Protein AF-A0A7Y0DH42-F1 (afdb_monomer_lite)

Sequence (487 aa):
MRGTKDTPPAGFVDFVVSRGPALHRTAVLLTGQERAAEDLVQIALAKAWPSWTRIDANPEAYVRRIMINEFASDSPRRQRAAVVLRFFHNYSEAATAEAMGTRVSTVKSQTFDAPANLPDTLREEADAAAHPDVDALMAGARRHLASTRRRRRSALGVTTVAVLLVGGLIATTSSVRQPTRPPSTQPVSPRLGSPQLPDPGPFTVNAGGGGFPEYSQGMKRVTVLDSPMLERATGSIIIPTTPGRHLAVRMSCTPTGNVENTLEWENRMLARFTGPDGTSQATCSGTAGGNDQIGIAVAAKTTVLANVFVSHEPSPNLPSLFKNAQIHVAIYESVPWEDYPVPPRPADLDTNPEYAWWSGPGEVQVQGPKTPQEANKPLTFTQPFARELVLNLQVRGPGRLRVLINGKDIGRQLDDWMLTEGTFISFWDYRSTGFTHPLDPAFTVDPAGATDVTTPPGSPVTVTIIPRDFQGPDWQITVGPDPGNVG

Foldseek 3Di:
DPPDQLDFDPCLLVCCVVCVLVQLLLLCLLPVDNVRSLLLLLLLSLVCRVVVVVPPDCVPLSSLLSSLQVQPPDDVSLLSQLCCCCPVVVDDLVRSCVSNVHDSVSSCVSCVCPVPPPDPVSVVSSVPHDRDDSVSSSVSSSVSNVVVVVVVVVVVVPPDDDDDDDDDDDDDDDDDDDDDDDDDDDDDDDDDDDDDQDDFWQWDKAQPPDQADCDDLQWGWFTKIKHWDDQKIKGKDKTFADAFWWKWKEKAKDAPDDPVPVVVQQVFKWKWKAWDPGIDIYTHDHSPDDTHTRGGDHDRITMMIIMIHGHPPDPPDDDDDGDGMMMMMTMIIGDALVGAPFDDDDPVCVVCVPPLDDDDPFKDFPDFDPKQVCNQPKDKDKDWDDFQKKKKKKFFGWKKKWKAKVNHTCLVVDDPSQDDPDSIRTDRHRDIDIDIGHNQNPWDQDPVRDTDRDDDTRDMIMMMMGMGDGRIRGMTIIMGGHPVPPD

Secondary structure (DSSP, 8-state):
---SSSSPPTTHHHHHHHHHHHHHHHHHHHHSSHHHHHHHHHHHHHHHGGGGGG--S-HHHHHHHHHHHHH-SSHHHHHHHHHIIIIIS---HHHHHHHHTS-HHHHHHHHTTGGGTSHHHHHHHHHHSPPP-HHHHHHHHHHHHHHHHHHHHHHHGGG---S------------------------------S-------S-EEESS-TTS-SEETTEEEEEEEEEPS-SEEEEEEEEE--TT-EEEEEEEEE-SS-GGGHHHHHHHEEEEEEETTEEEEEEB--TT--PEEEEE--SSEEEEEEEEEE-----TT------S-EEEEEEEEE--GGGS-PPPPPTHHHH-SGGG----TT-EE----SSTTTTTS-EEEEEE--TTEEEEEEE-SSEEEEEEETTEE-GGGS-GGGEETTTEEEE-SSS-EEEEEE--TT--B-TT--B---SPTT-EEEEEEEEES-SSS-EEEEEEE-TT---

Structure (mmCIF, N/CA/C/O backbone):
data_AF-A0A7Y0DH42-F1
#
_entry.id   AF-A0A7Y0DH42-F1
#
loop_
_atom_site.group_PDB
_atom_site.id
_atom_site.type_symbol
_atom_site.label_atom_id
_atom_site.label_alt_id
_atom_site.label_comp_id
_atom_site.label_asym_id
_atom_site.label_entity_id
_atom_site.label_seq_id
_atom_site.pdbx_PDB_ins_code
_atom_site.Cartn_x
_atom_site.Cartn_y
_atom_site.Cartn_z
_atom_site.occupancy
_atom_site.B_iso_or_equiv
_atom_site.auth_seq_id
_atom_site.auth_comp_id
_atom_site.auth_asym_id
_atom_site.auth_atom_id
_atom_site.pdbx_PDB_model_num
ATOM 1 N N . MET A 1 1 ? -27.578 5.227 48.177 1.00 33.91 1 MET A N 1
ATOM 2 C CA . MET A 1 1 ? -27.869 4.678 46.832 1.00 33.91 1 MET A CA 1
ATOM 3 C C . MET A 1 1 ? -27.572 5.731 45.766 1.00 33.91 1 MET A C 1
ATOM 5 O O . MET A 1 1 ? -28.394 6.601 45.513 1.00 33.91 1 MET A O 1
ATOM 9 N N . ARG A 1 2 ? -26.362 5.736 45.201 1.00 39.44 2 ARG A N 1
ATOM 10 C CA . ARG A 1 2 ? -25.915 6.733 44.211 1.00 39.44 2 ARG A CA 1
ATOM 11 C C . ARG A 1 2 ? -24.960 6.022 43.240 1.00 39.44 2 ARG A C 1
ATOM 13 O O . ARG A 1 2 ? -23.760 6.201 43.352 1.00 39.44 2 ARG A O 1
ATOM 20 N N . GLY A 1 3 ? -25.482 5.123 42.396 1.00 36.44 3 GLY A N 1
ATOM 21 C CA . GLY A 1 3 ? -24.630 4.205 41.616 1.00 36.44 3 GLY A CA 1
ATOM 22 C C . GLY A 1 3 ? -25.115 3.770 40.228 1.00 36.44 3 GLY A C 1
ATOM 23 O O . GLY A 1 3 ? -24.383 3.061 39.561 1.00 36.44 3 GLY A O 1
ATOM 24 N N . THR A 1 4 ? -26.295 4.179 39.749 1.00 46.16 4 THR A N 1
ATOM 25 C CA . THR A 1 4 ? -26.868 3.631 38.493 1.00 46.16 4 THR A CA 1
ATOM 26 C C . THR A 1 4 ? -27.058 4.643 37.355 1.00 46.16 4 THR A C 1
ATOM 28 O O . THR A 1 4 ? -27.664 4.307 36.346 1.00 46.16 4 THR A O 1
ATOM 31 N N . LYS A 1 5 ? -26.574 5.892 37.473 1.00 54.78 5 LYS A N 1
ATOM 32 C CA . LYS A 1 5 ? -26.885 6.978 36.505 1.00 54.78 5 LYS A CA 1
ATOM 33 C C . LYS A 1 5 ? -25.798 7.304 35.470 1.00 54.78 5 LYS A C 1
ATOM 35 O O . LYS A 1 5 ? -26.031 8.199 34.651 1.00 54.78 5 LYS A O 1
ATOM 40 N N . ASP A 1 6 ? -24.662 6.609 35.515 1.00 57.94 6 ASP A N 1
ATOM 41 C CA . ASP A 1 6 ? -23.544 6.780 34.567 1.00 57.94 6 ASP A CA 1
ATOM 42 C C . ASP A 1 6 ? -23.315 5.531 33.692 1.00 57.94 6 ASP A C 1
ATOM 44 O O . ASP A 1 6 ? -22.554 5.568 32.724 1.00 57.94 6 ASP A O 1
ATOM 48 N N . THR A 1 7 ? -24.034 4.444 33.981 1.00 69.81 7 THR A N 1
ATOM 49 C CA . THR A 1 7 ? -24.095 3.258 33.128 1.00 69.81 7 THR A CA 1
ATOM 50 C C . THR A 1 7 ? -25.040 3.528 31.950 1.00 69.81 7 THR A C 1
ATOM 52 O O . THR A 1 7 ? -26.116 4.102 32.162 1.00 69.81 7 THR A O 1
ATOM 55 N N . PRO A 1 8 ? -24.665 3.162 30.711 1.00 74.94 8 PRO A N 1
ATOM 56 C CA . PRO A 1 8 ? -25.557 3.270 29.563 1.00 74.94 8 PRO A CA 1
ATOM 57 C C . PRO A 1 8 ? -26.849 2.473 29.794 1.00 74.94 8 PRO A C 1
ATOM 59 O O . PRO A 1 8 ? -26.782 1.364 30.331 1.00 74.94 8 PRO A O 1
ATOM 62 N N . PRO A 1 9 ? -28.018 3.001 29.400 1.00 82.19 9 PRO A N 1
ATOM 63 C CA . PRO A 1 9 ? -29.252 2.228 29.357 1.00 82.19 9 PRO A CA 1
ATOM 64 C C . PRO A 1 9 ? -29.096 0.981 28.473 1.00 82.19 9 PRO A C 1
ATOM 66 O O . PRO A 1 9 ? -28.292 0.974 27.539 1.00 82.19 9 PRO A O 1
ATOM 69 N N . ALA A 1 10 ? -29.884 -0.063 28.737 1.00 82.31 10 ALA A N 1
ATOM 70 C CA . ALA A 1 10 ? -29.872 -1.278 27.921 1.00 82.31 10 ALA A CA 1
ATOM 71 C C . ALA A 1 10 ? -30.108 -0.955 26.430 1.00 82.31 10 ALA A C 1
ATOM 73 O O . ALA A 1 10 ? -30.934 -0.102 26.095 1.00 82.31 10 ALA A O 1
ATOM 74 N N . GLY A 1 11 ? -29.338 -1.596 25.545 1.00 82.44 11 GLY A N 1
ATOM 75 C CA . GLY A 1 11 ? -29.384 -1.382 24.093 1.00 82.44 11 GLY A CA 1
ATOM 76 C C . GLY A 1 11 ? -28.813 -0.044 23.597 1.00 82.44 11 GLY A C 1
ATOM 77 O O . GLY A 1 11 ? -28.707 0.150 22.390 1.00 82.44 11 GLY A O 1
ATOM 78 N N . PHE A 1 12 ? -28.418 0.882 24.485 1.00 84.19 12 PHE A N 1
ATOM 79 C CA . PHE A 1 12 ? -27.818 2.161 24.077 1.00 84.19 12 PHE A CA 1
ATOM 80 C C . PHE A 1 12 ? -26.454 1.948 23.418 1.00 84.19 12 PHE A C 1
ATOM 82 O O . PHE A 1 12 ? -26.188 2.504 22.361 1.00 84.19 12 PHE A O 1
ATOM 89 N N . VAL A 1 13 ? -25.593 1.125 24.026 1.00 82.12 13 VAL A N 1
ATOM 90 C CA . VAL A 1 13 ? -24.244 0.852 23.497 1.00 82.12 13 VAL A CA 1
ATOM 91 C C . VAL A 1 13 ? -24.332 0.145 22.150 1.00 82.12 13 VAL A C 1
ATOM 93 O O . VAL A 1 13 ? -23.720 0.610 21.197 1.00 82.12 13 VAL A O 1
ATOM 96 N N . ASP A 1 14 ? -25.161 -0.893 22.038 1.00 83.00 14 ASP A N 1
ATOM 97 C CA . ASP A 1 14 ? -25.361 -1.631 20.784 1.00 83.00 14 ASP A CA 1
ATOM 98 C C . ASP A 1 14 ? -25.888 -0.723 19.665 1.00 83.00 14 ASP A C 1
ATOM 100 O O . ASP A 1 14 ? -25.484 -0.840 18.505 1.00 83.00 14 ASP A O 1
ATOM 104 N N . PHE A 1 15 ? -26.752 0.241 20.003 1.00 87.81 15 PHE A N 1
ATOM 105 C CA . PHE A 1 15 ? -27.183 1.268 19.062 1.00 87.81 15 PHE A CA 1
ATOM 106 C C . PHE A 1 15 ? -26.025 2.169 18.617 1.00 87.81 15 PHE A C 1
ATOM 108 O O . PHE A 1 15 ? -25.885 2.416 17.423 1.00 87.81 15 PHE A O 1
ATOM 115 N N . VAL A 1 16 ? -25.183 2.656 19.533 1.00 85.44 16 VAL A N 1
ATOM 116 C CA . VAL A 1 16 ? -24.052 3.526 19.164 1.00 85.44 16 VAL A CA 1
ATOM 117 C C . VAL A 1 16 ? -23.006 2.756 18.355 1.00 85.44 16 VAL A C 1
ATOM 119 O O . VAL A 1 16 ? -22.513 3.288 17.367 1.00 85.44 16 VAL A O 1
ATOM 122 N N . VAL A 1 17 ? -22.733 1.495 18.692 1.00 77.19 17 VAL A N 1
ATOM 123 C CA . VAL A 1 17 ? -21.848 0.613 17.914 1.00 77.19 17 VAL A CA 1
ATOM 124 C C . VAL A 1 17 ? -22.395 0.407 16.500 1.00 77.19 17 VAL A C 1
ATOM 126 O O . VAL A 1 17 ? -21.675 0.580 15.521 1.00 77.19 17 VAL A O 1
ATOM 129 N N . SER A 1 18 ? -23.683 0.079 16.369 1.00 82.44 18 SER A N 1
ATOM 130 C CA . SER A 1 18 ? -24.282 -0.242 15.065 1.00 82.44 18 SER A CA 1
ATOM 131 C C . SER A 1 18 ? -24.601 0.982 14.200 1.00 82.44 18 SER A C 1
ATOM 133 O O . SER A 1 18 ? -24.547 0.893 12.973 1.00 82.44 18 SER A O 1
ATOM 135 N N . ARG A 1 19 ? -24.960 2.124 14.802 1.00 87.75 19 ARG A N 1
ATOM 136 C CA . ARG A 1 19 ? -25.442 3.327 14.092 1.00 87.75 19 ARG A CA 1
ATOM 137 C C . ARG A 1 19 ? -24.516 4.534 14.194 1.00 87.75 19 ARG A C 1
ATOM 139 O O . ARG A 1 19 ? -24.699 5.475 13.426 1.00 87.75 19 ARG A O 1
ATOM 146 N N . GLY A 1 20 ? -23.502 4.509 15.057 1.00 80.12 20 GLY A N 1
ATOM 147 C CA . GLY A 1 20 ? -22.503 5.572 15.215 1.00 80.12 20 GLY A CA 1
ATOM 148 C C . GLY A 1 20 ? -21.879 6.029 13.892 1.00 80.12 20 GLY A C 1
ATOM 149 O O . GLY A 1 20 ? -21.930 7.226 13.611 1.00 80.12 20 GLY A O 1
ATOM 150 N N . PRO A 1 21 ? -21.407 5.119 13.017 1.00 80.81 21 PRO A N 1
ATOM 151 C CA . PRO A 1 21 ? -20.862 5.500 11.711 1.00 80.81 21 PRO A CA 1
ATOM 152 C C . PRO A 1 21 ? -21.872 6.178 10.777 1.00 80.81 21 PRO A C 1
ATOM 154 O O . PRO A 1 21 ? -21.543 7.127 10.069 1.00 80.81 21 PRO A O 1
ATOM 157 N N . ALA A 1 22 ? -23.131 5.729 10.771 1.00 83.75 22 ALA A N 1
ATOM 158 C CA . ALA A 1 22 ? -24.181 6.355 9.965 1.00 83.75 22 ALA A CA 1
ATOM 159 C C . ALA A 1 22 ? -24.555 7.753 10.491 1.00 83.75 22 ALA A C 1
ATOM 161 O O . ALA A 1 22 ? -24.746 8.686 9.707 1.00 83.75 22 ALA A O 1
ATOM 162 N N . LEU A 1 23 ? -24.618 7.915 11.816 1.00 88.31 23 LEU A N 1
ATOM 163 C CA . LEU A 1 23 ? -24.844 9.206 12.465 1.00 88.31 23 LEU A CA 1
ATOM 164 C C . LEU A 1 23 ? -23.674 10.165 12.220 1.00 88.31 23 LEU A C 1
ATOM 166 O O . LEU A 1 23 ? -23.901 11.327 11.915 1.00 88.31 23 LEU A O 1
ATOM 170 N N . HIS A 1 24 ? -22.435 9.687 12.273 1.00 85.25 24 HIS A N 1
ATOM 171 C CA . HIS A 1 24 ? -21.258 10.516 12.036 1.00 85.25 24 HIS A CA 1
ATOM 172 C C . HIS A 1 24 ? -21.136 10.987 10.592 1.00 85.25 24 HIS A C 1
ATOM 174 O O . HIS A 1 24 ? -20.968 12.179 10.376 1.00 85.25 24 HIS A O 1
ATOM 180 N N . ARG A 1 25 ? -21.376 10.118 9.601 1.00 81.56 25 ARG A N 1
ATOM 181 C CA . ARG A 1 25 ? -21.477 10.550 8.194 1.00 81.56 25 ARG A CA 1
ATOM 182 C C . ARG A 1 25 ? -22.546 11.620 7.992 1.00 81.56 25 ARG A C 1
ATOM 184 O O . ARG A 1 25 ? -22.312 12.618 7.322 1.00 81.56 25 ARG A O 1
ATOM 191 N N . THR A 1 26 ? -23.701 11.455 8.640 1.00 84.31 26 THR A N 1
ATOM 192 C CA . THR A 1 26 ? -24.754 12.483 8.641 1.00 84.31 26 THR A CA 1
ATOM 193 C C . THR A 1 26 ? -24.255 13.789 9.269 1.00 84.31 26 THR A C 1
ATOM 195 O O . THR A 1 26 ? -24.566 14.870 8.781 1.00 84.31 26 THR A O 1
ATOM 198 N N . ALA A 1 27 ? -23.470 13.714 10.343 1.00 86.06 27 ALA A N 1
ATOM 199 C CA . ALA A 1 27 ? -22.899 14.879 11.003 1.00 86.06 27 ALA A CA 1
ATOM 200 C C . ALA A 1 27 ? -21.829 15.574 10.148 1.00 86.06 27 ALA A C 1
ATOM 202 O O . ALA A 1 27 ? -21.859 16.796 10.081 1.00 86.06 27 ALA A O 1
ATOM 203 N N . VAL A 1 28 ? -20.961 14.836 9.447 1.00 82.25 28 VAL A N 1
ATOM 204 C CA . VAL A 1 28 ? -19.965 15.397 8.513 1.00 82.25 28 VAL A CA 1
ATOM 205 C C . VAL A 1 28 ? -20.657 16.099 7.355 1.00 82.25 28 VAL A C 1
ATOM 207 O O . VAL A 1 28 ? -20.349 17.251 7.059 1.00 82.25 28 VAL A O 1
ATOM 210 N N . LEU A 1 29 ? -21.690 15.475 6.786 1.00 83.44 29 LEU A N 1
ATOM 211 C CA . LEU A 1 29 ? -22.539 16.104 5.778 1.00 83.44 29 LEU A CA 1
ATOM 212 C C . LEU A 1 29 ? -23.148 17.420 6.271 1.00 83.44 29 LEU A C 1
ATOM 214 O O . LEU A 1 29 ? -23.235 18.385 5.514 1.00 83.44 29 LEU A O 1
ATOM 218 N N . LEU A 1 30 ? -23.543 17.499 7.543 1.00 81.50 30 LEU A N 1
ATOM 219 C CA . LEU A 1 30 ? -24.062 18.730 8.132 1.00 81.50 30 LEU A CA 1
ATOM 220 C C . LEU A 1 30 ? -22.949 19.761 8.378 1.00 81.50 30 LEU A C 1
ATOM 222 O O . LEU A 1 30 ? -23.108 20.909 7.979 1.00 81.50 30 LEU A O 1
ATOM 226 N N . THR A 1 31 ? -21.827 19.387 8.994 1.00 82.81 31 THR A N 1
ATOM 227 C CA . THR A 1 31 ? -20.822 20.335 9.507 1.00 82.81 31 THR A CA 1
ATOM 228 C C . THR A 1 31 ? -19.719 20.703 8.516 1.00 82.81 31 THR A C 1
ATOM 230 O O . THR A 1 31 ? -19.109 21.760 8.686 1.00 82.81 31 THR A O 1
ATOM 233 N N . GLY A 1 32 ? -19.436 19.854 7.525 1.00 74.88 32 GLY A N 1
ATOM 234 C CA . GLY A 1 32 ? -18.294 19.976 6.610 1.00 74.88 32 GLY A CA 1
ATOM 235 C C . GLY A 1 32 ? -16.927 19.840 7.295 1.00 74.88 32 GLY A C 1
ATOM 236 O O . GLY A 1 32 ? -15.910 20.205 6.716 1.00 74.88 32 GLY A O 1
ATOM 237 N N . GLN A 1 33 ? -16.888 19.399 8.560 1.00 71.31 33 GLN A N 1
ATOM 238 C CA . GLN A 1 33 ? -15.665 19.262 9.358 1.00 71.31 33 GLN A CA 1
ATOM 239 C C . GLN A 1 33 ? -15.769 18.071 10.314 1.00 71.31 33 GLN A C 1
ATOM 241 O O . GLN A 1 33 ? -16.689 18.017 11.135 1.00 71.31 33 GLN A O 1
ATOM 246 N N . GLU A 1 34 ? -14.765 17.194 10.285 1.00 70.75 34 GLU A N 1
ATOM 247 C CA . GLU A 1 34 ? -14.716 15.945 11.062 1.00 70.75 34 GLU A CA 1
ATOM 248 C C . GLU A 1 34 ? -14.852 16.173 12.576 1.00 70.75 34 GLU A C 1
ATOM 250 O O . GLU A 1 34 ? -15.723 15.617 13.238 1.00 70.75 34 GLU A O 1
ATOM 255 N N . ARG A 1 35 ? -14.059 17.093 13.141 1.00 71.56 35 ARG A N 1
ATOM 256 C CA . ARG A 1 35 ? -14.092 17.382 14.589 1.00 71.56 35 ARG A CA 1
ATOM 257 C C . ARG A 1 35 ? -15.429 17.965 15.050 1.00 71.56 35 ARG A C 1
ATOM 259 O O . ARG A 1 35 ? -15.872 17.694 16.162 1.00 71.56 35 ARG A O 1
ATOM 266 N N . ALA A 1 36 ? -16.067 18.779 14.209 1.00 75.69 36 ALA A N 1
ATOM 267 C CA . ALA A 1 36 ? -17.377 19.347 14.514 1.00 75.69 36 ALA A CA 1
ATOM 268 C C . ALA A 1 36 ? -18.494 18.301 14.370 1.00 75.69 36 ALA A C 1
ATOM 270 O O . ALA A 1 36 ? -19.492 18.367 15.087 1.00 75.69 36 ALA A O 1
ATOM 271 N N . ALA A 1 37 ? -18.326 17.337 13.459 1.00 82.38 37 ALA A N 1
ATOM 272 C CA . ALA A 1 37 ? -19.242 16.220 13.277 1.00 82.38 37 ALA A CA 1
ATOM 273 C C . ALA A 1 37 ? -19.229 15.282 14.490 1.00 82.38 37 ALA A C 1
ATOM 275 O O . ALA A 1 37 ? -20.290 14.946 15.021 1.00 82.38 37 ALA A O 1
ATOM 276 N N . GLU A 1 38 ? -18.038 14.928 14.975 1.00 81.88 38 GLU A N 1
ATOM 277 C CA . GLU A 1 38 ? -17.867 14.101 16.168 1.00 81.88 38 GLU A CA 1
ATOM 278 C C . GLU A 1 38 ? -18.530 14.749 17.395 1.00 81.88 38 GLU A C 1
ATOM 280 O O . GLU A 1 38 ? -19.333 14.108 18.079 1.00 81.88 38 GLU A O 1
ATOM 285 N N . ASP A 1 39 ? -18.283 16.043 17.631 1.00 81.88 39 ASP A N 1
ATOM 286 C CA . ASP A 1 39 ? -18.897 16.783 18.741 1.00 81.88 39 ASP A CA 1
ATOM 287 C C . ASP A 1 39 ? -20.431 16.846 18.612 1.00 81.88 39 ASP A C 1
ATOM 289 O O . ASP A 1 39 ? -21.153 16.623 19.587 1.00 81.88 39 ASP A O 1
ATOM 293 N N . LEU A 1 40 ? -20.957 17.050 17.398 1.00 87.94 40 LEU A N 1
ATOM 294 C CA . LEU A 1 40 ? -22.399 17.063 17.138 1.00 87.94 40 LEU A CA 1
ATOM 295 C C . LEU A 1 40 ? -23.064 15.718 17.479 1.00 87.94 40 LEU A C 1
ATOM 297 O O . LEU A 1 40 ? -24.123 15.694 18.118 1.00 87.94 40 LEU A O 1
ATOM 301 N N . VAL A 1 41 ? -22.443 14.594 17.100 1.00 88.88 41 VAL A N 1
ATOM 302 C CA . VAL A 1 41 ? -22.932 13.251 17.456 1.00 88.88 41 VAL A CA 1
ATOM 303 C C . VAL A 1 41 ? -22.847 13.032 18.966 1.00 88.88 41 VAL A C 1
ATOM 305 O O . VAL A 1 41 ? -23.813 12.563 19.573 1.00 88.88 41 VAL A O 1
ATOM 308 N N . GLN A 1 42 ? -21.740 13.421 19.602 1.00 86.06 42 GLN A N 1
ATOM 309 C CA . GLN A 1 42 ? -21.557 13.292 21.050 1.00 86.06 42 GLN A CA 1
ATOM 310 C C . GLN A 1 42 ? -22.610 14.084 21.840 1.00 86.06 42 GLN A C 1
ATOM 312 O O . GLN A 1 42 ? -23.168 13.568 22.814 1.00 86.06 42 GLN A O 1
ATOM 317 N N . ILE A 1 43 ? -22.943 15.302 21.405 1.00 85.62 43 ILE A N 1
ATOM 318 C CA . ILE A 1 43 ? -24.008 16.123 21.997 1.00 85.62 43 ILE A CA 1
ATOM 319 C C . ILE A 1 43 ? -25.372 15.445 21.827 1.00 85.62 43 ILE A C 1
ATOM 321 O O . ILE A 1 43 ? -26.148 15.365 22.787 1.00 85.62 43 ILE A O 1
ATOM 325 N N . ALA A 1 44 ? -25.677 14.935 20.632 1.00 91.31 44 ALA A N 1
ATOM 326 C CA . ALA A 1 44 ? -26.960 14.297 20.360 1.00 91.31 44 ALA A CA 1
ATOM 327 C C . ALA A 1 44 ? -27.161 13.016 21.183 1.00 91.31 44 ALA A C 1
ATOM 329 O O . ALA A 1 44 ? -28.207 12.841 21.817 1.00 91.31 44 ALA A O 1
ATOM 330 N N . LEU A 1 45 ? -26.132 12.168 21.263 1.00 91.38 45 LEU A N 1
ATOM 331 C CA . LEU A 1 45 ? -26.123 10.969 22.101 1.00 91.38 45 LEU A CA 1
ATOM 332 C C . LEU A 1 45 ? -26.255 11.321 23.590 1.00 91.38 45 LEU A C 1
ATOM 334 O O . LEU A 1 45 ? -27.046 10.697 24.300 1.00 91.38 45 LEU A O 1
ATOM 338 N N . ALA A 1 46 ? -25.567 12.366 24.063 1.00 86.38 46 ALA A N 1
ATOM 339 C CA . ALA A 1 46 ? -25.687 12.841 25.443 1.00 86.38 46 ALA A CA 1
ATOM 340 C C . ALA A 1 46 ? -27.106 13.326 25.788 1.00 86.38 46 ALA A C 1
ATOM 342 O O . ALA A 1 46 ? -27.565 13.131 26.916 1.00 86.38 46 ALA A O 1
ATOM 343 N N . LYS A 1 47 ? -27.817 13.945 24.835 1.00 85.75 47 LYS A N 1
ATOM 344 C CA . LYS A 1 47 ? -29.211 14.395 25.010 1.00 85.75 47 LYS A CA 1
ATOM 345 C C . LYS A 1 47 ? -30.227 13.256 24.903 1.00 85.75 47 LYS A C 1
ATOM 347 O O . LYS A 1 47 ? -31.258 13.315 25.574 1.00 85.75 47 LYS A O 1
ATOM 352 N N . ALA A 1 48 ? -29.943 12.219 24.116 1.00 88.88 48 ALA A N 1
ATOM 353 C CA . ALA A 1 48 ? -30.779 11.023 24.026 1.00 88.88 48 ALA A CA 1
ATOM 354 C C . ALA A 1 48 ? -30.660 10.132 25.277 1.00 88.88 48 ALA A C 1
ATOM 356 O O . ALA A 1 48 ? -31.664 9.586 25.738 1.00 88.88 48 ALA A O 1
ATOM 357 N N . TRP A 1 49 ? -29.463 10.050 25.873 1.00 86.50 49 TRP A N 1
ATOM 358 C CA . TRP A 1 49 ? -29.136 9.182 27.015 1.00 86.50 49 TRP A CA 1
ATOM 359 C C . TRP A 1 49 ? -30.168 9.195 28.161 1.00 86.50 49 TRP A C 1
ATOM 361 O O . TRP A 1 49 ? -30.572 8.120 28.603 1.00 86.50 49 TRP A O 1
ATOM 371 N N . PRO A 1 50 ? -30.661 10.348 28.665 1.00 83.44 50 PRO A N 1
ATOM 372 C CA . PRO A 1 50 ? -31.583 10.374 29.803 1.00 83.44 50 PRO A CA 1
ATOM 373 C C . PRO A 1 50 ? -33.008 9.923 29.462 1.00 83.44 50 PRO A C 1
ATOM 375 O O . PRO A 1 50 ? -33.768 9.610 30.375 1.00 83.44 50 PRO A O 1
ATOM 378 N N . SER A 1 51 ? -33.376 9.929 28.178 1.00 83.75 51 SER A N 1
ATOM 379 C CA . SER A 1 51 ? -34.721 9.580 27.700 1.00 83.75 51 SER A CA 1
ATOM 380 C C . SER A 1 51 ? -34.756 8.231 26.987 1.00 83.75 51 SER A C 1
ATOM 382 O O . SER A 1 51 ? -35.825 7.817 26.556 1.00 83.75 51 SER A O 1
ATOM 384 N N . TRP A 1 52 ? -33.614 7.542 26.885 1.00 87.69 52 TRP A N 1
ATOM 385 C CA . TRP A 1 52 ? -33.438 6.352 26.053 1.00 87.69 52 TRP A CA 1
ATOM 386 C C . TRP A 1 52 ? -34.476 5.257 26.289 1.00 87.69 52 TRP A C 1
ATOM 388 O O . TRP A 1 52 ? -35.000 4.688 25.344 1.00 87.69 52 TRP A O 1
ATOM 398 N N . THR A 1 53 ? -34.840 5.007 27.547 1.00 81.25 53 THR A N 1
ATOM 399 C CA . THR A 1 53 ? -35.802 3.958 27.921 1.00 81.25 53 THR A CA 1
ATOM 400 C C . THR A 1 53 ? -37.255 4.276 27.545 1.00 81.25 53 THR A C 1
ATOM 402 O O . THR A 1 53 ? -38.140 3.525 27.927 1.00 81.25 53 THR A O 1
ATOM 405 N N . ARG A 1 54 ? -37.519 5.429 26.920 1.00 78.88 54 ARG A N 1
ATOM 406 C CA . ARG A 1 54 ? -38.842 5.855 26.429 1.00 78.88 54 ARG A CA 1
ATOM 407 C C . ARG A 1 54 ? -38.868 5.990 24.899 1.00 78.88 54 ARG A C 1
ATOM 409 O O . ARG A 1 54 ? -39.796 6.581 24.353 1.00 78.88 54 ARG A O 1
ATOM 416 N N . ILE A 1 55 ? -37.793 5.576 24.223 1.00 82.62 55 ILE A N 1
ATOM 417 C CA . ILE A 1 55 ? -37.645 5.663 22.770 1.00 82.62 55 ILE A CA 1
ATOM 418 C C . ILE A 1 55 ? -37.917 4.270 22.203 1.00 82.62 55 ILE A C 1
ATOM 420 O O . ILE A 1 55 ? -37.008 3.459 22.065 1.00 82.62 55 ILE A O 1
ATOM 424 N N . ASP A 1 56 ? -39.182 3.993 21.900 1.00 62.69 56 ASP A N 1
ATOM 425 C CA . ASP A 1 56 ? -39.637 2.604 21.770 1.00 62.69 56 ASP A CA 1
ATOM 426 C C . ASP A 1 56 ? -39.510 2.027 20.342 1.00 62.69 56 ASP A C 1
ATOM 428 O O . ASP A 1 56 ? -39.386 0.814 20.197 1.00 62.69 56 ASP A O 1
ATOM 432 N N . ALA A 1 57 ? -39.509 2.857 19.281 1.00 64.00 57 ALA A N 1
ATOM 433 C CA . ALA A 1 57 ? -39.646 2.364 17.894 1.00 64.00 57 ALA A CA 1
ATOM 434 C C . ALA A 1 57 ? -38.575 2.820 16.879 1.00 64.00 57 ALA A C 1
ATOM 436 O O . ALA A 1 57 ? -38.251 2.064 15.966 1.00 64.00 57 ALA A O 1
ATOM 437 N N . ASN A 1 58 ? -38.019 4.035 16.986 1.00 79.50 58 ASN A N 1
ATOM 438 C CA . ASN A 1 58 ? -37.011 4.515 16.024 1.00 79.50 58 ASN A CA 1
ATOM 439 C C . ASN A 1 58 ? -35.955 5.434 16.674 1.00 79.50 58 ASN A C 1
ATOM 441 O O . ASN A 1 58 ? -36.028 6.664 16.552 1.00 79.50 58 ASN A O 1
ATOM 445 N N . PRO A 1 59 ? -34.964 4.853 17.377 1.00 85.06 59 PRO A N 1
ATOM 446 C CA . PRO A 1 59 ? -33.932 5.626 18.063 1.00 85.06 59 PRO A CA 1
ATOM 447 C C . PRO A 1 59 ? -33.020 6.408 17.118 1.00 85.06 59 PRO A C 1
ATOM 449 O O . PRO A 1 59 ? -32.583 7.507 17.453 1.00 85.06 59 PRO A O 1
ATOM 452 N N . GLU A 1 60 ? -32.784 5.894 15.909 1.00 86.12 60 GLU A N 1
ATOM 453 C CA . GLU A 1 60 ? -31.968 6.573 14.902 1.00 86.12 60 GLU A CA 1
ATOM 454 C C . GLU A 1 60 ? -32.617 7.878 14.433 1.00 86.12 60 GLU A C 1
ATOM 456 O O . GLU A 1 60 ? -31.967 8.924 14.444 1.00 86.12 60 GLU A O 1
ATOM 461 N N . ALA A 1 61 ? -33.911 7.852 14.096 1.00 81.12 61 ALA A N 1
ATOM 462 C CA . ALA A 1 61 ? -34.641 9.059 13.711 1.00 81.12 61 ALA A CA 1
ATOM 463 C C . ALA A 1 61 ? -34.673 10.095 14.844 1.00 81.12 61 ALA A C 1
ATOM 465 O O . ALA A 1 61 ? -34.518 11.292 14.595 1.00 81.12 61 ALA A O 1
ATOM 466 N N . TYR A 1 62 ? -34.822 9.641 16.091 1.00 85.56 62 TYR A N 1
ATOM 467 C CA . TYR A 1 62 ? -34.809 10.518 17.258 1.00 85.56 62 TYR A CA 1
ATOM 468 C C . TYR A 1 62 ? -33.448 11.206 17.454 1.00 85.56 62 TYR A C 1
ATOM 470 O O . TYR A 1 62 ? -33.389 12.422 17.637 1.00 85.56 62 TYR A O 1
ATOM 478 N N . VAL A 1 63 ? -32.344 10.457 17.362 1.00 88.88 63 VAL A N 1
ATOM 479 C CA . VAL A 1 63 ? -30.986 11.009 17.504 1.00 88.88 63 VAL A CA 1
ATOM 480 C C . VAL A 1 63 ? -30.645 11.950 16.347 1.00 88.88 63 VAL A C 1
ATOM 482 O O . VAL A 1 63 ? -30.150 13.050 16.594 1.00 88.88 63 VAL A O 1
ATOM 485 N N . ARG A 1 64 ? -30.991 11.593 15.102 1.00 87.88 64 ARG A N 1
ATOM 486 C CA . ARG A 1 64 ? -30.824 12.485 13.940 1.00 87.88 64 ARG A CA 1
ATOM 487 C C . ARG A 1 64 ? -31.595 13.790 14.114 1.00 87.88 64 ARG A C 1
ATOM 489 O O . ARG A 1 64 ? -31.050 14.854 13.841 1.00 87.88 64 ARG A O 1
ATOM 496 N N . ARG A 1 65 ? -32.828 13.737 14.632 1.00 83.88 65 ARG A N 1
ATOM 497 C CA . ARG A 1 65 ? -33.621 14.940 14.933 1.00 83.88 65 ARG A CA 1
ATOM 498 C C . ARG A 1 65 ? -32.912 15.859 15.925 1.00 83.88 65 ARG A C 1
ATOM 500 O O . ARG A 1 65 ? -32.908 17.071 15.731 1.00 83.88 65 ARG A O 1
ATOM 507 N N . ILE A 1 66 ? -32.286 15.300 16.963 1.00 86.62 66 ILE A N 1
ATOM 508 C CA . ILE A 1 66 ? -31.480 16.093 17.898 1.00 86.62 66 ILE A CA 1
ATOM 509 C C . ILE A 1 66 ? -30.306 16.745 17.161 1.00 86.62 66 ILE A C 1
ATOM 511 O O . ILE A 1 66 ? -30.146 17.954 17.273 1.00 86.62 66 ILE A O 1
ATOM 515 N N . MET A 1 67 ? -29.536 15.991 16.368 1.00 89.81 67 MET A N 1
ATOM 516 C CA . MET A 1 67 ? -28.403 16.539 15.606 1.00 89.81 67 MET A CA 1
ATOM 517 C C . MET A 1 67 ? -28.818 17.705 14.700 1.00 89.81 67 MET A C 1
ATOM 519 O O . MET A 1 67 ? -28.166 18.745 14.688 1.00 89.81 67 MET A O 1
ATOM 523 N N . ILE A 1 68 ? -29.928 17.554 13.975 1.00 82.50 68 ILE A N 1
ATOM 524 C CA . ILE A 1 68 ? -30.454 18.589 13.078 1.00 82.50 68 ILE A CA 1
ATOM 525 C C . ILE A 1 68 ? -30.842 19.833 13.875 1.00 82.50 68 ILE A C 1
ATOM 527 O O . ILE A 1 68 ? -30.473 20.935 13.486 1.00 82.50 68 ILE A O 1
ATOM 531 N N . ASN A 1 69 ? -31.530 19.672 15.007 1.00 81.81 69 ASN A N 1
ATOM 532 C CA . ASN A 1 69 ? -31.926 20.797 15.853 1.00 81.81 69 ASN A CA 1
ATOM 533 C C . ASN A 1 69 ? -30.723 21.529 16.468 1.00 81.81 69 ASN A C 1
ATOM 535 O O . ASN A 1 69 ? -30.747 22.755 16.555 1.00 81.81 69 ASN A O 1
ATOM 539 N N . GLU A 1 70 ? -29.674 20.805 16.872 1.00 83.69 70 GLU A N 1
ATOM 540 C CA . GLU A 1 70 ? -28.440 21.418 17.383 1.00 83.69 70 GLU A CA 1
ATOM 541 C C . GLU A 1 70 ? -27.668 22.160 16.288 1.00 83.69 70 GLU A C 1
ATOM 543 O O . GLU A 1 70 ? -27.111 23.230 16.533 1.00 83.69 70 GLU A O 1
ATOM 548 N N . PHE A 1 71 ? -27.644 21.608 15.074 1.00 81.19 71 PHE A N 1
ATOM 549 C CA . PHE A 1 71 ? -26.918 22.190 13.953 1.00 81.19 71 PHE A CA 1
ATOM 550 C C . PHE A 1 71 ? -27.653 23.386 13.320 1.00 81.19 71 PHE A C 1
ATOM 552 O O . PHE A 1 71 ? -27.034 24.397 12.984 1.00 81.19 71 PHE A O 1
ATOM 559 N N . ALA A 1 72 ? -28.978 23.309 13.173 1.00 75.00 72 ALA A N 1
ATOM 560 C CA . ALA A 1 72 ? -29.809 24.230 12.391 1.00 75.00 72 ALA A CA 1
ATOM 561 C C . ALA A 1 72 ? -30.181 25.543 13.121 1.00 75.00 72 ALA A C 1
ATOM 563 O O . ALA A 1 72 ? -31.302 26.058 12.990 1.00 75.00 72 ALA A O 1
ATOM 564 N N . SER A 1 73 ? -29.238 26.107 13.879 1.00 71.19 73 SER A N 1
ATOM 565 C CA . SER A 1 73 ? -29.440 27.322 14.676 1.00 71.19 73 SER A CA 1
ATOM 566 C C . SER A 1 73 ? -29.504 28.622 13.857 1.00 71.19 73 SER A C 1
ATOM 568 O O . SER A 1 73 ? -30.070 29.595 14.347 1.00 71.19 73 SER A O 1
ATOM 570 N N . ASP A 1 74 ? -28.996 28.636 12.616 1.00 62.59 74 ASP A N 1
ATOM 571 C CA . ASP A 1 74 ? -28.968 29.810 11.723 1.00 62.59 74 ASP A CA 1
ATOM 572 C C . ASP A 1 74 ? -29.277 29.442 10.248 1.00 62.59 74 ASP A C 1
ATOM 574 O O . ASP A 1 74 ? -29.220 28.271 9.859 1.00 62.59 74 ASP A O 1
ATOM 578 N N . SER A 1 75 ? -29.643 30.430 9.422 1.00 53.34 75 SER A N 1
ATOM 579 C CA . SER A 1 75 ? -30.205 30.276 8.069 1.00 53.34 75 SER A CA 1
ATOM 580 C C . SER A 1 75 ? -29.334 29.455 7.096 1.00 53.34 75 SER A C 1
ATOM 582 O O . SER A 1 75 ? -29.871 28.517 6.496 1.00 53.34 75 SER A O 1
ATOM 584 N N . PRO A 1 76 ? -28.004 29.670 6.983 1.00 63.59 76 PRO A N 1
ATOM 585 C CA . PRO A 1 76 ? -27.161 28.867 6.084 1.00 63.59 76 PRO A CA 1
ATOM 586 C C . PRO A 1 76 ? -27.086 27.388 6.498 1.00 63.59 76 PRO A C 1
ATOM 588 O O . PRO A 1 76 ? -27.066 26.483 5.663 1.00 63.59 76 PRO A O 1
ATOM 591 N N . ARG A 1 77 ? -27.118 27.116 7.808 1.00 74.44 77 ARG A N 1
ATOM 592 C CA . ARG A 1 77 ? -27.106 25.749 8.354 1.00 74.44 77 ARG A CA 1
ATOM 593 C C . ARG A 1 77 ? -28.437 25.037 8.143 1.00 74.44 77 ARG A C 1
ATOM 595 O O . ARG A 1 77 ? -28.458 23.834 7.895 1.00 74.44 77 ARG A O 1
ATOM 602 N N . ARG A 1 78 ? -29.551 25.775 8.175 1.00 73.44 78 ARG A N 1
ATOM 603 C CA . ARG A 1 78 ? -30.877 25.243 7.821 1.00 73.44 78 ARG A CA 1
ATOM 604 C C . ARG A 1 78 ? -30.938 24.815 6.361 1.00 73.44 78 ARG A C 1
ATOM 606 O O . ARG A 1 78 ? -31.464 23.745 6.081 1.00 73.44 78 ARG A O 1
ATOM 613 N N . GLN A 1 79 ? -30.347 25.600 5.461 1.00 73.50 79 GLN A N 1
ATOM 614 C CA . GLN A 1 79 ? -30.251 25.237 4.050 1.00 73.50 79 GLN A CA 1
ATOM 615 C C . GLN A 1 79 ? -29.506 23.907 3.870 1.00 73.50 79 GLN A C 1
ATOM 617 O O . GLN A 1 79 ? -30.055 22.968 3.297 1.00 73.50 79 GLN A O 1
ATOM 622 N N . ARG A 1 80 ? -28.311 23.775 4.463 1.00 77.06 80 ARG A N 1
ATOM 623 C CA . ARG A 1 80 ? -27.516 22.535 4.411 1.00 77.06 80 ARG A CA 1
ATOM 624 C C . ARG A 1 80 ? -28.256 21.341 5.030 1.00 77.06 80 ARG A C 1
ATOM 626 O O . ARG A 1 80 ? -28.281 20.268 4.437 1.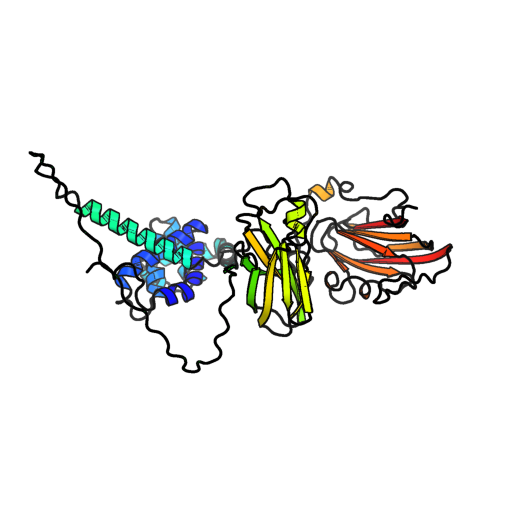00 77.06 80 ARG A O 1
ATOM 633 N N . ALA A 1 81 ? -28.950 21.530 6.154 1.00 79.38 81 ALA A N 1
ATOM 634 C CA . ALA A 1 81 ? -29.766 20.479 6.767 1.00 79.38 81 ALA A CA 1
ATOM 635 C C . ALA A 1 81 ? -30.924 20.008 5.868 1.00 79.38 81 ALA A C 1
ATOM 637 O O . ALA A 1 81 ? -31.159 18.804 5.755 1.00 79.38 81 ALA A O 1
ATOM 638 N N . ALA A 1 82 ? -31.621 20.929 5.194 1.00 80.62 82 ALA A N 1
ATOM 639 C CA . ALA A 1 82 ? -32.698 20.582 4.268 1.00 80.62 82 ALA A CA 1
ATOM 640 C C . ALA A 1 82 ? -32.183 19.747 3.084 1.00 80.62 82 ALA A C 1
ATOM 642 O O . ALA A 1 82 ? -32.821 18.764 2.706 1.00 80.62 82 ALA A O 1
ATOM 643 N N . VAL A 1 83 ? -31.006 20.093 2.548 1.00 78.81 83 VAL A N 1
ATOM 644 C CA . VAL A 1 83 ? -30.346 19.369 1.448 1.00 78.81 83 VAL A CA 1
ATOM 645 C C . VAL A 1 83 ? -29.944 17.958 1.867 1.00 78.81 83 VAL A C 1
ATOM 647 O O . VAL A 1 83 ? -30.311 16.991 1.200 1.00 78.81 83 VAL A O 1
ATOM 650 N N . VAL A 1 84 ? -29.263 17.817 3.006 1.00 79.88 84 VAL A N 1
ATOM 651 C CA . VAL A 1 84 ? -28.833 16.510 3.528 1.00 79.88 84 VAL A CA 1
ATOM 652 C C . VAL A 1 84 ? -30.037 15.586 3.745 1.00 79.88 84 VAL A C 1
ATOM 654 O O . VAL A 1 84 ? -30.033 14.431 3.322 1.00 79.88 84 VAL A O 1
ATOM 657 N N . LEU A 1 85 ? -31.129 16.093 4.316 1.00 81.06 85 LEU A N 1
ATOM 658 C CA . LEU A 1 85 ? -32.328 15.282 4.536 1.00 81.06 85 LEU A CA 1
ATOM 659 C C . LEU A 1 85 ? -33.035 14.899 3.232 1.00 81.06 85 LEU A C 1
ATOM 661 O O . LEU A 1 85 ? -33.424 13.741 3.069 1.00 81.06 85 LEU A O 1
ATOM 665 N N . ARG A 1 86 ? -33.211 15.851 2.308 1.00 81.19 86 ARG A N 1
ATOM 666 C CA . ARG A 1 86 ? -33.950 15.625 1.057 1.00 81.19 86 ARG A CA 1
ATOM 667 C C . ARG A 1 86 ? -33.207 14.713 0.089 1.00 81.19 86 ARG A C 1
ATOM 669 O O . ARG A 1 86 ? -33.856 13.865 -0.516 1.00 81.19 86 ARG A O 1
ATOM 676 N N . PHE A 1 87 ? -31.893 14.887 -0.047 1.00 76.19 87 PHE A N 1
ATOM 677 C CA . PHE A 1 87 ? -31.115 14.271 -1.125 1.00 76.19 87 PHE A CA 1
ATOM 678 C C . PHE A 1 87 ? -30.204 13.129 -0.661 1.00 76.19 87 PHE A C 1
ATOM 680 O O . PHE A 1 87 ? -30.045 12.166 -1.400 1.00 76.19 87 PHE A O 1
ATOM 687 N N . PHE A 1 88 ? -29.663 13.171 0.563 1.00 71.69 88 PHE A N 1
ATOM 688 C CA . PHE A 1 88 ? -28.796 12.093 1.075 1.00 71.69 88 PHE A CA 1
ATOM 689 C C . PHE A 1 88 ? -29.563 11.046 1.884 1.00 71.69 88 PHE A C 1
ATOM 691 O O . PHE A 1 88 ? -29.179 9.878 1.927 1.00 71.69 88 PHE A O 1
ATOM 698 N N . HIS A 1 89 ? -30.672 11.438 2.513 1.00 73.31 89 HIS A N 1
ATOM 699 C CA . HIS A 1 89 ? -31.526 10.519 3.271 1.00 73.31 89 HIS A CA 1
ATOM 700 C C . HIS A 1 89 ? -32.873 10.221 2.606 1.00 73.31 89 HIS A C 1
ATOM 702 O O . HIS A 1 89 ? -33.643 9.437 3.156 1.00 73.31 89 HIS A O 1
ATOM 708 N N . ASN A 1 90 ? -33.153 10.804 1.434 1.00 76.69 90 ASN A N 1
ATOM 709 C CA . ASN A 1 90 ? -34.393 10.612 0.673 1.00 76.69 90 ASN A CA 1
ATOM 710 C C . ASN A 1 90 ? -35.681 10.936 1.459 1.00 76.69 90 ASN A C 1
ATOM 712 O O . ASN A 1 90 ? -36.730 10.334 1.225 1.00 76.69 90 ASN A O 1
ATOM 716 N N . TYR A 1 91 ? -35.638 11.882 2.405 1.00 81.62 91 TYR A N 1
ATOM 717 C CA . TYR A 1 91 ? -36.840 12.294 3.140 1.00 81.62 91 TYR A CA 1
ATOM 718 C C . TYR A 1 91 ? -37.778 13.067 2.212 1.00 81.62 91 TYR A C 1
ATOM 720 O O . TYR A 1 91 ? -37.315 13.831 1.369 1.00 81.62 91 TYR A O 1
ATOM 728 N N . SER A 1 92 ? -39.097 12.920 2.373 1.00 82.88 92 SER A N 1
ATOM 729 C CA . SER A 1 92 ? -40.073 13.783 1.689 1.00 82.88 92 SER A CA 1
ATOM 730 C C . SER A 1 92 ? -40.020 15.214 2.240 1.00 82.88 92 SER A C 1
ATOM 732 O O . SER A 1 92 ? -39.563 15.435 3.357 1.00 82.88 92 SER A O 1
ATOM 734 N N . GLU A 1 93 ? -40.534 16.203 1.503 1.00 80.31 93 GLU A N 1
ATOM 735 C CA . GLU A 1 93 ? -40.566 17.600 1.978 1.00 80.31 93 GLU A CA 1
ATOM 736 C C . GLU A 1 93 ? -41.305 17.758 3.317 1.00 80.31 93 GLU A C 1
ATOM 738 O O . GLU A 1 93 ? -40.899 18.555 4.163 1.00 80.31 93 GLU A O 1
ATOM 743 N N . ALA A 1 94 ? -42.362 16.967 3.525 1.00 77.38 94 ALA A N 1
ATOM 744 C CA . ALA A 1 94 ? -43.107 16.926 4.778 1.00 77.38 94 ALA A CA 1
ATOM 745 C C . ALA A 1 94 ? -42.270 16.333 5.924 1.00 77.38 94 ALA A C 1
ATOM 747 O O . ALA A 1 94 ? -42.196 16.932 6.996 1.00 77.38 94 ALA A O 1
ATOM 748 N N . ALA A 1 95 ? -41.579 15.214 5.681 1.00 74.50 95 ALA A N 1
ATOM 749 C CA . ALA A 1 95 ? -40.710 14.581 6.675 1.00 74.50 95 ALA A CA 1
ATOM 750 C C . ALA A 1 95 ? -39.487 15.452 7.019 1.00 74.50 95 ALA A C 1
ATOM 752 O O . ALA A 1 95 ? -39.071 15.527 8.175 1.00 74.50 95 ALA A O 1
ATOM 753 N N . THR A 1 96 ? -38.925 16.163 6.037 1.00 82.12 96 THR A N 1
ATOM 754 C CA . THR A 1 96 ? -37.847 17.138 6.255 1.00 82.12 96 THR A CA 1
ATOM 755 C C . THR A 1 96 ? -38.320 18.307 7.121 1.00 82.12 96 THR A C 1
ATOM 757 O O . THR A 1 96 ? -37.629 18.679 8.069 1.00 82.12 96 THR A O 1
ATOM 760 N N . ALA A 1 97 ? -39.506 18.858 6.844 1.00 79.94 97 ALA A N 1
ATOM 761 C CA . ALA A 1 97 ? -40.079 19.956 7.623 1.00 79.94 97 ALA A CA 1
ATOM 762 C C . ALA A 1 97 ? -40.319 19.552 9.087 1.00 79.94 97 ALA A C 1
ATOM 764 O O . ALA A 1 97 ? -39.973 20.298 10.004 1.00 79.94 97 ALA A O 1
ATOM 765 N N . GLU A 1 98 ? -40.838 18.343 9.315 1.00 77.94 98 GLU A N 1
ATOM 766 C CA . GLU A 1 98 ? -41.041 17.789 10.655 1.00 77.94 98 GLU A CA 1
ATOM 767 C C . GLU A 1 98 ? -39.719 17.611 11.423 1.00 77.94 98 GLU A C 1
ATOM 769 O O . GLU A 1 98 ? -39.616 17.998 12.594 1.00 77.94 98 GLU A O 1
ATOM 774 N N . ALA A 1 99 ? -38.694 17.064 10.761 1.00 78.19 99 ALA A N 1
ATOM 775 C CA . ALA A 1 99 ? -37.376 16.847 11.353 1.00 78.19 99 ALA A CA 1
ATOM 776 C C . ALA A 1 99 ? -36.678 18.164 11.727 1.00 78.19 99 ALA A C 1
ATOM 778 O O . ALA A 1 99 ? -36.047 18.237 12.779 1.00 78.19 99 ALA A O 1
ATOM 779 N N . MET A 1 100 ? -36.829 19.201 10.897 1.00 80.19 100 MET A N 1
ATOM 780 C CA . MET A 1 100 ? -36.247 20.530 11.118 1.00 80.19 100 MET A CA 1
ATOM 781 C C . MET A 1 100 ? -37.098 21.445 12.014 1.00 80.19 100 MET A C 1
ATOM 783 O O . MET A 1 100 ? -36.637 22.522 12.392 1.00 80.19 100 MET A O 1
ATOM 787 N N . GLY A 1 101 ? -38.346 21.073 12.319 1.00 79.00 101 GLY A N 1
ATOM 788 C CA . GLY A 1 101 ? -39.284 21.927 13.055 1.00 79.00 101 GLY A CA 1
ATOM 789 C C . GLY A 1 101 ? -39.725 23.177 12.277 1.00 79.00 101 GLY A C 1
ATOM 790 O O . GLY A 1 101 ? -39.914 24.236 12.875 1.00 79.00 101 GLY A O 1
ATOM 791 N N . THR A 1 102 ? -39.863 23.082 10.950 1.00 82.56 102 THR A N 1
ATOM 792 C CA . THR A 1 102 ? -40.217 24.200 10.051 1.00 82.56 102 THR A CA 1
ATOM 793 C C . THR A 1 102 ? -41.474 23.904 9.218 1.00 82.56 102 THR A C 1
ATOM 795 O O . THR A 1 102 ? -42.102 22.857 9.357 1.00 82.56 102 THR A O 1
ATOM 798 N N . ARG A 1 103 ? -41.904 24.851 8.366 1.00 83.56 103 ARG A N 1
ATOM 799 C CA . ARG A 1 103 ? -43.020 24.651 7.419 1.00 83.56 103 ARG A CA 1
ATOM 800 C C . ARG A 1 103 ? -42.510 24.026 6.117 1.00 83.56 103 ARG A C 1
ATOM 802 O O . ARG A 1 103 ? -41.415 24.351 5.668 1.00 83.56 103 ARG A O 1
ATOM 809 N N . VAL A 1 104 ? -43.344 23.234 5.438 1.00 87.31 104 VAL A N 1
ATOM 810 C CA . VAL A 1 104 ? -43.011 22.612 4.134 1.00 87.31 104 VAL A CA 1
ATOM 811 C C . VAL A 1 104 ? -42.582 23.650 3.084 1.00 87.31 104 VAL A C 1
ATOM 813 O O . VAL A 1 104 ? -41.639 23.421 2.331 1.00 87.31 104 VAL A O 1
ATOM 816 N N . SER A 1 105 ? -43.204 24.834 3.077 1.00 71.81 105 SER A N 1
ATOM 817 C CA . SER A 1 105 ? -42.822 25.943 2.188 1.00 71.81 105 SER A CA 1
ATOM 818 C C . SER A 1 105 ? -41.383 26.428 2.410 1.00 71.81 105 SER A C 1
ATOM 820 O O . SER A 1 105 ? -40.721 26.822 1.456 1.00 71.81 105 SER A O 1
ATOM 822 N N . THR A 1 106 ? -40.884 26.365 3.649 1.00 79.31 106 THR A N 1
ATOM 823 C CA . THR A 1 106 ? -39.509 26.741 4.005 1.00 79.31 106 THR A CA 1
ATOM 824 C C . THR A 1 106 ? -38.496 25.723 3.480 1.00 79.31 106 THR A C 1
ATOM 826 O O . THR A 1 106 ? -37.436 26.116 3.000 1.00 79.31 106 THR A O 1
ATOM 829 N N . VAL A 1 107 ? -38.836 24.429 3.495 1.00 83.06 107 VAL A N 1
ATOM 830 C CA . VAL A 1 107 ? -37.992 23.365 2.921 1.00 83.06 107 VAL A CA 1
ATOM 831 C C . VAL A 1 107 ? -37.839 23.551 1.412 1.00 83.06 107 VAL A C 1
ATOM 833 O O . VAL A 1 107 ? -36.723 23.486 0.900 1.00 83.06 107 VAL A O 1
ATOM 836 N N . LYS A 1 108 ? -38.934 23.866 0.707 1.00 79.00 108 LYS A N 1
ATOM 837 C CA . LYS A 1 108 ? -38.905 24.167 -0.734 1.00 79.00 108 LYS A CA 1
ATOM 838 C C . LYS A 1 108 ? -37.986 25.344 -1.053 1.00 79.00 108 LYS A C 1
ATOM 840 O O . LYS A 1 108 ? -37.099 25.212 -1.888 1.00 79.00 108 LYS A O 1
ATOM 845 N N . SER A 1 109 ? -38.134 26.463 -0.338 1.00 74.00 109 SER A N 1
ATOM 846 C CA . SER A 1 109 ? -37.271 27.636 -0.546 1.00 74.00 109 SER A CA 1
ATOM 847 C C . SER A 1 109 ? -35.797 27.365 -0.227 1.00 74.00 109 SER A C 1
ATOM 849 O O . SER A 1 109 ? -34.922 27.930 -0.865 1.00 74.00 109 SER A O 1
ATOM 851 N N . GLN A 1 110 ? -35.510 26.488 0.741 1.00 72.75 110 GLN A N 1
ATOM 852 C CA . GLN A 1 110 ? -34.142 26.148 1.151 1.00 72.75 110 GLN A CA 1
ATOM 853 C C . GLN A 1 110 ? -33.470 25.100 0.249 1.00 72.75 110 GLN A C 1
ATOM 855 O O . GLN A 1 110 ? -32.269 24.883 0.363 1.00 72.75 110 GLN A O 1
ATOM 860 N N . THR A 1 111 ? -34.209 24.444 -0.648 1.00 71.81 111 THR A N 1
ATOM 861 C CA . THR A 1 111 ? -33.670 23.390 -1.529 1.00 71.81 111 THR A CA 1
ATOM 862 C C . THR A 1 111 ? -33.691 23.757 -3.010 1.00 71.81 111 THR A C 1
ATOM 864 O O . THR A 1 111 ? -33.212 22.972 -3.822 1.00 71.81 111 THR A O 1
ATOM 867 N N . PHE A 1 112 ? -34.177 24.956 -3.349 1.00 62.44 112 PHE A N 1
ATOM 868 C CA . PHE A 1 112 ? -34.396 25.411 -4.724 1.00 62.44 112 PHE A CA 1
ATOM 869 C C . PHE A 1 112 ? -33.120 25.401 -5.594 1.00 62.44 112 PHE A C 1
ATOM 871 O O . PHE A 1 112 ? -33.168 24.872 -6.698 1.00 62.44 112 PHE A O 1
ATOM 878 N N . ASP A 1 113 ? -31.972 25.857 -5.071 1.00 55.56 113 ASP A N 1
ATOM 879 C CA . ASP A 1 113 ? -30.692 25.925 -5.817 1.00 55.56 113 ASP A CA 1
ATOM 880 C C . ASP A 1 113 ? -29.683 24.811 -5.463 1.00 55.56 113 ASP A C 1
ATOM 882 O O . ASP A 1 113 ? -28.567 24.760 -5.980 1.00 55.56 113 ASP A O 1
ATOM 886 N N . ALA A 1 114 ? -30.045 23.906 -4.552 1.00 56.78 114 ALA A N 1
ATOM 887 C CA . ALA A 1 114 ? -29.129 22.903 -4.007 1.00 56.78 114 ALA A CA 1
ATOM 888 C C . ALA A 1 114 ? -28.597 21.847 -5.003 1.00 56.78 114 ALA A C 1
ATOM 890 O O . ALA A 1 114 ? -27.431 21.466 -4.868 1.00 56.78 114 ALA A O 1
ATOM 891 N N . PRO A 1 115 ? -29.381 21.359 -5.990 1.00 53.94 115 PRO A N 1
ATOM 892 C CA . PRO A 1 115 ? -28.920 20.305 -6.896 1.00 53.94 115 PRO A CA 1
ATOM 893 C C . PRO A 1 115 ? -27.752 20.716 -7.800 1.00 53.94 115 PRO A C 1
ATOM 895 O O . PRO A 1 115 ? -27.034 19.846 -8.272 1.00 53.94 115 PRO A O 1
ATOM 898 N N . ALA A 1 116 ? -27.555 22.016 -8.047 1.00 54.19 116 ALA A N 1
ATOM 899 C CA . ALA A 1 116 ? -26.565 22.495 -9.011 1.00 54.19 116 ALA A CA 1
ATOM 900 C C . ALA A 1 116 ? -25.131 22.595 -8.452 1.00 54.19 116 ALA A C 1
ATOM 902 O O . ALA A 1 116 ? -24.197 22.633 -9.241 1.00 54.19 116 ALA A O 1
ATOM 903 N N . ASN A 1 117 ? -24.942 22.647 -7.124 1.00 52.09 117 ASN A N 1
ATOM 904 C CA . ASN A 1 117 ? -23.663 23.083 -6.530 1.00 52.09 117 ASN A CA 1
ATOM 905 C C . ASN A 1 117 ? -23.123 22.219 -5.370 1.00 52.09 117 ASN A C 1
ATOM 907 O O . ASN A 1 117 ? -22.047 22.515 -4.859 1.00 52.09 117 ASN A O 1
ATOM 911 N N . LEU A 1 118 ? -23.851 21.203 -4.895 1.00 56.44 118 LEU A N 1
ATOM 912 C CA . LEU A 1 118 ? -23.510 20.480 -3.654 1.00 56.44 118 LEU A CA 1
ATOM 913 C C . LEU A 1 118 ? -23.561 18.931 -3.654 1.00 56.44 118 LEU A C 1
ATOM 915 O O . LEU A 1 118 ? -23.027 18.375 -2.697 1.00 56.44 118 LEU A O 1
ATOM 919 N N . PRO A 1 119 ? -24.166 18.191 -4.612 1.00 58.19 119 PRO A N 1
ATOM 920 C CA . PRO A 1 119 ? -24.293 16.736 -4.462 1.00 58.19 119 PRO A CA 1
ATOM 921 C C . PRO A 1 119 ? -22.965 15.967 -4.451 1.00 58.19 119 PRO A C 1
ATOM 923 O O . PRO A 1 119 ? -22.801 15.098 -3.600 1.00 58.19 119 PRO A O 1
ATOM 926 N N . ASP A 1 120 ? -22.026 16.285 -5.346 1.00 58.31 120 ASP A N 1
ATOM 927 C CA . ASP A 1 120 ? -20.795 15.493 -5.500 1.00 58.31 120 ASP A CA 1
ATOM 928 C C . ASP A 1 120 ? -19.776 15.787 -4.395 1.00 58.31 120 ASP A C 1
ATOM 930 O O . ASP A 1 120 ? -19.266 14.863 -3.770 1.00 58.31 120 ASP A O 1
ATOM 934 N N . THR A 1 121 ? -19.579 17.061 -4.044 1.00 61.94 121 THR A N 1
ATOM 935 C CA . THR A 1 121 ? -18.650 17.477 -2.978 1.00 61.94 121 THR A CA 1
ATOM 936 C C . THR A 1 121 ? -19.076 16.978 -1.601 1.00 61.94 121 THR A C 1
ATOM 938 O O . THR A 1 121 ? -18.256 16.488 -0.834 1.00 61.94 121 THR A O 1
ATOM 941 N N . LEU A 1 122 ? -20.373 17.030 -1.284 1.00 60.62 122 LEU A N 1
ATOM 942 C CA . LEU A 1 122 ? -20.892 16.462 -0.039 1.00 60.62 122 LEU A CA 1
ATOM 943 C C . LEU A 1 122 ? -20.793 14.930 -0.021 1.00 60.62 122 LEU A C 1
ATOM 945 O O . LEU A 1 122 ? -20.635 14.345 1.049 1.00 60.62 122 LEU A O 1
ATOM 949 N N . ARG A 1 123 ? -20.893 14.267 -1.180 1.00 58.81 123 ARG A N 1
ATOM 950 C CA . ARG A 1 123 ? -20.756 12.809 -1.277 1.00 58.81 123 ARG A CA 1
ATOM 951 C C . ARG A 1 123 ? -19.306 12.378 -1.088 1.00 58.81 123 ARG A C 1
ATOM 953 O O . ARG A 1 123 ? -19.067 11.489 -0.285 1.00 58.81 123 ARG A O 1
ATOM 960 N N . GLU A 1 124 ? -18.363 13.089 -1.696 1.00 59.53 124 GLU A N 1
ATOM 961 C CA . GLU A 1 124 ? -16.927 12.952 -1.432 1.00 59.53 124 GLU A CA 1
ATOM 962 C C . GLU A 1 124 ? -16.585 13.232 0.044 1.00 59.53 124 GLU A C 1
ATOM 964 O O . GLU A 1 124 ? -15.877 12.441 0.658 1.00 59.53 124 GLU A O 1
ATOM 969 N N . GLU A 1 125 ? -17.145 14.285 0.661 1.00 62.34 125 GLU A N 1
ATOM 970 C CA . GLU A 1 125 ? -16.991 14.568 2.103 1.00 62.34 125 GLU A CA 1
ATOM 971 C C . GLU A 1 125 ? -17.555 13.435 2.984 1.00 62.34 125 GLU A C 1
ATOM 973 O O . GLU A 1 125 ? -16.972 13.101 4.015 1.00 62.34 125 GLU A O 1
ATOM 978 N N . ALA A 1 126 ? -18.684 12.829 2.600 1.00 57.12 126 ALA A N 1
ATOM 979 C CA . ALA A 1 126 ? -19.303 11.723 3.336 1.00 57.12 126 ALA A CA 1
ATOM 980 C C . ALA A 1 126 ? -18.568 10.389 3.165 1.00 57.12 126 ALA A C 1
ATOM 982 O O . ALA A 1 126 ? -18.561 9.579 4.096 1.00 57.12 126 ALA A O 1
ATOM 983 N N . ASP A 1 127 ? -17.988 10.163 1.988 1.00 55.66 127 ASP A N 1
ATOM 984 C CA . ASP A 1 127 ? -17.224 8.965 1.650 1.00 55.66 127 ASP A CA 1
ATOM 985 C C . ASP A 1 127 ? -15.793 9.039 2.225 1.00 55.66 127 ASP A C 1
ATOM 987 O O . ASP A 1 127 ? -15.238 8.011 2.611 1.00 55.66 127 ASP A O 1
ATOM 991 N N . ALA A 1 128 ? -15.234 10.248 2.373 1.00 54.75 128 ALA A N 1
ATOM 992 C CA . ALA A 1 128 ? -13.947 10.518 3.023 1.00 54.75 128 ALA A CA 1
ATOM 993 C C . ALA A 1 128 ? -14.023 10.625 4.561 1.00 54.75 128 ALA A C 1
ATOM 995 O O . ALA A 1 128 ? -12.990 10.557 5.233 1.00 54.75 128 ALA A O 1
ATOM 996 N N . ALA A 1 129 ? -15.220 10.802 5.131 1.00 51.66 129 ALA A N 1
ATOM 997 C CA . ALA A 1 129 ? -15.437 10.863 6.575 1.00 51.66 129 ALA A CA 1
ATOM 998 C C . ALA A 1 129 ? -14.992 9.560 7.255 1.00 51.66 129 ALA A C 1
ATOM 1000 O O . ALA A 1 129 ? -15.477 8.471 6.925 1.00 51.66 129 ALA A O 1
ATOM 1001 N N . ALA A 1 130 ? -14.105 9.657 8.247 1.00 51.50 130 ALA A N 1
ATOM 1002 C CA . ALA A 1 130 ? -13.632 8.489 8.967 1.00 51.50 130 ALA A CA 1
ATOM 1003 C C . ALA A 1 130 ? -14.785 7.841 9.754 1.00 51.50 130 ALA A C 1
ATOM 1005 O O . ALA A 1 130 ? -15.758 8.481 10.176 1.00 51.50 130 ALA A O 1
ATOM 1006 N N . HIS A 1 131 ? -14.681 6.527 9.969 1.00 54.06 131 HIS A N 1
ATOM 1007 C CA . HIS A 1 131 ? -15.576 5.856 10.904 1.00 54.06 131 HIS A CA 1
ATOM 1008 C C . HIS A 1 131 ? -15.231 6.363 12.309 1.00 54.06 131 HIS A C 1
ATOM 1010 O O . HIS A 1 131 ? -14.078 6.228 12.725 1.00 54.06 131 HIS A O 1
ATOM 1016 N N . PRO A 1 132 ? -16.186 6.962 13.036 1.00 57.62 132 PRO A N 1
ATOM 1017 C CA . PRO A 1 132 ? -15.904 7.527 14.343 1.00 57.62 132 PRO A CA 1
ATOM 1018 C C . PRO A 1 132 ? -15.508 6.409 15.308 1.00 57.62 132 PRO A C 1
ATOM 1020 O O . PRO A 1 132 ? -16.126 5.339 15.318 1.00 57.62 132 PRO A O 1
ATOM 1023 N N . ASP A 1 133 ? -14.520 6.678 16.157 1.00 71.00 133 ASP A N 1
ATOM 1024 C CA . ASP A 1 133 ? -14.239 5.828 17.307 1.00 71.00 133 ASP A CA 1
ATOM 1025 C C . ASP A 1 133 ? -15.479 5.820 18.222 1.00 71.00 133 ASP A C 1
ATOM 1027 O O . ASP A 1 133 ? -15.874 6.835 18.806 1.00 71.00 133 ASP A O 1
ATOM 1031 N N . VAL A 1 134 ? -16.136 4.662 18.309 1.00 70.50 134 VAL A N 1
ATOM 1032 C CA . VAL A 1 134 ? -17.346 4.463 19.112 1.00 70.50 134 VAL A CA 1
ATOM 1033 C C . VAL A 1 134 ? -17.063 4.730 20.591 1.00 70.50 134 VAL A C 1
ATOM 1035 O O . VAL A 1 134 ? -17.922 5.286 21.283 1.00 70.50 134 VAL A O 1
ATOM 1038 N N . ASP A 1 135 ? -15.859 4.422 21.073 1.00 71.69 135 ASP A N 1
ATOM 1039 C CA . ASP A 1 135 ? -15.461 4.701 22.447 1.00 71.69 135 ASP A CA 1
ATOM 1040 C C . ASP A 1 135 ? -15.220 6.193 22.664 1.00 71.69 135 ASP A C 1
ATOM 1042 O O . ASP A 1 135 ? -15.646 6.729 23.693 1.00 71.69 135 ASP A O 1
ATOM 1046 N N . ALA A 1 136 ? -14.653 6.905 21.685 1.00 72.06 136 ALA A N 1
ATOM 1047 C CA . ALA A 1 136 ? -14.577 8.365 21.709 1.00 72.06 136 ALA A CA 1
ATOM 1048 C C . ALA A 1 136 ? -15.971 9.005 21.725 1.00 72.06 136 ALA A C 1
ATOM 1050 O O . ALA A 1 136 ? -16.225 9.877 22.563 1.00 72.06 136 ALA A O 1
ATOM 1051 N N . LEU A 1 137 ? -16.909 8.528 20.894 1.00 79.56 137 LEU A N 1
ATOM 1052 C CA . LEU A 1 137 ? -18.303 8.984 20.900 1.00 79.56 137 LEU A CA 1
ATOM 1053 C C . LEU A 1 137 ? -18.972 8.745 22.258 1.00 79.56 137 LEU A C 1
ATOM 1055 O O . LEU A 1 137 ? -19.615 9.641 22.812 1.00 79.56 137 LEU A O 1
ATOM 1059 N N . MET A 1 138 ? -18.791 7.558 22.837 1.00 80.62 138 MET A N 1
ATOM 1060 C CA . MET A 1 138 ? -19.346 7.205 24.143 1.00 80.62 138 MET A CA 1
ATOM 1061 C C . MET A 1 138 ? -18.698 8.000 25.282 1.00 80.62 138 MET A C 1
ATOM 1063 O O . MET A 1 138 ? -19.392 8.471 26.190 1.00 80.62 138 MET A O 1
ATOM 1067 N N . ALA A 1 139 ? -17.381 8.199 25.244 1.00 78.62 139 ALA A N 1
ATOM 1068 C CA . ALA A 1 139 ? -16.645 8.997 26.216 1.00 78.62 139 ALA A CA 1
ATOM 1069 C C . ALA A 1 139 ? -17.029 10.479 26.123 1.00 78.62 139 ALA A C 1
ATOM 1071 O O . ALA A 1 139 ? -17.258 11.125 27.147 1.00 78.62 139 ALA A O 1
ATOM 1072 N N . GLY A 1 140 ? -17.169 11.010 24.911 1.00 77.69 140 GLY A N 1
ATOM 1073 C CA . GLY A 1 140 ? -17.628 12.367 24.643 1.00 77.69 140 GLY A CA 1
ATOM 1074 C C . GLY A 1 140 ? -19.063 12.605 25.091 1.00 77.69 140 GLY A C 1
ATOM 1075 O O . GLY A 1 140 ? -19.324 13.563 25.820 1.00 77.69 140 GLY A O 1
ATOM 1076 N N . ALA A 1 141 ? -19.978 11.682 24.786 1.00 81.19 141 ALA A N 1
ATOM 1077 C CA . ALA A 1 141 ? -21.355 11.743 25.266 1.00 81.19 141 ALA A CA 1
ATOM 1078 C C . ALA A 1 141 ? -21.424 11.733 26.806 1.00 81.19 141 ALA A C 1
ATOM 1080 O O . ALA A 1 141 ? -22.153 12.528 27.407 1.00 81.19 141 ALA A O 1
ATOM 1081 N N . ARG A 1 142 ? -20.608 10.901 27.473 1.00 80.25 142 ARG A N 1
ATOM 1082 C CA . ARG A 1 142 ? -20.473 10.899 28.943 1.00 80.25 142 ARG A CA 1
ATOM 1083 C C . ARG A 1 142 ? -19.927 12.228 29.476 1.00 80.25 142 ARG A C 1
ATOM 1085 O O . ARG A 1 142 ? -20.460 12.747 30.461 1.00 80.25 142 ARG A O 1
ATOM 1092 N N . ARG A 1 143 ? -18.907 12.810 28.829 1.00 79.94 143 ARG A N 1
ATOM 1093 C CA . ARG A 1 143 ? -18.353 14.131 29.186 1.00 79.94 143 ARG A CA 1
ATOM 1094 C C . ARG A 1 143 ? -19.407 15.236 29.055 1.00 79.94 143 ARG A C 1
ATOM 1096 O O . ARG A 1 143 ? -19.568 16.025 29.988 1.00 79.94 143 ARG A O 1
ATOM 1103 N N . HIS A 1 144 ? -20.177 15.251 27.967 1.00 78.88 144 HIS A N 1
ATOM 1104 C CA . HIS A 1 144 ? -21.272 16.205 27.736 1.00 78.88 144 HIS A CA 1
ATOM 1105 C C . HIS A 1 144 ? -22.434 16.031 28.722 1.00 78.88 144 HIS A C 1
ATOM 1107 O O . HIS A 1 144 ? -22.986 17.006 29.244 1.00 78.88 144 HIS A O 1
ATOM 1113 N N . LEU A 1 145 ? -22.775 14.793 29.076 1.00 78.62 145 LEU A N 1
ATOM 1114 C CA . LEU A 1 145 ? -23.766 14.510 30.114 1.00 78.62 145 LEU A CA 1
ATOM 1115 C C . LEU A 1 145 ? -23.294 15.001 31.497 1.00 78.62 145 LEU A C 1
ATOM 1117 O O . LEU A 1 145 ? -24.078 15.546 32.279 1.00 78.62 145 LEU A O 1
ATOM 1121 N N . ALA A 1 146 ? -22.005 14.852 31.810 1.00 74.25 146 ALA A N 1
ATOM 1122 C CA . ALA A 1 146 ? -21.420 15.352 33.052 1.00 74.25 146 ALA A CA 1
ATOM 1123 C C . ALA A 1 146 ? -21.354 16.893 33.093 1.00 74.25 146 ALA A C 1
ATOM 1125 O O . ALA A 1 146 ? -21.651 17.494 34.134 1.00 74.25 146 ALA A O 1
ATOM 1126 N N . SER A 1 147 ? -21.015 17.544 31.974 1.00 69.06 147 SER A N 1
ATOM 1127 C CA . SER A 1 147 ? -20.899 19.006 31.870 1.00 69.06 147 SER A CA 1
ATOM 1128 C C . SER A 1 147 ? -22.263 19.706 31.959 1.00 69.06 147 SER A C 1
ATOM 1130 O O . SER A 1 147 ? -22.421 20.670 32.715 1.00 69.06 147 SER A O 1
ATOM 1132 N N . THR A 1 148 ? -23.289 19.174 31.288 1.00 64.94 148 THR A N 1
ATOM 1133 C CA . THR A 1 148 ? -24.675 19.674 31.362 1.00 64.94 148 THR A CA 1
ATOM 1134 C C . THR A 1 148 ? -25.264 19.541 32.768 1.00 64.94 148 THR A C 1
ATOM 1136 O O . THR A 1 148 ? -25.937 20.457 33.251 1.00 64.94 148 THR A O 1
ATOM 1139 N N . ARG A 1 149 ? -24.958 18.449 33.485 1.00 65.75 149 ARG A N 1
ATOM 1140 C CA . ARG A 1 149 ? -25.336 18.271 34.899 1.00 65.75 149 ARG A CA 1
ATOM 1141 C C . ARG A 1 149 ? -24.644 19.280 35.816 1.00 65.75 149 ARG A C 1
ATOM 1143 O O . ARG A 1 149 ? -25.305 19.802 36.712 1.00 65.75 149 ARG A O 1
ATOM 1150 N N . ARG A 1 150 ? -23.352 19.575 35.604 1.00 59.94 150 ARG A N 1
ATOM 1151 C CA . ARG A 1 150 ? -22.646 20.630 36.357 1.00 59.94 150 ARG A CA 1
ATOM 1152 C C . ARG A 1 150 ? -23.306 21.988 36.132 1.00 59.94 150 ARG A C 1
ATOM 1154 O O . ARG A 1 150 ? -23.662 22.618 37.115 1.00 59.94 150 ARG A O 1
ATOM 1161 N N . ARG A 1 151 ? -23.597 22.375 34.883 1.00 59.50 151 ARG A N 1
ATOM 1162 C CA . ARG A 1 151 ? -24.292 23.643 34.577 1.00 59.50 151 ARG A CA 1
ATOM 1163 C C . ARG A 1 151 ? -25.685 23.736 35.210 1.00 59.50 151 ARG A C 1
ATOM 1165 O O . ARG A 1 151 ? -26.012 24.770 35.780 1.00 59.50 151 ARG A O 1
ATOM 1172 N N . ARG A 1 152 ? -26.486 22.661 35.192 1.00 58.03 152 ARG A N 1
ATOM 1173 C CA . ARG A 1 152 ? -27.795 22.636 35.881 1.00 58.03 152 ARG A CA 1
ATOM 1174 C C . ARG A 1 152 ? -27.659 22.711 37.405 1.00 58.03 152 ARG A C 1
ATOM 1176 O O . ARG A 1 152 ? -28.443 23.404 38.037 1.00 58.03 152 ARG A O 1
ATOM 1183 N N . ARG A 1 153 ? -26.659 22.050 38.002 1.00 54.25 153 ARG A N 1
ATOM 1184 C CA . ARG A 1 153 ? -26.375 22.151 39.447 1.00 54.25 153 ARG A CA 1
ATOM 1185 C C . ARG A 1 153 ? -25.873 23.536 39.847 1.00 54.25 153 ARG A C 1
ATOM 1187 O O . ARG A 1 153 ? -26.255 24.007 40.904 1.00 54.25 153 ARG A O 1
ATOM 1194 N N . SER A 1 154 ? -25.079 24.194 39.006 1.00 47.53 154 SER A N 1
ATOM 1195 C CA . SER A 1 154 ? -24.651 25.580 39.216 1.00 47.53 154 SER A CA 1
ATOM 1196 C C . SER A 1 154 ? -25.816 26.562 39.075 1.00 47.53 154 SER A C 1
ATOM 1198 O O . SER A 1 154 ? -25.910 27.485 39.868 1.00 47.53 154 SER A O 1
ATOM 1200 N N . ALA A 1 155 ? -26.749 26.329 38.145 1.00 47.00 155 ALA A N 1
ATOM 1201 C CA . ALA A 1 155 ? -27.966 27.136 38.008 1.00 47.00 155 ALA A CA 1
ATOM 1202 C C . ALA A 1 155 ? -28.954 26.948 39.180 1.00 47.00 155 ALA A C 1
ATOM 1204 O O . ALA A 1 155 ? -29.620 27.897 39.577 1.00 47.00 155 ALA A O 1
ATOM 1205 N N . LEU A 1 156 ? -29.015 25.748 39.772 1.00 44.03 156 LEU A N 1
ATOM 1206 C CA . LEU A 1 156 ? -29.763 25.470 41.011 1.00 44.03 156 LEU A CA 1
ATOM 1207 C C . LEU A 1 156 ? -29.007 25.893 42.288 1.00 44.03 156 LEU A C 1
ATOM 1209 O O . LEU A 1 156 ? -29.622 26.046 43.335 1.00 44.03 156 LEU A O 1
ATOM 1213 N N . GLY A 1 157 ? -27.687 26.090 42.216 1.00 37.69 157 GLY A N 1
ATOM 1214 C CA . GLY A 1 157 ? -26.818 26.428 43.350 1.00 37.69 157 GLY A CA 1
ATOM 1215 C C . GLY A 1 157 ? -26.719 27.921 43.678 1.00 37.69 157 GLY A C 1
ATOM 1216 O O . GLY A 1 157 ? -26.066 28.272 44.654 1.00 37.69 157 GLY A O 1
ATOM 1217 N N . VAL A 1 158 ? -27.367 28.802 42.905 1.00 37.16 158 VAL A N 1
ATOM 1218 C CA . VAL A 1 158 ? -27.385 30.258 43.163 1.00 37.16 158 VAL A CA 1
ATOM 1219 C C . VAL A 1 158 ? -28.460 30.668 44.189 1.00 37.16 158 VAL A C 1
ATOM 1221 O O . VAL A 1 158 ? -28.493 31.814 44.615 1.00 37.16 158 VAL A O 1
ATOM 1224 N N . THR A 1 159 ? -29.298 29.751 44.688 1.00 37.34 159 THR A N 1
ATOM 1225 C CA . THR A 1 159 ? -30.326 30.075 45.706 1.00 37.34 159 THR A CA 1
ATOM 1226 C C . THR A 1 159 ? -29.997 29.653 47.142 1.00 37.34 159 THR A C 1
ATOM 1228 O O . THR A 1 159 ? -30.844 29.807 48.017 1.00 37.34 159 THR A O 1
ATOM 1231 N N . THR A 1 160 ? -28.793 29.161 47.464 1.00 36.53 160 THR A N 1
ATOM 1232 C CA . THR A 1 160 ? -28.470 28.809 48.867 1.00 36.53 160 THR A CA 1
ATOM 1233 C C . THR A 1 160 ? -27.012 29.071 49.243 1.00 36.53 160 THR A C 1
ATOM 1235 O O . THR A 1 160 ? -26.279 28.168 49.628 1.00 36.53 160 THR A O 1
ATOM 1238 N N . VAL A 1 161 ? -26.587 30.333 49.170 1.00 32.81 161 VAL A N 1
ATOM 1239 C CA . VAL A 1 161 ? -25.517 30.846 50.041 1.00 32.81 161 VAL A CA 1
ATOM 1240 C C . VAL A 1 161 ? -26.034 32.121 50.693 1.00 32.81 161 VAL A C 1
ATOM 1242 O O . VAL A 1 161 ? -25.742 33.235 50.274 1.00 32.81 161 VAL A O 1
ATOM 1245 N N . ALA A 1 162 ? -26.859 31.936 51.716 1.00 32.75 162 ALA A N 1
ATOM 1246 C CA . ALA A 1 162 ? -27.094 32.941 52.732 1.00 32.75 162 ALA A CA 1
ATOM 1247 C C . ALA A 1 162 ? -26.997 32.245 54.091 1.00 32.75 162 ALA A C 1
ATOM 1249 O O . ALA A 1 162 ? -27.707 31.278 54.351 1.00 32.75 162 ALA A O 1
ATOM 1250 N N . VAL A 1 163 ? -26.135 32.814 54.934 1.00 34.69 163 VAL A N 1
ATOM 1251 C CA . VAL A 1 163 ? -25.998 32.593 56.379 1.00 34.69 163 VAL A CA 1
ATOM 1252 C C . VAL A 1 163 ? -25.279 31.301 56.801 1.00 34.69 163 VAL A C 1
ATOM 1254 O O . VAL A 1 163 ? -25.836 30.211 56.763 1.00 34.69 163 VAL A O 1
ATOM 1257 N N . LEU A 1 164 ? -24.031 31.458 57.263 1.00 32.03 164 LEU A N 1
ATOM 1258 C CA . LEU A 1 164 ? -23.553 31.110 58.618 1.00 32.03 164 LEU A CA 1
ATOM 1259 C C . LEU A 1 164 ? -22.024 30.916 58.608 1.00 32.03 164 LEU A C 1
ATOM 1261 O O . LEU A 1 164 ? -21.515 29.813 58.438 1.00 32.03 164 LEU A O 1
ATOM 1265 N N . LEU A 1 165 ? -21.288 32.006 58.839 1.00 30.08 165 LEU A N 1
ATOM 1266 C CA . LEU A 1 165 ? -19.929 31.956 59.381 1.00 30.08 165 LEU A CA 1
ATOM 1267 C C . LEU A 1 165 ? -19.949 32.622 60.756 1.00 30.08 165 LEU A C 1
ATOM 1269 O O . LEU A 1 165 ? -19.787 33.833 60.855 1.00 30.08 165 LEU A O 1
ATOM 1273 N N . VAL A 1 166 ? -20.145 31.822 61.805 1.00 31.94 166 VAL A N 1
ATOM 1274 C CA . VAL A 1 166 ? -19.681 32.134 63.162 1.00 31.94 166 VAL A CA 1
ATOM 1275 C C . VAL A 1 166 ? -19.221 30.833 63.819 1.00 31.94 166 VAL A C 1
ATOM 1277 O O . VAL A 1 166 ? -20.028 29.947 64.069 1.00 31.94 166 VAL A O 1
ATOM 1280 N N . GLY A 1 167 ? -17.925 30.783 64.138 1.00 28.59 167 GLY A N 1
ATOM 1281 C CA . GLY A 1 167 ? -17.427 30.194 65.380 1.00 28.59 167 GLY A CA 1
ATOM 1282 C C . GLY A 1 167 ? -17.033 28.716 65.389 1.00 28.59 167 GLY A C 1
ATOM 1283 O O . GLY A 1 167 ? -17.876 27.834 65.306 1.00 28.59 167 GLY A O 1
ATOM 1284 N N . GLY A 1 168 ? -15.758 28.474 65.714 1.00 29.44 168 GLY A N 1
ATOM 1285 C CA . GLY A 1 168 ? -15.452 27.552 66.813 1.00 29.44 168 GLY A CA 1
ATOM 1286 C C . GLY A 1 168 ? -14.611 26.321 66.488 1.00 29.44 168 GLY A C 1
ATOM 1287 O O . GLY A 1 168 ? -15.129 25.299 66.060 1.00 29.44 168 GLY A O 1
ATOM 1288 N N . LEU A 1 169 ? -13.318 26.426 66.807 1.00 33.22 169 LEU A N 1
ATOM 1289 C CA . LEU A 1 169 ? -12.382 25.343 67.142 1.00 33.22 169 LEU A CA 1
ATOM 1290 C C . LEU A 1 169 ? -13.019 24.213 67.981 1.00 33.22 169 LEU A C 1
ATOM 1292 O O . LEU A 1 169 ? -13.791 24.507 68.886 1.00 33.22 169 LEU A O 1
ATOM 1296 N N . ILE A 1 170 ? -12.547 22.970 67.797 1.00 33.34 170 ILE A N 1
ATOM 1297 C CA . ILE A 1 170 ? -11.877 22.140 68.828 1.00 33.34 170 ILE A CA 1
ATOM 1298 C C . ILE A 1 170 ? -11.367 20.834 68.183 1.00 33.34 170 ILE A C 1
ATOM 1300 O O . ILE A 1 170 ? -12.041 20.192 67.382 1.00 33.34 170 ILE A O 1
ATOM 1304 N N . ALA A 1 171 ? -10.135 20.477 68.544 1.00 32.97 171 ALA A N 1
ATOM 1305 C CA . ALA A 1 171 ? -9.444 19.239 68.210 1.00 32.97 171 ALA A CA 1
ATOM 1306 C C . ALA A 1 171 ? -10.052 18.011 68.910 1.00 32.97 171 ALA A C 1
ATOM 1308 O O . ALA A 1 171 ? -10.587 18.130 70.006 1.00 32.97 171 ALA A O 1
ATOM 1309 N N . THR A 1 172 ? -9.872 16.817 68.342 1.00 34.69 172 THR A N 1
ATOM 1310 C CA . THR A 1 172 ? -9.397 15.619 69.068 1.00 34.69 172 THR A CA 1
ATOM 1311 C C . THR A 1 172 ? -9.212 14.436 68.122 1.00 34.69 172 THR A C 1
ATOM 1313 O O . THR A 1 172 ? -9.882 14.277 67.105 1.00 34.69 172 THR A O 1
ATOM 1316 N N . THR A 1 173 ? -8.212 13.642 68.471 1.00 39.41 173 THR A N 1
ATOM 1317 C CA . THR A 1 173 ? -7.700 12.450 67.812 1.00 39.41 173 THR A CA 1
ATOM 1318 C C . THR A 1 173 ? -8.574 11.227 68.094 1.00 39.41 173 THR A C 1
ATOM 1320 O O . THR A 1 173 ? -9.063 11.046 69.204 1.00 39.41 173 THR A O 1
ATOM 1323 N N . SER A 1 174 ? -8.697 10.320 67.122 1.00 32.31 174 SER A N 1
ATOM 1324 C CA . SER A 1 174 ? -8.838 8.885 67.406 1.00 32.31 174 SER A CA 1
ATOM 1325 C C . SER A 1 174 ? -8.464 8.038 66.186 1.00 32.31 174 SER A C 1
ATOM 1327 O O . SER A 1 174 ? -9.122 8.044 65.150 1.00 32.31 174 SER A O 1
ATOM 1329 N N . SER A 1 175 ? -7.367 7.295 66.328 1.00 37.44 175 SER A N 1
ATOM 1330 C CA . SER A 1 175 ? -7.121 6.051 65.597 1.00 37.44 175 SER A CA 1
ATOM 1331 C C . SER A 1 175 ? -8.136 5.003 66.050 1.00 37.44 175 SER A C 1
ATOM 1333 O O . SER A 1 175 ? -8.461 5.008 67.231 1.00 37.44 175 SER A O 1
ATOM 1335 N N . VAL A 1 176 ? -8.549 4.068 65.182 1.00 34.59 176 VAL A N 1
ATOM 1336 C CA . VAL A 1 176 ? -8.812 2.653 65.538 1.00 34.59 176 VAL A CA 1
ATOM 1337 C C . VAL A 1 176 ? -9.119 1.807 64.282 1.00 34.59 176 VAL A C 1
ATOM 1339 O O . VAL A 1 176 ? -10.057 2.062 63.538 1.00 34.59 176 VAL A O 1
ATOM 1342 N N . ARG A 1 177 ? -8.258 0.792 64.111 1.00 32.59 177 ARG A N 1
ATOM 1343 C CA . ARG A 1 177 ? -8.405 -0.576 63.561 1.00 32.59 177 ARG A CA 1
ATOM 1344 C C . ARG A 1 177 ? -9.184 -0.855 62.265 1.00 32.59 177 ARG A C 1
ATOM 1346 O O . ARG A 1 177 ? -10.404 -0.785 62.203 1.00 32.59 177 ARG A O 1
ATOM 1353 N N . GLN A 1 178 ? -8.446 -1.457 61.327 1.00 40.25 178 GLN A N 1
ATOM 1354 C CA . GLN A 1 178 ? -8.934 -2.495 60.410 1.00 40.25 178 GLN A CA 1
ATOM 1355 C C . GLN A 1 178 ? -9.308 -3.789 61.157 1.00 40.25 178 GLN A C 1
ATOM 1357 O O . GLN A 1 178 ? -8.624 -4.160 62.116 1.00 40.25 178 GLN A O 1
ATOM 1362 N N . PRO A 1 179 ? -10.289 -4.539 60.631 1.00 40.06 179 PRO A N 1
ATOM 1363 C CA . PRO A 1 179 ? -10.269 -5.997 60.728 1.00 40.06 179 PRO A CA 1
ATOM 1364 C C . PRO A 1 179 ? -10.412 -6.701 59.360 1.00 40.06 179 PRO A C 1
ATOM 1366 O O . PRO A 1 179 ? -11.371 -6.496 58.625 1.00 40.06 179 PRO A O 1
ATOM 1369 N N . THR A 1 180 ? -9.416 -7.545 59.069 1.00 33.41 180 THR A N 1
ATOM 1370 C CA . THR A 1 180 ? -9.498 -8.958 58.627 1.00 33.41 180 THR A CA 1
ATOM 1371 C C . THR A 1 180 ? -10.503 -9.410 57.549 1.00 33.41 180 THR A C 1
ATOM 1373 O O . THR A 1 180 ? -11.716 -9.390 57.733 1.00 33.41 180 THR A O 1
ATOM 1376 N N . ARG A 1 181 ? -9.937 -10.004 56.487 1.00 35.91 181 ARG A N 1
ATOM 1377 C CA . ARG A 1 181 ? -10.554 -10.892 55.475 1.00 35.91 181 ARG A CA 1
ATOM 1378 C C . ARG A 1 181 ? -10.816 -12.301 56.055 1.00 35.91 181 ARG A C 1
ATOM 1380 O O . ARG A 1 181 ? -10.027 -12.734 56.893 1.00 35.91 181 ARG A O 1
ATOM 1387 N N . PRO A 1 182 ? -11.851 -13.034 55.593 1.00 37.91 182 PRO A N 1
ATOM 1388 C CA . PRO A 1 182 ? -11.614 -14.339 54.931 1.00 37.91 182 PRO A CA 1
ATOM 1389 C C . PRO A 1 182 ? -12.680 -14.655 53.836 1.00 37.91 182 PRO A C 1
ATOM 1391 O O . PRO A 1 182 ? -13.520 -13.805 53.555 1.00 37.91 182 PRO A O 1
ATOM 1394 N N . PRO A 1 183 ? -12.718 -15.856 53.224 1.00 35.84 183 PRO A N 1
ATOM 1395 C CA . PRO A 1 183 ? -11.729 -16.440 52.322 1.00 35.84 183 PRO A CA 1
ATOM 1396 C C . PRO A 1 183 ? -12.301 -16.717 50.908 1.00 35.84 183 PRO A C 1
ATOM 1398 O O . PRO A 1 183 ? -13.485 -16.554 50.623 1.00 35.84 183 PRO A O 1
ATOM 1401 N N . SER A 1 184 ? -11.409 -17.142 50.016 1.00 32.38 184 SER A N 1
ATOM 1402 C CA . SER A 1 184 ? -11.650 -17.593 48.643 1.00 32.38 184 SER A CA 1
ATOM 1403 C C . SER A 1 184 ? -12.499 -18.865 48.547 1.00 32.38 184 SER A C 1
ATOM 1405 O O . SER A 1 184 ? -12.208 -19.847 49.226 1.00 32.38 184 SER A O 1
ATOM 1407 N N . THR A 1 185 ? -13.436 -18.896 47.598 1.00 31.72 185 THR A N 1
ATOM 1408 C CA . THR A 1 185 ? -13.956 -20.132 46.996 1.00 31.72 185 THR A CA 1
ATOM 1409 C C . THR A 1 185 ? -13.971 -19.998 45.468 1.00 31.72 185 THR A C 1
ATOM 1411 O O . THR A 1 185 ? -14.550 -19.076 44.903 1.00 31.72 185 THR A O 1
ATOM 1414 N N . GLN A 1 186 ? -13.285 -20.927 44.811 1.00 32.16 186 GLN A N 1
ATOM 1415 C CA . GLN A 1 186 ? -13.487 -21.415 43.440 1.00 32.16 186 GLN A CA 1
ATOM 1416 C C . GLN A 1 186 ? -13.389 -22.960 43.534 1.00 32.16 186 GLN A C 1
ATOM 1418 O O . GLN A 1 186 ? -12.855 -23.417 44.550 1.00 32.16 186 GLN A O 1
ATOM 1423 N N . PRO A 1 187 ? -13.830 -23.790 4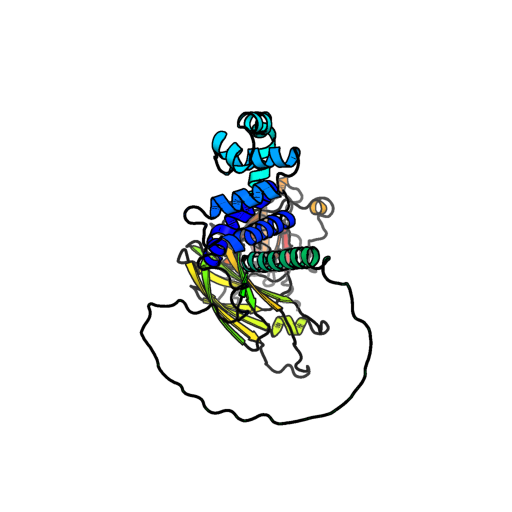2.559 1.00 38.44 187 PRO A N 1
ATOM 1424 C CA . PRO A 1 187 ? -14.241 -23.477 41.182 1.00 38.44 187 PRO A CA 1
ATOM 1425 C C . PRO A 1 187 ? -15.560 -24.156 40.730 1.00 38.44 187 PRO A C 1
ATOM 1427 O O . PRO A 1 187 ? -15.992 -25.159 41.289 1.00 38.44 187 PRO A O 1
ATOM 1430 N N . VAL A 1 188 ? -16.159 -23.672 39.637 1.00 29.05 188 VAL A N 1
ATOM 1431 C CA . VAL A 1 188 ? -17.060 -24.475 38.786 1.00 29.05 188 VAL A CA 1
ATOM 1432 C C . VAL A 1 188 ? -16.702 -24.188 37.324 1.00 29.05 188 VAL A C 1
ATOM 1434 O O . VAL A 1 188 ? -16.576 -23.034 36.925 1.00 29.05 188 VAL A O 1
ATOM 1437 N N . SER A 1 189 ? -16.519 -25.231 36.519 1.00 31.31 189 SER A N 1
ATOM 1438 C CA . SER A 1 189 ? -16.363 -25.190 35.055 1.00 31.31 189 SER A CA 1
ATOM 1439 C C . SER A 1 189 ? -17.123 -26.382 34.455 1.00 31.31 189 SER A C 1
ATOM 1441 O O . SER A 1 189 ? -17.332 -27.360 35.170 1.00 31.31 189 SER A O 1
ATOM 1443 N N . PRO A 1 190 ? -17.425 -26.417 33.146 1.00 40.59 190 PRO A N 1
ATOM 1444 C CA . PRO A 1 190 ? -18.042 -25.387 32.308 1.00 40.59 190 PRO A CA 1
ATOM 1445 C C . PRO A 1 190 ? -19.297 -25.945 31.582 1.00 40.59 190 PRO A C 1
ATOM 1447 O O . PRO A 1 190 ? -19.477 -27.155 31.460 1.00 40.59 190 PRO A O 1
ATOM 1450 N N . ARG A 1 191 ? -20.166 -25.079 31.038 1.00 30.80 191 ARG A N 1
ATOM 1451 C CA . ARG A 1 191 ? -21.090 -25.480 29.955 1.00 30.80 191 ARG A CA 1
ATOM 1452 C C . ARG A 1 191 ? -20.412 -25.173 28.623 1.00 30.80 191 ARG A C 1
ATOM 1454 O O . ARG A 1 191 ? -19.959 -24.048 28.437 1.00 30.80 191 ARG A O 1
ATOM 1461 N N . LEU A 1 192 ? -20.350 -26.162 27.727 1.00 33.31 192 LEU A N 1
ATOM 1462 C CA . LEU A 1 192 ? -19.893 -25.979 26.349 1.00 33.31 192 LEU A CA 1
ATOM 1463 C C . LEU A 1 192 ? -20.782 -24.939 25.648 1.00 33.31 192 LEU A C 1
ATOM 1465 O O . LEU A 1 192 ? -21.965 -25.185 25.416 1.00 33.31 192 LEU A O 1
ATOM 1469 N N . GLY A 1 193 ? -20.198 -23.785 25.338 1.00 30.72 193 GLY A N 1
ATOM 1470 C CA . GLY A 1 193 ? -20.724 -22.832 24.369 1.00 30.72 193 GLY A CA 1
ATOM 1471 C C . GLY A 1 193 ? -20.188 -23.142 22.972 1.00 30.72 193 GLY A C 1
ATOM 1472 O O . GLY A 1 193 ? -19.135 -23.764 22.821 1.00 30.72 193 GLY A O 1
ATOM 1473 N N . SER A 1 194 ? -20.935 -22.710 21.958 1.00 31.12 194 SER A N 1
ATOM 1474 C CA . SER A 1 194 ? -20.531 -22.633 20.549 1.00 31.12 194 SER A CA 1
ATOM 1475 C C . SER A 1 194 ? -19.120 -22.039 20.390 1.00 31.12 194 SER A C 1
ATOM 1477 O O . SER A 1 194 ? -18.724 -21.268 21.263 1.00 31.12 194 SER A O 1
ATOM 1479 N N . PRO A 1 195 ? -18.370 -22.330 19.304 1.00 32.28 195 PRO A N 1
ATOM 1480 C CA . PRO A 1 195 ? -16.991 -21.869 19.145 1.00 32.28 195 PRO A CA 1
ATOM 1481 C C . PRO A 1 195 ? -16.930 -20.343 19.210 1.00 32.28 195 PRO A C 1
ATOM 1483 O O . PRO A 1 195 ? -17.273 -19.638 18.262 1.00 32.28 195 PRO A O 1
ATOM 1486 N N . GLN A 1 196 ? -16.539 -19.837 20.372 1.00 34.94 196 GLN A N 1
ATOM 1487 C CA . GLN A 1 196 ? -16.228 -18.443 20.580 1.00 34.94 196 GLN A CA 1
ATOM 1488 C C . GLN A 1 196 ? -14.893 -18.237 19.874 1.00 34.94 196 GLN A C 1
ATOM 1490 O O . GLN A 1 196 ? -13.897 -18.873 20.224 1.00 34.94 196 GLN A O 1
ATOM 1495 N N . LEU A 1 197 ? -14.901 -17.424 18.817 1.00 35.50 197 LEU A N 1
ATOM 1496 C CA . LEU A 1 197 ? -13.669 -16.904 18.237 1.00 35.50 197 LEU A CA 1
ATOM 1497 C C . LEU A 1 197 ? -12.828 -16.345 19.397 1.00 35.50 197 LEU A C 1
ATOM 1499 O O . LEU A 1 197 ? -13.386 -15.577 20.186 1.00 35.50 197 LEU A O 1
ATOM 1503 N N . PRO A 1 198 ? -11.563 -16.775 19.569 1.00 35.72 198 PRO A N 1
ATOM 1504 C CA . PRO A 1 198 ? -10.730 -16.300 20.665 1.00 35.72 198 PRO A CA 1
ATOM 1505 C C . PRO A 1 198 ? -10.702 -14.773 20.677 1.00 35.72 198 PRO A C 1
ATOM 1507 O O . PRO A 1 198 ? -10.682 -14.163 19.603 1.00 35.72 198 PRO A O 1
ATOM 1510 N N . ASP A 1 199 ? -10.694 -14.175 21.873 1.00 45.03 199 ASP A N 1
ATOM 1511 C CA . ASP A 1 199 ? -10.433 -12.744 22.031 1.00 45.03 199 ASP A CA 1
ATOM 1512 C C . ASP A 1 199 ? -9.214 -12.374 21.165 1.00 45.03 199 ASP A C 1
ATOM 1514 O O . ASP A 1 199 ? -8.230 -13.133 21.154 1.00 45.03 199 ASP A O 1
ATOM 1518 N N . PRO A 1 200 ? -9.248 -11.250 20.415 1.00 44.75 200 PRO A N 1
ATOM 1519 C CA . PRO A 1 200 ? -8.021 -10.740 19.820 1.00 44.75 200 PRO A CA 1
ATOM 1520 C C . PRO A 1 200 ? -7.026 -10.646 20.975 1.00 44.75 200 PRO A C 1
ATOM 1522 O O . PRO A 1 200 ? -7.419 -10.277 22.080 1.00 44.75 200 PRO A O 1
ATOM 1525 N N . GLY A 1 201 ? -5.793 -11.113 20.771 1.00 56.38 201 GLY A N 1
ATOM 1526 C CA . GLY A 1 201 ? -4.789 -11.193 21.835 1.00 56.38 201 GLY A CA 1
ATOM 1527 C C . GLY A 1 201 ? -4.501 -9.824 22.485 1.00 56.38 201 GLY A C 1
ATOM 1528 O O . GLY A 1 201 ? -5.293 -8.895 22.407 1.00 56.38 201 GLY A O 1
ATOM 1529 N N . PRO A 1 202 ? -3.329 -9.582 23.078 1.00 66.44 202 PRO A N 1
ATOM 1530 C CA . PRO A 1 202 ? -3.018 -8.269 23.666 1.00 66.44 202 PRO A CA 1
ATO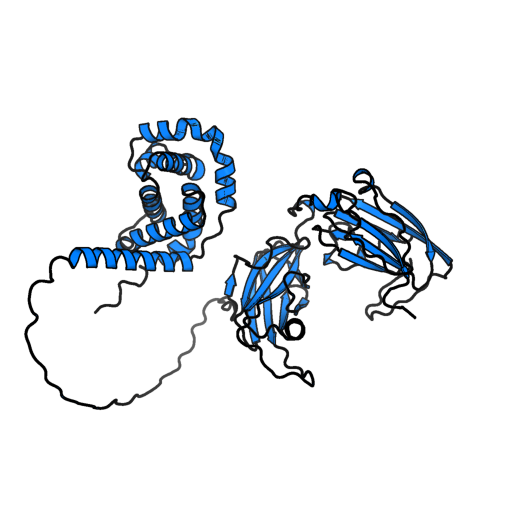M 1531 C C . PRO A 1 202 ? -2.950 -7.102 22.648 1.00 66.44 202 PRO A C 1
ATOM 1533 O O . PRO A 1 202 ? -2.527 -6.003 22.996 1.00 66.44 202 PRO A O 1
ATOM 1536 N N . PHE A 1 203 ? -3.346 -7.330 21.397 1.00 71.75 203 PHE A N 1
ATOM 1537 C CA . PHE A 1 203 ? -3.426 -6.354 20.328 1.00 71.75 203 PHE A CA 1
ATOM 1538 C C . PHE A 1 203 ? -4.748 -5.593 20.381 1.00 71.75 203 PHE A C 1
ATOM 1540 O O . PHE A 1 203 ? -5.824 -6.180 20.479 1.00 71.75 203 PHE A O 1
ATOM 1547 N N . THR A 1 204 ? -4.672 -4.280 20.216 1.00 74.00 204 THR A N 1
ATOM 1548 C CA . THR A 1 204 ? -5.833 -3.464 19.865 1.00 74.00 204 THR A CA 1
ATOM 1549 C C . THR A 1 204 ? -5.909 -3.377 18.347 1.00 74.00 204 THR A C 1
ATOM 1551 O O . THR A 1 204 ? -4.924 -3.046 17.697 1.00 74.00 204 THR A O 1
ATOM 1554 N N . VAL A 1 205 ? -7.060 -3.696 17.759 1.00 71.69 205 VAL A N 1
ATOM 1555 C CA . VAL A 1 205 ? -7.259 -3.570 16.310 1.00 71.69 205 VAL A CA 1
ATOM 1556 C C . VAL A 1 205 ? -7.723 -2.148 16.012 1.00 71.69 205 VAL A C 1
ATOM 1558 O O . VAL A 1 205 ? -8.818 -1.764 16.416 1.00 71.69 205 VAL A O 1
ATOM 1561 N N . ASN A 1 206 ? -6.910 -1.377 15.296 1.00 66.81 206 ASN A N 1
ATOM 1562 C CA . ASN A 1 206 ? -7.240 -0.024 14.865 1.00 66.81 206 ASN A CA 1
ATOM 1563 C C . ASN A 1 206 ? -7.336 0.048 13.341 1.00 66.81 206 ASN A C 1
ATOM 1565 O O . ASN A 1 206 ? -6.397 -0.252 12.608 1.00 66.81 206 ASN A O 1
ATOM 1569 N N . ALA A 1 207 ? -8.463 0.546 12.841 1.00 55.06 207 ALA A N 1
ATOM 1570 C CA . ALA A 1 207 ? -8.616 0.838 11.416 1.00 55.06 207 ALA A CA 1
ATOM 1571 C C . ALA A 1 207 ? -7.939 2.167 11.005 1.00 55.06 207 ALA A C 1
ATOM 1573 O O . ALA A 1 207 ? -7.681 2.394 9.822 1.00 55.06 207 ALA A O 1
ATOM 1574 N N . GLY A 1 208 ? -7.637 3.044 11.976 1.00 54.59 208 GLY A N 1
ATOM 1575 C CA . GLY A 1 208 ? -7.186 4.426 11.751 1.00 54.59 208 GLY A CA 1
ATOM 1576 C C . GLY A 1 208 ? -5.740 4.596 11.273 1.00 54.59 208 GLY A C 1
ATOM 1577 O O . GLY A 1 208 ? -5.402 5.657 10.763 1.00 54.59 208 GLY A O 1
ATOM 1578 N N . GLY A 1 209 ? -4.899 3.566 11.393 1.00 54.25 209 GLY A N 1
ATOM 1579 C CA . GLY A 1 209 ? -3.525 3.490 10.878 1.00 54.25 209 GLY A CA 1
ATOM 1580 C C . GLY A 1 209 ? -2.709 4.786 10.818 1.00 54.25 209 GLY A C 1
ATOM 1581 O O . GLY A 1 209 ? -2.103 5.096 9.792 1.00 54.25 209 GLY A O 1
ATOM 1582 N N . GLY A 1 210 ? -2.656 5.530 11.924 1.00 58.94 210 GLY A N 1
ATOM 1583 C CA . GLY A 1 210 ? -1.681 6.606 12.076 1.00 58.94 210 GLY A CA 1
ATOM 1584 C C . GLY A 1 210 ? -0.272 6.032 11.913 1.00 58.94 210 GLY A C 1
ATOM 1585 O O . GLY A 1 210 ? 0.113 5.132 12.648 1.00 58.94 210 GLY A O 1
ATOM 1586 N N . GLY A 1 211 ? 0.472 6.507 10.913 1.00 68.62 211 GLY A N 1
ATOM 1587 C CA . GLY A 1 211 ? 1.839 6.050 10.627 1.00 68.62 211 GLY A CA 1
ATOM 1588 C C . GLY A 1 211 ? 1.979 5.020 9.499 1.00 68.62 211 GLY A C 1
ATOM 1589 O O . GLY A 1 211 ? 3.097 4.793 9.044 1.00 68.62 211 GLY A O 1
ATOM 1590 N N . PHE A 1 212 ? 0.879 4.466 8.983 1.00 78.19 212 PHE A N 1
ATOM 1591 C CA . PHE A 1 212 ? 0.886 3.605 7.796 1.00 78.19 212 PHE A CA 1
ATOM 1592 C C . PHE A 1 212 ? 0.002 4.213 6.708 1.00 78.19 212 PHE A C 1
ATOM 1594 O O . PHE A 1 212 ? -1.155 4.500 6.994 1.00 78.19 212 PHE A O 1
ATOM 1601 N N . PRO A 1 213 ? 0.474 4.426 5.473 1.00 80.06 213 PRO A N 1
ATOM 1602 C CA . PRO A 1 213 ? -0.388 4.940 4.410 1.00 80.06 213 PRO A CA 1
ATOM 1603 C C . PRO A 1 213 ? -1.499 3.934 4.060 1.00 80.06 213 PRO A C 1
ATOM 1605 O O . PRO A 1 213 ? -1.355 2.734 4.286 1.00 80.06 213 PRO A O 1
ATOM 1608 N N . GLU A 1 214 ? -2.628 4.409 3.525 1.00 84.25 214 GLU A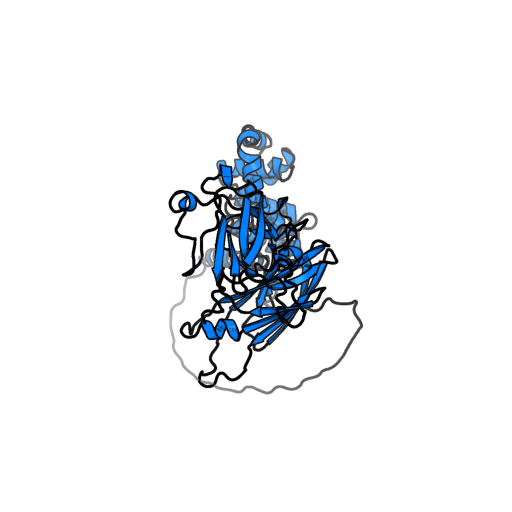 N 1
ATOM 1609 C CA . GLU A 1 214 ? -3.699 3.508 3.064 1.00 84.25 214 GLU A CA 1
ATOM 1610 C C . GLU A 1 214 ? -3.216 2.612 1.919 1.00 84.25 214 GLU A C 1
ATOM 1612 O O . GLU A 1 214 ? -3.573 1.441 1.866 1.00 84.25 214 GLU A O 1
ATOM 1617 N N . TYR A 1 215 ? -2.354 3.142 1.052 1.00 84.94 215 TYR A N 1
ATOM 1618 C CA . TYR A 1 215 ? -1.735 2.407 -0.040 1.00 84.94 215 TYR A CA 1
ATOM 1619 C C . TYR A 1 215 ? -0.213 2.498 0.057 1.00 84.94 215 TYR A C 1
ATOM 1621 O O . TYR A 1 215 ? 0.344 3.558 0.339 1.00 84.94 215 TYR A O 1
ATOM 1629 N N . SER A 1 216 ? 0.477 1.384 -0.175 1.00 81.50 216 SER A N 1
ATOM 1630 C CA . SER A 1 216 ? 1.939 1.322 -0.184 1.00 81.50 216 SER A CA 1
ATOM 1631 C C . SER A 1 216 ? 2.405 0.173 -1.061 1.00 81.50 216 SER A C 1
ATOM 1633 O O . SER A 1 216 ? 1.949 -0.948 -0.860 1.00 81.50 216 SER A O 1
ATOM 1635 N N . GLN A 1 217 ? 3.305 0.444 -2.013 1.00 80.38 217 GLN A N 1
ATOM 1636 C CA . GLN A 1 217 ? 3.946 -0.586 -2.844 1.00 80.38 217 GLN A CA 1
ATOM 1637 C C . GLN A 1 217 ? 2.939 -1.574 -3.468 1.00 80.38 217 GLN A C 1
ATOM 1639 O O . GLN A 1 217 ? 3.075 -2.785 -3.324 1.00 80.38 217 GLN A O 1
ATOM 1644 N N . GLY A 1 218 ? 1.876 -1.058 -4.093 1.00 83.69 218 GLY A N 1
ATOM 1645 C CA . GLY A 1 218 ? 0.874 -1.905 -4.755 1.00 83.69 218 GLY A CA 1
ATOM 1646 C C . GLY A 1 218 ? -0.106 -2.590 -3.822 1.00 83.69 218 GLY A C 1
ATOM 1647 O O . GLY A 1 218 ? -0.926 -3.391 -4.262 1.00 83.69 218 GLY A O 1
ATOM 1648 N N . MET A 1 219 ? -0.036 -2.293 -2.528 1.00 87.19 219 MET A N 1
ATOM 1649 C CA . MET A 1 219 ? -0.876 -2.925 -1.530 1.00 87.19 219 MET A CA 1
ATOM 1650 C C . MET A 1 219 ? -1.761 -1.903 -0.828 1.00 87.19 219 MET A C 1
ATOM 1652 O O . MET A 1 219 ? -1.363 -0.757 -0.616 1.00 87.19 219 MET A O 1
ATOM 1656 N N . LYS A 1 220 ? -2.955 -2.338 -0.437 1.00 88.38 220 LYS A N 1
ATOM 1657 C CA . LYS A 1 220 ? -3.926 -1.602 0.362 1.00 88.38 220 LYS A CA 1
ATOM 1658 C C . LYS A 1 220 ? -3.892 -2.094 1.796 1.00 88.38 220 LYS A C 1
ATOM 1660 O O . LYS A 1 220 ? -3.934 -3.292 2.061 1.00 88.38 220 LYS A O 1
ATOM 1665 N N . ARG A 1 221 ? -3.850 -1.162 2.734 1.00 90.12 221 ARG A N 1
ATOM 1666 C CA . ARG A 1 221 ? -3.899 -1.432 4.164 1.00 90.12 221 ARG A CA 1
ATOM 1667 C C . ARG A 1 221 ? -5.269 -1.994 4.528 1.00 90.12 221 ARG A C 1
ATOM 1669 O O . ARG A 1 221 ? -6.288 -1.328 4.359 1.00 90.12 221 ARG A O 1
ATOM 1676 N N . VAL A 1 222 ? -5.280 -3.200 5.075 1.00 89.25 222 VAL A N 1
ATOM 1677 C CA . VAL A 1 222 ? -6.492 -3.894 5.523 1.00 89.25 222 VAL A CA 1
ATOM 1678 C C . VAL A 1 222 ? -6.809 -3.543 6.971 1.00 89.25 222 VAL A C 1
ATOM 1680 O O . VAL A 1 222 ? -7.947 -3.227 7.309 1.00 89.25 222 VAL A O 1
ATOM 1683 N N . THR A 1 223 ? -5.802 -3.587 7.844 1.00 87.75 223 THR A N 1
ATOM 1684 C CA . THR A 1 223 ? -5.959 -3.278 9.269 1.00 87.75 223 THR A CA 1
ATOM 1685 C C . THR A 1 223 ? -4.635 -2.847 9.881 1.00 87.75 223 THR A C 1
ATOM 1687 O O . THR A 1 223 ? -3.572 -3.184 9.359 1.00 87.75 223 THR A O 1
ATOM 1690 N N . VAL A 1 224 ? -4.697 -2.148 11.014 1.00 86.12 224 VAL A N 1
ATOM 1691 C CA . VAL A 1 224 ? -3.548 -1.926 11.894 1.00 86.12 224 VAL A CA 1
ATOM 1692 C C . VAL A 1 224 ? -3.811 -2.572 13.250 1.00 86.12 224 VAL A C 1
ATOM 1694 O O . VAL A 1 224 ? -4.947 -2.662 13.715 1.00 86.12 224 VAL A O 1
ATOM 1697 N N . LEU A 1 225 ? -2.751 -3.095 13.841 1.00 83.31 225 LEU A N 1
ATOM 1698 C CA . LEU A 1 225 ? -2.722 -3.739 15.138 1.00 83.31 225 LEU A CA 1
ATOM 1699 C C . LEU A 1 225 ? -1.764 -2.944 16.007 1.00 83.31 225 LEU A C 1
ATOM 1701 O O . LEU A 1 225 ? -0.587 -2.804 15.679 1.00 83.31 225 LEU A O 1
ATOM 1705 N N . ASP A 1 226 ? -2.261 -2.457 17.125 1.00 81.06 226 ASP A N 1
ATOM 1706 C CA . ASP A 1 226 ? -1.470 -1.771 18.125 1.00 81.06 226 ASP A CA 1
ATOM 1707 C C . ASP A 1 226 ? -1.173 -2.746 19.249 1.00 81.06 226 ASP A C 1
ATOM 1709 O O . ASP A 1 226 ? -2.079 -3.254 19.913 1.00 81.06 226 ASP A O 1
ATOM 1713 N N . SER A 1 227 ? 0.108 -3.020 19.461 1.00 74.31 227 SER A N 1
ATOM 1714 C CA . SER A 1 227 ? 0.562 -3.798 20.602 1.00 74.31 227 SER A CA 1
ATOM 1715 C C . SER A 1 227 ? 1.155 -2.854 21.645 1.00 74.31 227 SER A C 1
ATOM 1717 O O . SER A 1 227 ? 2.061 -2.077 21.317 1.00 74.31 227 SER A O 1
ATOM 1719 N N . PRO A 1 228 ? 0.729 -2.933 22.921 1.00 68.56 228 PRO A N 1
ATOM 1720 C CA . PRO A 1 228 ? 1.516 -2.349 23.995 1.00 68.56 228 PRO A CA 1
ATOM 1721 C C . PRO A 1 228 ? 2.882 -3.044 24.057 1.00 68.56 228 PRO A C 1
ATOM 1723 O O . PRO A 1 228 ? 3.033 -4.186 23.604 1.00 68.56 228 PRO A O 1
ATOM 1726 N N . MET A 1 229 ? 3.876 -2.371 24.642 1.00 65.69 229 MET A N 1
ATOM 1727 C CA . MET A 1 229 ? 5.175 -2.988 24.895 1.00 65.69 229 MET A CA 1
ATOM 1728 C C . MET A 1 229 ? 5.000 -4.179 25.847 1.00 65.69 229 MET A C 1
ATOM 1730 O O . MET A 1 229 ? 4.750 -4.004 27.040 1.00 65.69 229 MET A O 1
ATOM 1734 N N . LEU A 1 230 ? 5.145 -5.388 25.313 1.00 62.12 230 LEU A N 1
ATOM 1735 C CA . LEU A 1 230 ? 5.134 -6.646 26.052 1.00 62.12 230 LEU A CA 1
ATOM 1736 C C . LEU A 1 230 ? 6.410 -7.415 25.707 1.00 62.12 230 LEU A C 1
ATOM 1738 O O . LEU A 1 230 ? 6.901 -7.310 24.585 1.00 62.12 230 LEU A O 1
ATOM 1742 N N . GLU A 1 231 ? 6.935 -8.215 26.642 1.00 66.62 231 GLU A N 1
ATOM 1743 C CA . GLU A 1 231 ? 8.036 -9.151 26.334 1.00 66.62 231 GLU A CA 1
ATOM 1744 C C . GLU A 1 231 ? 7.662 -10.057 25.154 1.00 66.62 231 GLU A C 1
ATOM 1746 O O . GLU A 1 231 ? 8.492 -10.374 24.297 1.00 66.62 231 GLU A O 1
ATOM 1751 N N . ARG A 1 232 ? 6.379 -10.433 25.110 1.00 73.12 232 ARG A N 1
ATOM 1752 C CA . ARG A 1 232 ? 5.757 -11.180 24.031 1.00 73.12 232 ARG A CA 1
ATOM 1753 C C . ARG A 1 232 ? 4.248 -10.951 24.006 1.00 73.12 232 ARG A C 1
ATOM 1755 O O . ARG A 1 232 ? 3.592 -10.952 25.045 1.00 73.12 232 ARG A O 1
ATOM 1762 N N . ALA A 1 233 ? 3.706 -10.807 22.810 1.00 76.56 233 ALA A N 1
ATOM 1763 C CA . ALA A 1 233 ? 2.298 -10.641 22.505 1.00 76.56 233 ALA A CA 1
ATOM 1764 C C . ALA A 1 233 ? 1.906 -11.649 21.421 1.00 76.56 233 ALA A C 1
ATOM 1766 O O . ALA A 1 233 ? 2.531 -11.704 20.365 1.00 76.56 233 ALA A O 1
ATOM 1767 N N . THR A 1 234 ? 0.877 -12.456 21.671 1.00 81.25 234 THR A N 1
ATOM 1768 C CA . THR A 1 234 ? 0.413 -13.493 20.735 1.00 81.25 234 THR A CA 1
ATOM 1769 C C . THR A 1 234 ? -1.097 -13.463 20.594 1.00 81.25 234 THR A C 1
ATOM 1771 O O . THR A 1 234 ? -1.797 -13.276 21.587 1.00 81.25 234 THR A O 1
ATOM 1774 N N . GLY A 1 235 ? -1.606 -13.701 19.391 1.00 79.69 235 GLY A N 1
ATOM 1775 C CA . GLY A 1 235 ? -3.041 -13.699 19.125 1.00 79.69 235 GLY A CA 1
ATOM 1776 C C . GLY A 1 235 ? -3.368 -14.068 17.684 1.00 79.69 235 GLY A C 1
ATOM 1777 O O . GLY A 1 235 ? -2.479 -14.195 16.849 1.00 79.69 235 GLY A O 1
ATOM 1778 N N . SER A 1 236 ? -4.654 -14.235 17.396 1.00 82.25 236 SER A N 1
ATOM 1779 C CA . SER A 1 236 ? -5.171 -14.438 16.041 1.00 82.25 236 SER A CA 1
ATOM 1780 C C . SER A 1 236 ? -6.095 -13.292 15.666 1.00 82.25 236 SER A C 1
ATOM 1782 O O . SER A 1 236 ? -6.915 -12.883 16.487 1.00 82.25 236 SER A O 1
ATOM 1784 N N . ILE A 1 237 ? -6.006 -12.808 14.432 1.00 81.69 237 ILE A N 1
ATOM 1785 C CA . ILE A 1 237 ? -6.891 -11.767 13.908 1.00 81.69 237 ILE A CA 1
ATOM 1786 C C . ILE A 1 237 ? -7.553 -12.275 12.634 1.00 81.69 237 ILE A C 1
ATOM 1788 O O . ILE A 1 237 ? -6.902 -12.886 11.792 1.00 81.69 237 ILE A O 1
ATOM 1792 N N . ILE A 1 238 ? -8.850 -12.007 12.492 1.00 82.94 238 ILE A N 1
ATOM 1793 C CA . ILE A 1 238 ? -9.576 -12.238 11.245 1.00 82.94 238 ILE A CA 1
ATOM 1794 C C . ILE A 1 238 ? -9.631 -10.926 10.482 1.00 82.94 238 ILE A C 1
ATOM 1796 O O . ILE A 1 238 ? -10.210 -9.952 10.962 1.00 82.94 238 ILE A O 1
ATOM 1800 N N . ILE A 1 239 ? -9.062 -10.928 9.285 1.00 85.69 239 ILE A N 1
ATOM 1801 C CA . ILE A 1 239 ? -9.042 -9.776 8.392 1.00 85.69 239 ILE A CA 1
ATOM 1802 C C . ILE A 1 239 ? -9.964 -10.014 7.188 1.00 85.69 239 ILE A C 1
ATOM 1804 O O . ILE A 1 239 ? -10.023 -11.139 6.681 1.00 85.69 239 ILE A O 1
ATOM 1808 N N . PRO A 1 240 ? -10.721 -8.996 6.738 1.00 85.06 240 PRO A N 1
ATOM 1809 C CA . PRO A 1 240 ? -11.442 -9.070 5.474 1.00 85.06 240 PRO A CA 1
ATOM 1810 C C . PRO A 1 240 ? -10.442 -9.034 4.313 1.00 85.06 240 PRO A C 1
ATOM 1812 O O . PRO A 1 240 ? -9.546 -8.195 4.304 1.00 85.06 240 PRO A O 1
ATOM 1815 N N . THR A 1 241 ? -10.592 -9.940 3.353 1.00 88.25 241 THR A N 1
ATOM 1816 C CA . THR A 1 241 ? -9.675 -10.103 2.212 1.00 88.25 241 THR A CA 1
ATOM 1817 C C . THR A 1 241 ? -10.453 -10.435 0.942 1.00 88.25 241 THR A C 1
ATOM 1819 O O . THR A 1 241 ? -11.643 -10.745 0.986 1.00 88.25 241 THR A O 1
ATOM 1822 N N . THR A 1 242 ? -9.781 -10.403 -0.198 1.00 88.12 242 THR A N 1
ATOM 1823 C CA . THR A 1 242 ? -10.269 -10.852 -1.497 1.00 88.12 242 THR A CA 1
ATOM 1824 C C . THR A 1 242 ? -9.514 -12.125 -1.883 1.00 88.12 242 THR A C 1
ATOM 1826 O O . THR A 1 242 ? -8.283 -12.115 -1.903 1.00 88.12 242 THR A O 1
ATOM 1829 N N . PRO A 1 243 ? -10.204 -13.236 -2.201 1.00 88.75 243 PRO A N 1
ATOM 1830 C CA . PRO A 1 243 ? -9.531 -14.456 -2.632 1.00 88.75 243 PRO A CA 1
ATOM 1831 C C . PRO A 1 243 ? -8.577 -14.215 -3.813 1.00 88.75 243 PRO A C 1
ATOM 1833 O O . PRO A 1 243 ? -8.925 -13.510 -4.759 1.00 88.75 243 PRO A O 1
ATOM 1836 N N . GLY A 1 244 ? -7.388 -14.813 -3.761 1.00 84.12 244 GLY A N 1
ATOM 1837 C CA . GLY A 1 244 ? -6.332 -14.688 -4.766 1.00 84.12 244 GLY A CA 1
ATOM 1838 C C . GLY A 1 244 ? -5.388 -13.496 -4.578 1.00 84.12 244 GLY A C 1
ATOM 1839 O O . GLY A 1 244 ? -4.482 -13.329 -5.389 1.00 84.12 244 GLY A O 1
ATOM 1840 N N . ARG A 1 245 ? -5.565 -12.662 -3.545 1.00 86.75 245 ARG A N 1
ATOM 1841 C CA . ARG A 1 245 ? -4.659 -11.536 -3.264 1.00 86.75 245 ARG A CA 1
ATOM 1842 C C . ARG A 1 245 ? -3.496 -11.935 -2.375 1.00 86.75 245 ARG A C 1
ATOM 1844 O O . ARG A 1 245 ? -3.687 -12.669 -1.410 1.00 86.75 245 ARG A O 1
ATOM 1851 N N . HIS A 1 246 ? -2.318 -11.388 -2.655 1.00 87.06 246 HIS A N 1
ATOM 1852 C CA . HIS A 1 246 ? -1.183 -11.490 -1.746 1.00 87.06 246 HIS A CA 1
ATOM 1853 C C . HIS A 1 246 ? -1.450 -10.658 -0.497 1.00 87.06 246 HIS A C 1
ATOM 1855 O O . HIS A 1 246 ? -1.979 -9.550 -0.569 1.00 87.06 246 HIS A O 1
ATOM 1861 N N . LEU A 1 247 ? -1.056 -11.198 0.643 1.00 88.69 247 LEU A N 1
ATOM 1862 C CA . LEU A 1 247 ? -1.097 -10.552 1.937 1.00 88.69 247 LEU A CA 1
ATOM 1863 C C . LEU A 1 247 ? 0.329 -10.292 2.386 1.00 88.69 247 LEU A C 1
ATOM 1865 O O . LEU A 1 247 ? 1.209 -11.145 2.248 1.00 88.69 247 LEU A O 1
ATOM 1869 N N . ALA A 1 248 ? 0.541 -9.127 2.973 1.00 88.06 248 ALA A N 1
ATOM 1870 C CA . ALA A 1 248 ? 1.821 -8.763 3.540 1.00 88.06 248 ALA A CA 1
ATOM 1871 C C . ALA A 1 248 ? 1.634 -8.054 4.873 1.00 88.06 248 ALA A C 1
ATOM 1873 O O . ALA A 1 248 ? 0.568 -7.520 5.182 1.00 88.06 248 ALA A O 1
ATOM 1874 N N . VAL A 1 249 ? 2.681 -8.058 5.677 1.00 87.81 249 VAL A N 1
ATOM 1875 C CA . VAL A 1 249 ? 2.706 -7.406 6.970 1.00 87.81 249 VAL A CA 1
ATOM 1876 C C . VAL A 1 249 ? 3.834 -6.399 7.008 1.00 87.81 249 VAL A C 1
ATOM 1878 O O . VAL A 1 249 ? 4.869 -6.561 6.370 1.00 87.81 249 VAL A O 1
ATOM 1881 N N . ARG A 1 250 ? 3.617 -5.336 7.765 1.00 86.19 250 ARG A N 1
ATOM 1882 C CA . ARG A 1 250 ? 4.618 -4.316 7.988 1.00 86.19 250 ARG A CA 1
ATOM 1883 C C . ARG A 1 250 ? 4.555 -3.853 9.423 1.00 86.19 250 ARG A C 1
ATOM 1885 O O . ARG A 1 250 ? 3.478 -3.532 9.923 1.00 86.19 250 ARG A O 1
ATOM 1892 N N . MET A 1 251 ? 5.708 -3.776 10.069 1.00 84.56 251 MET A N 1
ATOM 1893 C CA . MET A 1 251 ? 5.814 -3.304 11.439 1.00 84.56 251 MET A CA 1
ATOM 1894 C C . MET A 1 251 ? 6.567 -1.975 11.497 1.00 84.56 251 MET A C 1
ATOM 1896 O O . MET A 1 251 ? 7.604 -1.783 10.865 1.00 84.56 251 MET A O 1
ATOM 1900 N N . SER A 1 252 ? 6.002 -1.054 12.267 1.00 81.25 252 SER A N 1
ATOM 1901 C CA . SER A 1 252 ? 6.575 0.235 12.617 1.00 81.25 252 SER A CA 1
ATOM 1902 C C . SER A 1 252 ? 6.516 0.360 14.120 1.00 81.25 252 SER A C 1
ATOM 1904 O O . SER A 1 252 ? 5.566 -0.077 14.771 1.00 81.25 252 SER A O 1
ATOM 1906 N N . CYS A 1 253 ? 7.538 0.969 14.680 1.00 77.00 253 CYS A N 1
ATOM 1907 C CA . CYS A 1 253 ? 7.670 1.062 16.108 1.00 77.00 253 CYS A CA 1
ATOM 1908 C C . C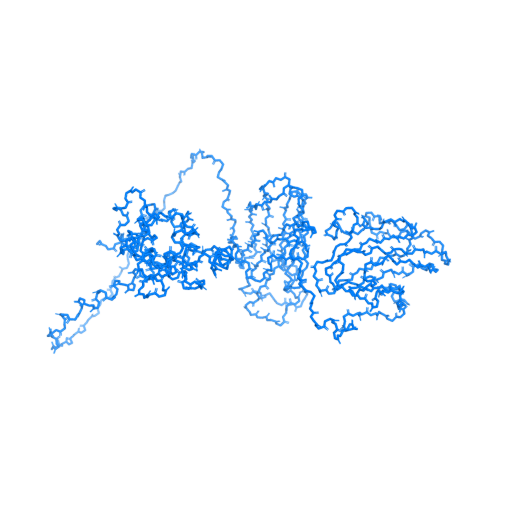YS A 1 253 ? 8.043 2.515 16.441 1.00 77.00 253 CYS A C 1
ATOM 1910 O O . CYS A 1 253 ? 8.870 3.128 15.765 1.00 77.00 253 CYS A O 1
ATOM 1912 N N . THR A 1 254 ? 7.410 3.086 17.465 1.00 73.31 254 THR A N 1
ATOM 1913 C CA . THR A 1 254 ? 7.669 4.461 17.911 1.00 73.31 254 THR A CA 1
ATOM 1914 C C . THR A 1 254 ? 8.374 4.445 19.271 1.00 73.31 254 THR A C 1
ATOM 1916 O O . THR A 1 254 ? 7.773 4.001 20.260 1.00 73.31 254 THR A O 1
ATOM 1919 N N . PRO A 1 255 ? 9.640 4.896 19.368 1.00 64.50 255 PRO A N 1
ATOM 1920 C CA . PRO A 1 255 ? 10.351 4.929 20.637 1.00 64.50 255 PRO A CA 1
ATOM 1921 C C . PRO A 1 255 ? 9.855 6.096 21.497 1.00 64.50 255 PRO A C 1
ATOM 1923 O O . PRO A 1 255 ? 9.861 7.250 21.073 1.00 64.50 255 PRO A O 1
ATOM 1926 N N . THR A 1 256 ? 9.476 5.828 22.746 1.00 58.28 256 THR A N 1
ATOM 1927 C CA . THR A 1 256 ? 9.255 6.878 23.753 1.00 58.28 256 THR A CA 1
ATOM 1928 C C . THR A 1 256 ? 10.469 6.942 24.687 1.00 58.28 256 THR A C 1
ATOM 1930 O O . THR A 1 256 ? 10.432 6.449 25.815 1.00 58.28 256 THR A O 1
ATOM 1933 N N . GLY A 1 257 ? 11.574 7.510 24.196 1.00 58.34 257 GLY A N 1
ATOM 1934 C CA . GLY A 1 257 ? 12.843 7.642 24.927 1.00 58.34 257 GLY A CA 1
ATOM 1935 C C . GLY A 1 257 ? 13.995 6.805 24.354 1.00 58.34 257 GLY A C 1
ATOM 1936 O O . GLY A 1 257 ? 13.793 6.013 23.442 1.00 58.34 257 GLY A O 1
ATOM 1937 N N . ASN A 1 258 ? 15.204 7.030 24.889 1.00 52.25 258 ASN A N 1
ATOM 1938 C CA . ASN A 1 258 ? 16.489 6.425 24.495 1.00 52.25 258 ASN A CA 1
ATOM 1939 C C . ASN A 1 258 ? 16.687 6.270 22.970 1.00 52.25 258 ASN A C 1
ATOM 1941 O O . ASN A 1 258 ? 16.767 5.166 22.439 1.00 52.25 258 ASN A O 1
ATOM 1945 N N . VAL A 1 259 ? 16.752 7.408 22.270 1.00 59.53 259 VAL A N 1
ATOM 1946 C CA . VAL A 1 259 ? 16.920 7.494 20.804 1.00 59.53 259 VAL A CA 1
ATOM 1947 C C . VAL A 1 259 ? 18.357 7.241 20.326 1.00 59.53 259 VAL A C 1
ATOM 1949 O O . VAL A 1 259 ? 18.585 7.134 19.123 1.00 59.53 259 VAL A O 1
ATOM 1952 N N . GLU A 1 260 ? 19.315 7.130 21.252 1.00 55.47 260 GLU A N 1
ATOM 1953 C CA . GLU A 1 260 ? 20.748 6.975 20.957 1.00 55.47 260 GLU A CA 1
ATOM 1954 C C . GLU A 1 260 ? 21.096 5.608 20.332 1.00 55.47 260 GLU A C 1
ATOM 1956 O O . GLU A 1 260 ? 22.104 5.509 19.642 1.00 55.47 260 GLU A O 1
ATOM 1961 N N . ASN A 1 261 ? 20.241 4.583 20.486 1.00 59.66 261 ASN A N 1
ATOM 1962 C CA . ASN A 1 261 ? 20.467 3.212 19.989 1.00 59.66 261 ASN A CA 1
ATOM 1963 C C . ASN A 1 261 ? 19.332 2.706 19.071 1.00 59.66 261 ASN A C 1
ATOM 1965 O O . ASN A 1 261 ? 18.841 1.586 19.216 1.00 59.66 261 ASN A O 1
ATOM 1969 N N . THR A 1 262 ? 18.884 3.535 18.126 1.00 59.09 262 THR A N 1
ATOM 1970 C CA . THR A 1 262 ? 17.779 3.224 17.194 1.00 59.09 262 THR A CA 1
ATOM 1971 C C . THR A 1 262 ? 18.046 2.006 16.297 1.00 59.09 262 THR A C 1
ATOM 1973 O O . THR A 1 262 ? 17.132 1.219 16.078 1.00 59.09 262 THR A O 1
ATOM 1976 N N . LEU A 1 263 ? 19.292 1.769 15.869 1.00 62.28 263 LEU A N 1
ATOM 1977 C CA . LEU A 1 263 ? 19.665 0.599 15.048 1.00 62.28 263 LEU A CA 1
ATOM 1978 C C . LEU A 1 263 ? 19.515 -0.750 15.781 1.00 62.28 263 LEU A C 1
ATOM 1980 O O . LEU A 1 263 ? 19.178 -1.761 15.168 1.00 62.28 263 LEU A O 1
ATOM 1984 N N . GLU A 1 264 ? 19.729 -0.803 17.099 1.00 62.47 264 GLU A N 1
ATOM 1985 C CA . GLU A 1 264 ? 19.456 -2.025 17.878 1.00 62.47 264 GLU A CA 1
ATOM 1986 C C . GLU A 1 264 ? 17.953 -2.290 18.018 1.00 62.47 264 GLU A C 1
ATOM 1988 O O . GLU A 1 264 ? 17.509 -3.432 18.149 1.00 62.47 264 GLU A O 1
ATOM 1993 N N . TRP A 1 265 ? 17.170 -1.218 17.989 1.00 63.44 265 TRP A N 1
ATOM 1994 C CA . TRP A 1 265 ? 15.724 -1.242 18.124 1.00 63.44 265 TRP A CA 1
ATOM 1995 C C . TRP A 1 265 ? 15.058 -1.931 16.929 1.00 63.44 265 TRP A C 1
ATOM 1997 O O . TRP A 1 265 ? 14.185 -2.779 17.110 1.00 63.44 265 TRP A O 1
ATOM 2007 N N . GLU A 1 266 ? 15.546 -1.631 15.725 1.00 66.31 266 GLU A N 1
ATOM 2008 C CA . GLU A 1 266 ? 15.092 -2.236 14.470 1.00 66.31 266 GLU A CA 1
ATOM 2009 C C . GLU A 1 266 ? 15.340 -3.752 14.432 1.00 66.31 266 GLU A C 1
ATOM 2011 O O . GLU A 1 266 ? 14.490 -4.516 13.979 1.00 66.31 266 GLU A O 1
ATOM 2016 N N . ASN A 1 267 ? 16.458 -4.209 15.004 1.00 69.56 267 ASN A N 1
ATOM 2017 C CA . ASN A 1 267 ? 16.892 -5.605 14.916 1.00 69.56 267 ASN A CA 1
ATOM 2018 C C . ASN A 1 267 ? 16.348 -6.523 16.024 1.00 69.56 267 ASN A C 1
ATOM 2020 O O . ASN A 1 267 ? 16.248 -7.735 15.829 1.00 69.56 267 ASN A O 1
ATOM 2024 N N . ARG A 1 268 ? 16.014 -5.987 17.207 1.00 73.12 268 ARG A N 1
ATOM 2025 C CA . ARG A 1 268 ? 15.591 -6.812 18.358 1.00 73.12 268 ARG A CA 1
ATOM 2026 C C . ARG A 1 268 ? 14.084 -6.956 18.492 1.00 73.12 268 ARG A C 1
ATOM 2028 O O . ARG A 1 268 ? 13.631 -7.909 19.124 1.00 73.12 268 ARG A O 1
ATOM 2035 N N . MET A 1 269 ? 13.304 -6.035 17.943 1.00 78.25 269 MET A N 1
ATOM 2036 C CA . MET A 1 269 ? 11.848 -6.121 17.968 1.00 78.25 269 MET A CA 1
ATOM 2037 C C . MET A 1 269 ? 11.352 -6.830 16.715 1.00 78.25 269 MET A C 1
ATOM 2039 O O . MET A 1 269 ? 11.521 -6.342 15.599 1.00 78.25 269 MET A O 1
ATOM 2043 N N . LEU A 1 270 ? 10.744 -7.994 16.921 1.00 79.06 270 LEU A N 1
ATOM 2044 C CA . LEU A 1 270 ? 10.360 -8.906 15.855 1.00 79.06 270 LEU A CA 1
ATOM 2045 C C . LEU A 1 270 ? 8.877 -9.228 15.953 1.00 79.06 270 LEU A C 1
ATOM 2047 O O . LEU A 1 270 ? 8.342 -9.457 17.039 1.00 79.06 270 LEU A O 1
ATOM 2051 N N . ALA A 1 271 ? 8.222 -9.322 14.807 1.00 82.38 271 ALA A N 1
ATOM 2052 C CA . ALA A 1 271 ? 6.861 -9.803 14.725 1.00 82.38 271 ALA A CA 1
ATOM 2053 C C . ALA A 1 271 ? 6.751 -10.912 13.690 1.00 82.38 271 ALA A C 1
ATOM 2055 O O . ALA A 1 271 ? 6.888 -10.694 12.491 1.00 82.38 271 ALA A O 1
ATOM 2056 N N . ARG A 1 272 ? 6.496 -12.126 14.175 1.00 87.44 272 ARG A N 1
ATOM 2057 C CA . ARG A 1 272 ? 6.215 -13.283 13.331 1.00 87.44 272 ARG A CA 1
ATOM 2058 C C . ARG A 1 272 ? 4.729 -13.364 13.047 1.00 87.44 272 ARG A C 1
ATOM 2060 O O . ARG A 1 272 ? 3.924 -13.413 13.978 1.00 87.44 272 ARG A O 1
ATOM 2067 N N . PHE A 1 273 ? 4.397 -13.429 11.769 1.00 87.44 273 PHE A N 1
ATOM 2068 C CA . PHE A 1 273 ? 3.038 -13.566 11.286 1.00 87.44 273 PHE A CA 1
ATOM 2069 C C . PHE A 1 273 ? 2.903 -14.828 10.462 1.00 87.44 273 PHE A C 1
ATOM 2071 O O . PHE A 1 273 ? 3.694 -15.056 9.552 1.00 87.44 273 PHE A O 1
ATOM 2078 N N . THR A 1 274 ? 1.888 -15.623 10.772 1.00 85.25 274 THR A N 1
ATOM 2079 C CA . THR A 1 274 ? 1.526 -16.809 9.999 1.00 85.25 274 THR A CA 1
ATOM 2080 C C . THR A 1 274 ? 0.205 -16.542 9.296 1.00 85.25 274 THR A C 1
ATOM 2082 O O . THR A 1 274 ? -0.818 -16.341 9.958 1.00 85.25 274 THR A O 1
ATOM 2085 N N . GLY A 1 275 ? 0.243 -16.513 7.967 1.00 83.62 275 GLY A N 1
ATOM 2086 C CA . GLY A 1 275 ? -0.933 -16.442 7.107 1.00 83.62 275 GLY A CA 1
ATOM 2087 C C . GLY A 1 275 ? -1.183 -17.771 6.381 1.00 83.62 275 GLY A C 1
ATOM 2088 O O . GLY A 1 275 ? -0.663 -18.806 6.806 1.00 83.62 275 GLY A O 1
ATOM 2089 N N . PRO A 1 276 ? -2.000 -17.764 5.313 1.00 75.75 276 PRO A N 1
ATOM 2090 C CA . PRO A 1 276 ? -2.440 -18.977 4.614 1.00 75.75 276 PRO A CA 1
ATOM 2091 C C . PRO A 1 276 ? -1.314 -19.857 4.063 1.00 75.75 276 PRO A C 1
ATOM 2093 O O . PRO A 1 276 ? -1.409 -21.077 4.168 1.00 75.75 276 PRO A O 1
ATOM 2096 N N . ASP A 1 277 ? -0.247 -19.248 3.537 1.00 72.81 277 ASP A N 1
ATOM 2097 C CA . ASP A 1 277 ? 0.790 -19.966 2.778 1.00 72.81 277 ASP A CA 1
ATOM 2098 C C . ASP A 1 277 ? 2.167 -19.953 3.451 1.00 72.81 277 ASP A C 1
ATOM 2100 O O . ASP A 1 277 ? 3.148 -20.423 2.879 1.00 72.81 277 ASP A O 1
ATOM 2104 N N . GLY A 1 278 ? 2.280 -19.427 4.673 1.00 74.25 278 GLY A N 1
ATOM 2105 C CA . GLY A 1 278 ? 3.567 -19.415 5.358 1.00 74.25 278 GLY A CA 1
ATOM 2106 C C . GLY A 1 278 ? 3.653 -18.495 6.561 1.00 74.25 278 GLY A C 1
ATOM 2107 O O . GLY A 1 278 ? 2.691 -17.852 6.979 1.00 74.25 278 GLY A O 1
ATOM 2108 N N . THR A 1 279 ? 4.848 -18.473 7.148 1.00 82.12 279 THR A N 1
ATOM 2109 C CA . THR A 1 279 ? 5.201 -17.576 8.248 1.00 82.12 279 THR A CA 1
ATOM 2110 C C . THR A 1 279 ? 6.307 -16.645 7.798 1.00 82.12 279 THR A C 1
ATOM 2112 O O . THR A 1 279 ? 7.330 -17.116 7.312 1.00 82.12 279 THR A O 1
ATOM 2115 N N . SER A 1 280 ? 6.121 -15.352 8.025 1.00 82.75 280 SER A N 1
ATOM 2116 C CA . SER A 1 280 ? 7.145 -14.337 7.802 1.00 82.75 280 SER A CA 1
ATOM 2117 C C . SER A 1 280 ? 7.406 -13.539 9.072 1.00 82.75 280 SER A C 1
ATOM 2119 O O . SER A 1 280 ? 6.654 -13.627 10.049 1.00 82.75 280 SER A O 1
ATOM 2121 N N . GLN A 1 281 ? 8.519 -12.817 9.093 1.00 83.81 281 GLN A N 1
ATOM 2122 C CA . GLN A 1 281 ? 8.991 -12.067 10.245 1.00 83.81 281 GLN A CA 1
ATOM 2123 C C . GLN A 1 281 ? 9.249 -10.620 9.840 1.00 83.81 281 GLN A C 1
ATOM 2125 O O . GLN A 1 281 ? 10.235 -10.346 9.171 1.00 83.81 281 GLN A O 1
ATOM 2130 N N . ALA A 1 282 ? 8.412 -9.710 10.327 1.00 82.00 282 ALA A N 1
ATOM 2131 C CA . ALA A 1 282 ? 8.644 -8.281 10.202 1.00 82.00 282 ALA A CA 1
ATOM 2132 C C . ALA A 1 282 ? 9.540 -7.775 11.336 1.00 82.00 282 ALA A C 1
ATOM 2134 O O . ALA A 1 282 ? 9.409 -8.192 12.494 1.00 82.00 282 ALA A O 1
ATOM 2135 N N . THR A 1 283 ? 10.428 -6.847 11.005 1.00 78.94 283 THR A N 1
ATOM 2136 C CA . THR A 1 283 ? 11.257 -6.090 11.949 1.00 78.94 283 THR A CA 1
ATOM 2137 C C . THR A 1 283 ? 10.677 -4.697 12.161 1.00 78.94 283 THR A C 1
ATOM 2139 O O . THR A 1 283 ? 9.828 -4.232 11.395 1.00 78.94 283 THR A O 1
ATOM 2142 N N . CYS A 1 284 ? 11.107 -4.012 13.221 1.00 74.88 284 CYS A N 1
ATOM 2143 C CA . CYS A 1 284 ? 10.796 -2.595 13.330 1.00 74.88 284 CYS A CA 1
ATOM 2144 C C . CYS A 1 284 ? 11.588 -1.882 12.240 1.00 74.88 284 CYS A C 1
ATOM 2146 O O . CYS A 1 284 ? 12.810 -1.851 12.267 1.00 74.88 284 CYS A O 1
ATOM 2148 N N . SER A 1 285 ? 10.881 -1.305 11.287 1.00 65.75 285 SER A N 1
ATOM 2149 C CA . SER A 1 285 ? 11.456 -0.363 10.343 1.00 65.75 285 SER A CA 1
ATOM 2150 C C . SER A 1 285 ? 10.783 0.976 10.591 1.00 65.75 285 SER A C 1
ATOM 2152 O O . SER A 1 285 ? 9.614 1.026 10.988 1.00 65.75 285 SER A O 1
ATOM 2154 N N . GLY A 1 286 ? 11.479 2.088 10.371 1.00 55.69 286 GLY A N 1
ATOM 2155 C CA . GLY A 1 286 ? 10.787 3.372 10.272 1.00 55.69 286 GLY A CA 1
ATOM 2156 C C . GLY A 1 286 ? 9.688 3.356 9.186 1.00 55.69 286 GLY A C 1
ATOM 2157 O O . GLY A 1 286 ? 9.392 2.355 8.526 1.00 55.69 286 GLY A O 1
ATOM 2158 N N . THR A 1 287 ? 9.126 4.519 8.864 1.00 46.22 287 THR A N 1
ATOM 2159 C CA . THR A 1 287 ? 8.160 4.681 7.752 1.00 46.22 287 THR A CA 1
ATOM 2160 C C . THR A 1 287 ? 8.732 4.360 6.352 1.00 46.22 287 THR A C 1
ATOM 2162 O O . THR A 1 287 ? 8.018 4.462 5.343 1.00 46.22 287 THR A O 1
ATOM 2165 N N . ALA A 1 288 ? 9.972 3.871 6.271 1.00 46.16 288 ALA A N 1
ATOM 2166 C CA . ALA A 1 288 ? 10.678 3.470 5.059 1.00 46.16 288 ALA A CA 1
ATOM 2167 C C . ALA A 1 288 ? 10.783 1.948 4.801 1.00 46.16 288 ALA A C 1
ATOM 2169 O O . ALA A 1 288 ? 11.160 1.597 3.689 1.00 46.16 288 ALA A O 1
ATOM 2170 N N . GLY A 1 289 ? 10.456 1.051 5.744 1.00 58.38 289 GLY A N 1
ATOM 2171 C CA . GLY A 1 289 ? 10.591 -0.397 5.486 1.00 58.38 289 GLY A CA 1
ATOM 2172 C C . GLY A 1 289 ? 9.589 -0.984 4.487 1.00 58.38 289 GLY A C 1
ATOM 2173 O O . GLY A 1 289 ? 8.540 -0.389 4.222 1.00 58.38 289 GLY A O 1
ATOM 2174 N N . GLY A 1 290 ? 9.946 -2.147 3.936 1.00 66.44 290 GLY A N 1
ATOM 2175 C CA . GLY A 1 290 ? 9.154 -2.902 2.962 1.00 66.44 290 GLY A CA 1
ATOM 2176 C C . GLY A 1 290 ? 8.022 -3.722 3.587 1.00 66.44 290 GLY A C 1
ATOM 2177 O O . GLY A 1 290 ? 7.838 -3.739 4.803 1.00 66.44 290 GLY A O 1
ATOM 2178 N N . ASN A 1 291 ? 7.242 -4.372 2.726 1.00 76.94 291 ASN A N 1
ATOM 2179 C CA . ASN A 1 291 ? 6.163 -5.276 3.112 1.00 76.94 291 ASN A CA 1
ATOM 2180 C C . ASN A 1 291 ? 6.664 -6.731 3.108 1.00 76.94 291 ASN A C 1
ATOM 2182 O O . ASN A 1 291 ? 7.126 -7.215 2.078 1.00 76.94 291 ASN A O 1
ATOM 2186 N N . ASP A 1 292 ? 6.511 -7.446 4.221 1.00 82.75 292 ASP A N 1
ATOM 2187 C CA . ASP A 1 292 ? 6.895 -8.853 4.355 1.00 82.75 292 ASP A CA 1
ATOM 2188 C C . ASP A 1 292 ? 5.711 -9.770 4.012 1.00 82.75 292 ASP A C 1
ATOM 2190 O O . ASP A 1 292 ? 4.672 -9.723 4.675 1.00 82.75 292 ASP A O 1
ATOM 2194 N N . GLN A 1 293 ? 5.822 -10.618 2.985 1.00 83.94 293 GLN A N 1
ATOM 2195 C CA . GLN A 1 293 ? 4.704 -11.471 2.556 1.00 83.94 293 GLN A CA 1
ATOM 2196 C C . GLN A 1 293 ? 4.304 -12.515 3.609 1.00 83.94 293 GLN A C 1
ATOM 2198 O O . GLN A 1 293 ? 5.156 -13.166 4.203 1.00 83.94 293 GLN A O 1
ATOM 2203 N N . ILE A 1 294 ? 2.998 -12.730 3.794 1.00 86.62 294 ILE A N 1
ATOM 2204 C CA . ILE A 1 294 ? 2.436 -13.732 4.723 1.00 86.62 294 ILE A CA 1
ATOM 2205 C C . ILE A 1 294 ? 1.521 -14.762 4.030 1.00 86.62 294 ILE A C 1
ATOM 2207 O O . ILE A 1 294 ? 0.953 -15.626 4.699 1.00 86.62 294 ILE A O 1
ATOM 2211 N N . GLY A 1 295 ? 1.383 -14.692 2.702 1.00 85.06 295 GLY A N 1
ATOM 2212 C CA . GLY A 1 295 ? 0.686 -15.681 1.867 1.00 85.06 295 GLY A CA 1
ATOM 2213 C C . GLY A 1 295 ? -0.424 -15.092 0.995 1.00 85.06 295 GLY A C 1
ATOM 2214 O O . GLY A 1 295 ? -0.586 -13.878 0.931 1.00 85.06 295 GLY A O 1
ATOM 2215 N N . ILE A 1 296 ? -1.197 -15.945 0.327 1.00 85.88 296 ILE A N 1
ATOM 2216 C CA . ILE A 1 296 ? -2.293 -15.582 -0.574 1.00 85.88 296 ILE A CA 1
ATOM 2217 C C . ILE A 1 296 ? -3.632 -15.859 0.116 1.00 85.88 296 ILE A C 1
ATOM 2219 O O . ILE A 1 296 ? -3.886 -16.931 0.663 1.00 85.88 296 ILE A O 1
ATOM 2223 N N . ALA A 1 297 ? -4.531 -14.880 0.098 1.00 85.81 297 ALA A N 1
ATOM 2224 C CA . ALA A 1 297 ? -5.866 -15.028 0.653 1.00 85.81 297 ALA A CA 1
ATOM 2225 C C . ALA A 1 297 ? -6.656 -16.100 -0.115 1.00 85.81 297 ALA A C 1
ATOM 2227 O O . ALA A 1 297 ? -6.910 -15.967 -1.308 1.00 85.81 297 ALA A O 1
ATOM 2228 N N . VAL A 1 298 ? -7.117 -17.145 0.571 1.00 83.44 298 VAL A N 1
ATOM 2229 C CA . VAL A 1 298 ? -7.953 -18.206 -0.032 1.00 83.44 298 VAL A CA 1
ATOM 2230 C C . VAL A 1 298 ? -9.454 -17.964 0.147 1.00 83.44 298 VAL A C 1
ATOM 2232 O O . VAL A 1 298 ? -10.281 -18.642 -0.459 1.00 83.44 298 VAL A O 1
ATOM 2235 N N . ALA A 1 299 ? -9.826 -17.002 0.992 1.00 84.44 299 ALA A N 1
ATOM 2236 C CA . ALA A 1 299 ? -11.205 -16.718 1.362 1.00 84.44 299 ALA A CA 1
ATOM 2237 C C . ALA A 1 299 ? -11.430 -15.215 1.575 1.00 84.44 299 ALA A C 1
ATOM 2239 O O . ALA A 1 299 ? -10.490 -14.439 1.732 1.00 84.44 299 ALA A O 1
ATOM 2240 N N . ALA A 1 300 ? -12.702 -14.807 1.627 1.00 85.00 300 ALA A N 1
ATOM 2241 C CA . ALA A 1 300 ? -13.089 -13.416 1.885 1.00 85.00 300 ALA A CA 1
ATOM 2242 C C . ALA A 1 300 ? -12.768 -12.932 3.317 1.00 85.00 300 ALA A C 1
ATOM 2244 O O . ALA A 1 300 ? -12.877 -11.752 3.647 1.00 85.00 300 ALA A O 1
ATOM 2245 N N . LYS A 1 301 ? -12.435 -13.874 4.201 1.00 84.88 301 LYS A N 1
ATOM 2246 C CA . LYS A 1 301 ? -11.959 -13.630 5.556 1.00 84.88 301 LYS A CA 1
ATOM 2247 C C . LYS A 1 301 ? -10.798 -14.568 5.809 1.00 84.88 301 LYS A C 1
ATOM 2249 O O . LYS A 1 301 ? -10.967 -15.781 5.682 1.00 84.88 301 LYS A O 1
ATOM 2254 N N . THR A 1 302 ? -9.664 -14.010 6.195 1.00 83.81 302 THR A N 1
ATOM 2255 C CA . THR A 1 302 ? -8.443 -14.770 6.444 1.00 83.81 302 THR A CA 1
ATOM 2256 C C . THR A 1 302 ? -8.034 -14.609 7.898 1.00 83.81 302 THR A C 1
ATOM 2258 O O . THR A 1 302 ? -8.031 -13.500 8.429 1.00 83.81 302 THR A O 1
ATOM 2261 N N . THR A 1 303 ? -7.708 -15.719 8.558 1.00 85.06 303 THR A N 1
ATOM 2262 C CA . THR A 1 303 ? -7.123 -15.691 9.901 1.00 85.06 303 THR A CA 1
ATOM 2263 C C . THR A 1 303 ? -5.614 -15.551 9.778 1.00 85.06 303 THR A C 1
ATOM 2265 O O . THR A 1 303 ? -4.973 -16.368 9.125 1.00 85.06 303 THR A O 1
ATOM 2268 N N . VAL A 1 304 ? -5.052 -14.546 10.441 1.00 86.94 304 VAL A N 1
ATOM 2269 C CA . VAL A 1 304 ? -3.610 -14.336 10.567 1.00 86.94 304 VAL A CA 1
ATOM 2270 C C . VAL A 1 304 ? -3.220 -14.524 12.029 1.00 86.94 304 VAL A C 1
ATOM 2272 O O . VAL A 1 304 ? -3.814 -13.914 12.923 1.00 86.94 304 VAL A O 1
ATOM 2275 N N . LEU A 1 305 ? -2.232 -15.380 12.287 1.00 86.25 305 LEU A N 1
ATOM 2276 C CA . LEU A 1 305 ? -1.648 -15.546 13.617 1.00 86.25 305 LEU A CA 1
ATOM 2277 C C . LEU A 1 305 ? -0.514 -14.540 13.787 1.00 86.25 305 LEU A C 1
ATOM 2279 O O . LEU A 1 305 ? 0.374 -14.465 12.945 1.00 86.25 305 LEU A O 1
ATOM 2283 N N . ALA A 1 306 ? -0.535 -13.791 14.881 1.00 86.50 306 ALA A N 1
ATOM 2284 C CA . ALA A 1 306 ? 0.443 -12.768 15.211 1.00 86.50 306 ALA A CA 1
ATOM 2285 C C . ALA A 1 306 ? 1.228 -13.167 16.465 1.00 86.50 306 ALA A C 1
ATOM 2287 O O . ALA A 1 306 ? 0.644 -13.567 17.476 1.00 86.50 306 ALA A O 1
ATOM 2288 N N . ASN A 1 307 ? 2.550 -13.032 16.411 1.00 84.94 307 ASN A N 1
ATOM 2289 C CA . ASN A 1 307 ? 3.470 -13.239 17.525 1.00 84.94 307 ASN A CA 1
ATOM 2290 C C . ASN A 1 307 ? 4.542 -12.140 17.512 1.00 84.94 307 ASN A C 1
ATOM 2292 O O . ASN A 1 307 ? 5.547 -12.255 16.814 1.00 84.94 307 ASN A O 1
ATOM 2296 N N . VAL A 1 308 ? 4.320 -11.087 18.292 1.00 83.00 308 VAL A N 1
ATOM 2297 C CA . VAL A 1 308 ? 5.215 -9.935 18.455 1.00 83.00 308 VAL A CA 1
ATOM 2298 C C . VAL A 1 308 ? 6.062 -10.144 19.710 1.00 83.00 308 VAL A C 1
ATOM 2300 O O . VAL A 1 308 ? 5.515 -10.458 20.764 1.00 83.00 308 VAL A O 1
ATOM 2303 N N . PHE A 1 309 ? 7.384 -10.016 19.631 1.00 76.38 309 PHE A N 1
ATOM 2304 C CA . PHE A 1 309 ? 8.290 -10.292 20.751 1.00 76.38 309 PHE A CA 1
ATOM 2305 C C . PHE A 1 309 ? 9.619 -9.536 20.647 1.00 76.38 309 PHE A C 1
ATOM 2307 O O . PHE A 1 309 ? 10.000 -9.039 19.588 1.00 76.38 309 PHE A O 1
ATOM 2314 N N . VAL A 1 310 ? 10.349 -9.488 21.764 1.00 75.44 310 VAL A N 1
ATOM 2315 C CA . VAL A 1 310 ? 11.701 -8.914 21.833 1.00 75.44 310 VAL A CA 1
ATOM 2316 C C . VAL A 1 310 ? 12.751 -10.029 21.875 1.00 75.44 310 VAL A C 1
ATOM 2318 O O . VAL A 1 310 ? 12.718 -10.897 22.752 1.00 75.44 310 VAL A O 1
ATOM 2321 N N . SER A 1 311 ? 13.711 -9.998 20.949 1.00 74.06 311 SER A N 1
ATOM 2322 C CA . SER A 1 311 ? 14.879 -10.881 20.949 1.00 74.06 311 SER A CA 1
ATOM 2323 C C . SER A 1 311 ? 15.900 -10.441 22.001 1.00 74.06 311 SER A C 1
ATOM 2325 O O . SER A 1 311 ? 16.420 -9.321 21.978 1.00 74.06 311 SER A O 1
ATOM 2327 N N . HIS A 1 312 ? 16.208 -11.354 22.922 1.00 67.62 312 HIS A N 1
ATOM 2328 C CA . HIS A 1 312 ? 17.146 -11.140 24.025 1.00 67.62 312 HIS A CA 1
ATOM 2329 C C . HIS A 1 312 ? 18.550 -11.681 23.741 1.00 67.62 312 HIS A C 1
ATOM 2331 O O . HIS A 1 312 ? 19.365 -11.721 24.661 1.00 67.62 312 HIS A O 1
ATOM 2337 N N . GLU A 1 313 ? 18.852 -12.077 22.500 1.00 63.88 313 GLU A N 1
ATOM 2338 C CA . GLU A 1 313 ? 20.191 -12.563 22.163 1.00 63.88 313 GLU A CA 1
ATOM 2339 C C . GLU A 1 313 ? 21.263 -11.543 22.599 1.00 63.88 313 GLU A C 1
ATOM 2341 O O . GLU A 1 313 ? 21.079 -10.330 22.414 1.00 63.88 313 GLU A O 1
ATOM 2346 N N . PRO A 1 314 ? 22.327 -12.002 23.283 1.00 52.62 314 PRO A N 1
ATOM 2347 C CA . PRO A 1 314 ? 23.299 -11.121 23.909 1.00 52.62 314 PRO A CA 1
ATOM 2348 C C . PRO A 1 314 ? 24.171 -10.443 22.848 1.00 52.62 314 PRO A C 1
ATOM 2350 O O . PRO A 1 314 ? 25.041 -11.069 22.250 1.00 52.62 314 PRO A O 1
ATOM 2353 N N . SER A 1 315 ? 23.972 -9.138 22.657 1.00 54.69 315 SER A N 1
ATOM 2354 C CA . SER A 1 315 ? 24.964 -8.264 22.024 1.00 54.69 315 SER A CA 1
ATOM 2355 C C . SER A 1 315 ? 26.043 -7.952 23.077 1.00 54.69 315 SER A C 1
ATOM 2357 O O . SER A 1 315 ? 25.682 -7.458 24.151 1.00 54.69 315 SER A O 1
ATOM 2359 N N . PRO A 1 316 ? 27.339 -8.259 22.853 1.00 50.03 316 PRO A N 1
ATOM 2360 C CA . PRO A 1 316 ? 28.350 -8.326 23.918 1.00 50.03 316 PRO A CA 1
ATOM 2361 C C . PRO A 1 316 ? 28.597 -7.057 24.752 1.00 50.03 316 PRO A C 1
ATOM 2363 O O . PRO A 1 316 ? 29.324 -7.148 25.733 1.00 50.03 316 PRO A O 1
ATOM 2366 N N . ASN A 1 317 ? 28.034 -5.891 24.412 1.00 51.81 317 ASN A N 1
ATOM 2367 C CA . ASN A 1 317 ? 28.438 -4.612 25.012 1.00 51.81 317 ASN A CA 1
ATOM 2368 C C . ASN A 1 317 ? 27.300 -3.632 25.351 1.00 51.81 317 ASN A C 1
ATOM 2370 O O . ASN A 1 317 ? 27.590 -2.469 25.629 1.00 51.81 317 ASN A O 1
ATOM 2374 N N . LEU A 1 318 ? 26.022 -4.033 25.325 1.00 51.41 318 LEU A N 1
ATOM 2375 C CA . LEU A 1 318 ? 24.919 -3.061 25.411 1.00 51.41 318 LEU A CA 1
ATOM 2376 C C . LEU A 1 318 ? 23.885 -3.416 26.503 1.00 51.41 318 LEU A C 1
ATOM 2378 O O . LEU A 1 318 ? 23.305 -4.504 26.473 1.00 51.41 318 LEU A O 1
ATOM 2382 N N . PRO A 1 319 ? 23.658 -2.533 27.505 1.00 51.47 319 PRO A N 1
ATOM 2383 C CA . PRO A 1 319 ? 22.729 -2.796 28.602 1.00 51.47 319 PRO A CA 1
ATOM 2384 C C . PRO A 1 319 ? 21.262 -2.816 28.140 1.00 51.47 319 PRO A C 1
ATOM 2386 O O . PRO A 1 319 ? 20.846 -2.077 27.250 1.00 51.47 319 PRO A O 1
ATOM 2389 N N . SER A 1 320 ? 20.455 -3.656 28.791 1.00 54.03 320 SER A N 1
ATOM 2390 C CA . SER A 1 320 ? 19.035 -3.886 28.506 1.00 54.03 320 SER A CA 1
ATOM 2391 C C . SER A 1 320 ? 18.142 -2.731 28.965 1.00 54.03 320 SER A C 1
ATOM 2393 O O . SER A 1 320 ? 17.763 -2.662 30.131 1.00 54.03 320 SER A O 1
ATOM 2395 N N . LEU A 1 321 ? 17.745 -1.827 28.063 1.00 53.50 321 LEU A N 1
ATOM 2396 C CA . LEU A 1 321 ? 16.806 -0.750 28.403 1.00 53.50 321 LEU A CA 1
ATOM 2397 C C . LEU A 1 321 ? 15.925 -0.339 27.214 1.00 53.50 321 LEU A C 1
ATOM 2399 O O . LEU A 1 321 ? 16.108 0.728 26.633 1.00 53.50 321 LEU A O 1
ATOM 2403 N N . PHE A 1 322 ? 14.898 -1.135 26.911 1.00 59.19 322 PHE A N 1
ATOM 2404 C CA . PHE A 1 322 ? 13.719 -0.622 26.210 1.00 59.19 322 PHE A CA 1
ATOM 2405 C C . PHE A 1 322 ? 12.620 -0.411 27.247 1.00 59.19 322 PHE A C 1
ATOM 2407 O O . PHE A 1 322 ? 12.343 -1.301 28.048 1.00 59.19 322 PHE A O 1
ATOM 2414 N N . LYS A 1 323 ? 12.023 0.779 27.287 1.00 57.47 323 LYS A N 1
ATOM 2415 C CA . LYS A 1 323 ? 10.838 1.060 28.103 1.00 57.47 323 LYS A CA 1
ATOM 2416 C C . LYS A 1 323 ? 9.854 1.860 27.255 1.00 57.47 323 LYS A C 1
ATOM 2418 O O . LYS A 1 323 ? 10.251 2.834 26.624 1.00 57.47 323 LYS A O 1
ATOM 2423 N N . ASN A 1 324 ? 8.585 1.456 27.287 1.00 62.38 324 ASN A N 1
ATOM 2424 C CA . ASN A 1 324 ? 7.422 2.173 26.749 1.00 62.38 324 ASN A CA 1
ATOM 2425 C C . ASN A 1 324 ? 7.295 2.283 25.208 1.00 62.38 324 ASN A C 1
ATOM 2427 O O . ASN A 1 324 ? 6.534 3.111 24.722 1.00 62.38 324 ASN A O 1
ATOM 2431 N N . ALA A 1 325 ? 7.960 1.423 24.432 1.00 66.56 325 ALA A N 1
ATOM 2432 C CA . ALA A 1 325 ? 7.809 1.363 22.972 1.00 66.56 325 ALA A CA 1
ATOM 2433 C C . ALA A 1 325 ? 6.351 1.145 22.517 1.00 66.56 325 ALA A C 1
ATOM 2435 O O . ALA A 1 325 ? 5.670 0.260 23.033 1.00 66.56 325 ALA A O 1
ATOM 2436 N N . GLN A 1 326 ? 5.883 1.888 21.513 1.00 75.19 326 GLN A N 1
ATOM 2437 C CA . GLN A 1 326 ? 4.621 1.568 20.837 1.00 75.19 326 GLN A CA 1
ATOM 2438 C C . GLN A 1 326 ? 4.914 0.765 19.574 1.00 75.19 326 GLN A C 1
ATOM 2440 O O . GLN A 1 326 ? 5.722 1.200 18.754 1.00 75.19 326 GLN A O 1
ATOM 2445 N N . ILE A 1 327 ? 4.288 -0.406 19.436 1.00 79.06 327 ILE A N 1
ATOM 2446 C CA . ILE A 1 327 ? 4.445 -1.273 18.267 1.00 79.06 327 ILE A CA 1
ATOM 2447 C C . ILE A 1 327 ? 3.151 -1.223 17.464 1.00 79.06 327 ILE A C 1
ATOM 2449 O O . ILE A 1 327 ? 2.080 -1.559 17.973 1.00 79.06 327 ILE A O 1
ATOM 2453 N N . HIS A 1 328 ? 3.273 -0.841 16.200 1.00 83.31 328 HIS A N 1
ATOM 2454 C CA . HIS A 1 328 ? 2.184 -0.783 15.242 1.00 83.31 328 HIS A CA 1
ATOM 2455 C C . HIS A 1 328 ? 2.469 -1.775 14.123 1.00 83.31 328 HIS A C 1
ATOM 2457 O O . HIS A 1 328 ? 3.546 -1.772 13.528 1.00 83.31 328 HIS A O 1
ATOM 2463 N N . VAL A 1 329 ? 1.491 -2.606 13.794 1.00 85.12 329 VAL A N 1
ATOM 2464 C CA . VAL A 1 329 ? 1.613 -3.573 12.708 1.00 85.12 329 VAL A CA 1
ATOM 2465 C C . VAL A 1 329 ? 0.470 -3.375 11.735 1.00 85.12 329 VAL A C 1
ATOM 2467 O O . VAL A 1 329 ? -0.687 -3.541 12.099 1.00 85.12 329 VAL A O 1
ATOM 2470 N N . ALA A 1 330 ? 0.781 -3.034 10.493 1.00 87.81 330 ALA A N 1
ATOM 2471 C CA . ALA A 1 330 ? -0.189 -2.991 9.415 1.00 87.81 330 ALA A CA 1
ATOM 2472 C C . ALA A 1 330 ? -0.187 -4.307 8.640 1.00 87.81 330 ALA A C 1
ATOM 2474 O O . ALA A 1 330 ? 0.871 -4.821 8.282 1.00 87.81 330 ALA A O 1
ATOM 2475 N N . ILE A 1 331 ? -1.379 -4.818 8.345 1.00 88.88 331 ILE A N 1
ATOM 2476 C CA . ILE A 1 331 ? -1.562 -5.884 7.362 1.00 88.88 331 ILE A CA 1
ATOM 2477 C C . ILE A 1 331 ? -2.081 -5.249 6.078 1.00 88.88 331 ILE A C 1
ATOM 2479 O O . ILE A 1 331 ? -3.008 -4.435 6.106 1.00 88.88 331 ILE A O 1
ATOM 2483 N N . TYR A 1 332 ? -1.471 -5.634 4.970 1.00 89.56 332 TYR A N 1
ATOM 2484 C CA . TYR A 1 332 ? -1.737 -5.160 3.628 1.00 89.56 332 TYR A CA 1
ATOM 2485 C C . TYR A 1 332 ? -2.218 -6.302 2.736 1.00 89.56 332 TYR A C 1
ATOM 2487 O O . TYR A 1 332 ? -1.885 -7.466 2.950 1.00 89.56 332 TYR A O 1
ATOM 2495 N N . GLU A 1 333 ? -2.987 -5.941 1.720 1.00 90.25 333 GLU A N 1
ATOM 2496 C CA . GLU A 1 333 ? -3.460 -6.820 0.661 1.00 90.25 333 GLU A CA 1
ATOM 2497 C C . GLU A 1 333 ? -3.093 -6.218 -0.698 1.00 90.25 333 GLU A C 1
ATOM 2499 O O . GLU A 1 333 ? -3.273 -5.021 -0.912 1.00 90.25 333 GLU A O 1
ATOM 2504 N N . SER A 1 334 ? -2.590 -7.025 -1.628 1.00 88.19 334 SER A N 1
ATOM 2505 C CA . SER A 1 334 ? -2.243 -6.578 -2.981 1.00 88.19 334 SER A CA 1
ATOM 2506 C C . SER A 1 334 ? -3.460 -6.028 -3.726 1.00 88.19 334 SER A C 1
ATOM 2508 O O . SER A 1 334 ? -4.549 -6.602 -3.656 1.00 88.19 334 SER A O 1
ATOM 2510 N N . VAL A 1 335 ? -3.253 -4.983 -4.517 1.00 87.12 335 VAL A N 1
ATOM 2511 C CA . VAL A 1 335 ? -4.263 -4.350 -5.371 1.00 87.12 335 VAL A CA 1
ATOM 2512 C C . VAL A 1 335 ? -3.861 -4.561 -6.835 1.00 87.12 335 VAL A C 1
ATOM 2514 O O . VAL A 1 335 ? -2.669 -4.493 -7.141 1.00 87.12 335 VAL A O 1
ATOM 2517 N N . PRO A 1 336 ? -4.801 -4.832 -7.763 1.00 86.06 336 PRO A N 1
ATOM 2518 C CA . PRO A 1 336 ? -4.503 -4.794 -9.191 1.00 86.06 336 PRO A CA 1
ATOM 2519 C C . PRO A 1 336 ? -3.872 -3.477 -9.596 1.00 86.06 336 PRO A C 1
ATOM 2521 O O . PRO A 1 336 ? -4.220 -2.432 -9.055 1.00 86.06 336 PRO A O 1
ATOM 2524 N N . TRP A 1 337 ? -3.034 -3.531 -10.627 1.00 86.62 337 TRP A N 1
ATOM 2525 C CA . TRP A 1 337 ? -2.461 -2.332 -11.225 1.00 86.62 337 TRP A CA 1
ATOM 2526 C C . TRP A 1 337 ? -3.527 -1.279 -11.563 1.00 86.62 337 TRP A C 1
ATOM 2528 O O . TRP A 1 337 ? -3.419 -0.134 -11.138 1.00 86.62 337 TRP A O 1
ATOM 2538 N N . GLU A 1 338 ? -4.587 -1.698 -12.258 1.00 85.94 338 GLU A N 1
ATOM 2539 C CA . GLU A 1 338 ? -5.663 -0.820 -12.740 1.00 85.94 338 GLU A CA 1
ATOM 2540 C C . GLU A 1 338 ? -6.507 -0.201 -11.609 1.00 85.94 338 GLU A C 1
ATOM 2542 O O . GLU A 1 338 ? -7.126 0.843 -11.800 1.00 85.94 338 GLU A O 1
ATOM 2547 N N . ASP A 1 339 ? -6.518 -0.826 -10.428 1.00 87.31 339 ASP A N 1
ATOM 2548 C CA . ASP A 1 339 ? -7.313 -0.387 -9.275 1.00 87.31 339 ASP A CA 1
ATOM 2549 C C . ASP A 1 339 ? -6.478 0.411 -8.258 1.00 87.31 339 ASP A C 1
ATOM 2551 O O . ASP A 1 339 ? -7.016 0.937 -7.278 1.00 87.31 339 ASP A O 1
ATOM 2555 N N . TYR A 1 340 ? -5.155 0.478 -8.438 1.00 86.94 340 TYR A N 1
ATOM 2556 C CA . TYR A 1 340 ? -4.274 1.172 -7.509 1.00 86.94 340 TYR A CA 1
ATOM 2557 C C . TYR A 1 340 ? -4.349 2.692 -7.726 1.00 86.94 340 TYR A C 1
ATOM 2559 O O . TYR A 1 340 ? -4.176 3.160 -8.854 1.00 86.94 340 TYR A O 1
ATOM 2567 N N . PRO A 1 341 ? -4.558 3.503 -6.671 1.00 88.88 341 PRO A N 1
ATOM 2568 C CA . PRO A 1 341 ? -4.626 4.955 -6.797 1.00 88.88 341 PRO A CA 1
ATOM 2569 C C . PRO A 1 341 ? -3.221 5.540 -6.971 1.00 88.88 341 PRO A C 1
ATOM 2571 O O . PRO A 1 341 ? -2.563 5.959 -6.017 1.00 88.88 341 PRO A O 1
ATOM 2574 N N . VAL A 1 342 ? -2.754 5.545 -8.217 1.00 85.50 342 VAL A N 1
ATOM 2575 C CA . VAL A 1 342 ? -1.428 6.030 -8.593 1.00 85.50 342 VAL A CA 1
ATOM 2576 C C . VAL A 1 342 ? -1.282 7.526 -8.261 1.00 85.50 342 VAL A C 1
ATOM 2578 O O . VAL A 1 342 ? -2.096 8.334 -8.719 1.00 85.50 342 VAL A O 1
ATOM 2581 N N . PRO A 1 343 ? -0.249 7.938 -7.500 1.00 84.50 343 PRO A N 1
ATOM 2582 C CA . PRO A 1 343 ? -0.035 9.348 -7.198 1.00 84.50 343 PRO A CA 1
ATOM 2583 C C . PRO A 1 343 ? 0.336 10.144 -8.464 1.00 84.50 343 PRO A C 1
ATOM 2585 O O . PRO A 1 343 ? 1.001 9.612 -9.361 1.00 84.50 343 PRO A O 1
ATOM 2588 N N . PRO A 1 344 ? -0.042 11.433 -8.547 1.00 86.56 344 PRO A N 1
ATOM 2589 C CA . PRO A 1 344 ? 0.388 12.291 -9.645 1.00 86.56 344 PRO A CA 1
ATOM 2590 C C . PRO A 1 344 ? 1.908 12.489 -9.616 1.00 86.56 344 PRO A C 1
ATOM 2592 O O . PRO A 1 344 ? 2.520 12.503 -8.544 1.00 86.56 344 PRO A O 1
ATOM 2595 N N . ARG A 1 345 ? 2.509 12.678 -10.796 1.00 86.50 345 ARG A N 1
ATOM 2596 C CA . ARG A 1 345 ? 3.934 13.003 -10.938 1.00 86.50 345 ARG A CA 1
ATOM 2597 C C . ARG A 1 345 ? 4.320 14.250 -10.130 1.00 86.50 345 ARG A C 1
ATOM 2599 O O . ARG A 1 345 ? 3.748 15.313 -10.376 1.00 86.50 345 ARG A O 1
ATOM 2606 N N . PRO A 1 346 ? 5.285 14.156 -9.196 1.00 86.06 346 PRO A N 1
ATOM 2607 C CA . PRO A 1 346 ? 5.806 15.319 -8.491 1.00 86.06 346 PRO A CA 1
ATOM 2608 C C . PRO A 1 346 ? 6.515 16.285 -9.453 1.00 86.06 346 PRO A C 1
ATOM 2610 O O . PRO A 1 346 ? 7.316 15.866 -10.288 1.00 86.06 346 PRO A O 1
ATOM 2613 N N . ALA A 1 347 ? 6.224 17.583 -9.334 1.00 83.00 347 ALA A N 1
ATOM 2614 C CA . ALA A 1 347 ? 6.737 18.611 -10.246 1.00 83.00 347 ALA A CA 1
ATOM 2615 C C . ALA A 1 347 ? 8.256 18.839 -10.129 1.00 83.00 347 ALA A C 1
ATOM 2617 O O . ALA A 1 347 ? 8.904 19.278 -11.077 1.00 83.00 347 ALA A O 1
ATOM 2618 N N . ASP A 1 348 ? 8.847 18.536 -8.972 1.00 80.19 348 ASP A N 1
ATOM 2619 C CA . ASP A 1 348 ? 10.289 18.636 -8.747 1.00 80.19 348 ASP A CA 1
ATOM 2620 C C . ASP A 1 348 ? 11.081 17.675 -9.645 1.00 80.19 348 ASP A C 1
ATOM 2622 O O . ASP A 1 348 ? 12.193 18.016 -10.059 1.00 80.19 348 ASP A O 1
ATOM 2626 N N . LEU A 1 349 ? 10.483 16.544 -10.042 1.00 76.94 349 LEU A N 1
ATOM 2627 C CA . LEU A 1 349 ? 11.107 15.581 -10.953 1.00 76.94 349 LEU A CA 1
ATOM 2628 C C . LEU A 1 349 ? 11.359 16.144 -12.351 1.00 76.94 349 LEU A C 1
ATOM 2630 O O . LEU A 1 349 ? 12.285 15.693 -13.023 1.00 76.94 349 LEU A O 1
ATOM 2634 N N . ASP A 1 350 ? 10.574 17.132 -12.778 1.00 71.88 350 ASP A N 1
ATOM 2635 C CA . ASP A 1 350 ? 10.754 17.783 -14.077 1.00 71.88 350 ASP A CA 1
ATOM 2636 C C . ASP A 1 350 ? 11.898 18.806 -14.036 1.00 71.88 350 ASP A C 1
ATOM 2638 O O . ASP A 1 350 ? 12.560 19.060 -15.041 1.00 71.88 350 ASP A O 1
ATOM 2642 N N . THR A 1 351 ? 12.157 19.381 -12.858 1.00 70.06 351 THR A N 1
ATOM 2643 C CA . THR A 1 351 ? 13.195 20.406 -12.657 1.00 70.06 351 THR A CA 1
ATOM 2644 C C . THR A 1 351 ? 14.546 19.842 -12.229 1.00 70.06 351 THR A C 1
ATOM 2646 O O . THR A 1 351 ? 15.562 20.515 -12.393 1.00 70.06 351 THR A O 1
ATOM 2649 N N . ASN A 1 352 ? 14.575 18.621 -11.691 1.00 68.50 352 ASN A N 1
ATOM 2650 C CA . ASN A 1 352 ? 15.794 17.972 -11.221 1.00 68.50 352 ASN A CA 1
ATOM 2651 C C . ASN A 1 352 ? 15.816 16.472 -11.576 1.00 68.50 352 ASN A C 1
ATOM 2653 O O . ASN A 1 352 ? 15.695 15.604 -10.700 1.00 68.50 352 ASN A O 1
ATOM 2657 N N . PRO A 1 353 ? 15.949 16.144 -12.874 1.00 64.81 353 PRO A N 1
ATOM 2658 C CA . PRO A 1 353 ? 15.899 14.765 -13.332 1.00 64.81 353 PRO A CA 1
ATOM 2659 C C . PRO A 1 353 ? 17.081 13.940 -12.812 1.00 64.81 353 PRO A C 1
ATOM 2661 O O . PRO A 1 353 ? 16.889 12.758 -12.562 1.00 64.81 353 PRO A O 1
ATOM 2664 N N . GLU A 1 354 ? 18.256 14.544 -12.595 1.00 65.12 354 GLU A N 1
ATOM 2665 C CA . GLU A 1 354 ? 19.498 13.834 -12.243 1.00 65.12 354 GLU A CA 1
ATOM 2666 C C . GLU A 1 354 ? 19.616 13.439 -10.761 1.00 65.12 354 GLU A C 1
ATOM 2668 O O . GLU A 1 354 ? 20.307 12.481 -10.433 1.00 65.12 354 GLU A O 1
ATOM 2673 N N . TYR A 1 355 ? 18.921 14.126 -9.851 1.00 57.38 355 TYR A N 1
ATOM 2674 C CA . TYR A 1 355 ? 19.144 14.009 -8.401 1.00 57.38 355 TYR A CA 1
ATOM 2675 C C . TYR A 1 355 ? 18.816 12.650 -7.763 1.00 57.38 355 TYR A C 1
ATOM 2677 O O . TYR A 1 355 ? 19.251 12.395 -6.643 1.00 57.38 355 TYR A O 1
ATOM 2685 N N . ALA A 1 356 ? 18.069 11.769 -8.432 1.00 56.28 356 ALA A N 1
ATOM 2686 C CA . ALA A 1 356 ? 17.695 10.468 -7.859 1.00 56.28 356 ALA A CA 1
ATOM 2687 C C . ALA A 1 356 ? 18.398 9.262 -8.480 1.00 56.28 356 ALA A C 1
ATOM 2689 O O . ALA A 1 356 ? 18.094 8.133 -8.091 1.00 56.28 356 ALA A O 1
ATOM 2690 N N . TRP A 1 357 ? 19.304 9.489 -9.426 1.00 71.19 357 TRP A N 1
ATOM 2691 C CA . TRP A 1 357 ? 20.026 8.415 -10.084 1.00 71.19 357 TRP A CA 1
ATOM 2692 C C . TRP A 1 357 ? 21.385 8.247 -9.426 1.00 71.19 357 TRP A C 1
ATOM 2694 O O . TRP A 1 357 ? 22.210 9.162 -9.429 1.00 71.19 357 TRP A O 1
ATOM 2704 N N . TRP A 1 358 ? 21.620 7.079 -8.840 1.00 66.19 358 TRP A N 1
ATOM 2705 C CA . TRP A 1 358 ? 22.925 6.737 -8.292 1.00 66.19 358 TRP A CA 1
ATOM 2706 C C . TRP A 1 358 ? 23.610 5.761 -9.238 1.00 66.19 358 TRP A C 1
ATOM 2708 O O . TRP A 1 358 ? 23.081 4.687 -9.484 1.00 66.19 358 TRP A O 1
ATOM 2718 N N . SER A 1 359 ? 24.783 6.097 -9.761 1.00 67.44 359 SER A N 1
ATOM 2719 C CA . SER A 1 359 ? 25.598 5.144 -10.519 1.00 67.44 359 SER A CA 1
ATOM 2720 C C . SER A 1 359 ? 26.896 4.861 -9.779 1.00 67.44 359 SER A C 1
ATOM 2722 O O . SER A 1 359 ? 27.582 5.795 -9.348 1.00 67.44 359 SER A O 1
ATOM 2724 N N . GLY A 1 360 ? 27.238 3.582 -9.656 1.00 65.75 360 GLY A N 1
ATOM 2725 C CA . GLY A 1 360 ? 28.500 3.138 -9.073 1.00 65.75 360 GLY A CA 1
ATOM 2726 C C . GLY A 1 360 ? 29.709 3.421 -9.983 1.00 65.75 360 GLY A C 1
ATOM 2727 O O . GLY A 1 360 ? 29.560 3.578 -11.199 1.00 65.75 360 GLY A O 1
ATOM 2728 N N . PRO A 1 361 ? 30.938 3.476 -9.437 1.00 63.81 361 PRO A N 1
ATOM 2729 C CA . PRO A 1 361 ? 32.152 3.545 -10.247 1.00 63.81 361 PRO A CA 1
ATOM 2730 C C . PRO A 1 361 ? 32.261 2.327 -11.177 1.00 63.81 361 PRO A C 1
ATOM 2732 O O . PRO A 1 361 ? 32.161 1.193 -10.723 1.00 63.81 361 PRO A O 1
ATOM 2735 N N . GLY A 1 362 ? 32.495 2.554 -12.472 1.00 67.81 362 GLY A N 1
ATOM 2736 C CA . GLY A 1 362 ? 32.607 1.478 -13.467 1.00 67.81 362 GLY A CA 1
ATOM 2737 C C . GLY A 1 362 ? 31.276 1.015 -14.066 1.00 67.81 362 GLY A C 1
ATOM 2738 O O . GLY A 1 362 ? 31.288 0.231 -15.013 1.00 67.81 362 GLY A O 1
ATOM 2739 N N . GLU A 1 363 ? 30.141 1.530 -13.585 1.00 74.19 363 GLU A N 1
ATOM 2740 C CA . GLU A 1 363 ? 28.861 1.355 -14.264 1.00 74.19 363 GLU A CA 1
ATOM 2741 C C . GLU A 1 363 ? 28.793 2.239 -15.515 1.00 74.19 363 GLU A C 1
ATOM 2743 O O . GLU A 1 363 ? 29.058 3.443 -15.487 1.00 74.19 363 GLU A O 1
ATOM 2748 N N . VAL A 1 364 ? 28.402 1.640 -16.634 1.00 73.94 364 VAL A N 1
ATOM 2749 C CA . VAL A 1 364 ? 28.081 2.349 -17.868 1.00 73.94 364 VAL A CA 1
ATOM 2750 C C . VAL A 1 364 ? 26.569 2.526 -17.921 1.00 73.94 364 VAL A C 1
ATOM 2752 O O . VAL A 1 364 ? 25.811 1.571 -17.764 1.00 73.94 364 VAL A O 1
ATOM 2755 N N . GLN A 1 365 ? 26.099 3.748 -18.168 1.00 77.44 365 GLN A N 1
ATOM 2756 C CA . GLN A 1 365 ? 24.684 3.978 -18.452 1.00 77.44 365 GLN A CA 1
ATOM 2757 C C . GLN A 1 365 ? 24.360 3.420 -19.838 1.00 77.44 365 GLN A C 1
ATOM 2759 O O . GLN A 1 365 ? 24.801 3.961 -20.853 1.00 77.44 365 GLN A O 1
ATOM 2764 N N . VAL A 1 366 ? 23.577 2.342 -19.889 1.00 70.12 366 VAL A N 1
ATOM 2765 C CA . VAL A 1 366 ? 23.295 1.615 -21.141 1.00 70.12 366 VAL A CA 1
ATOM 2766 C C . VAL A 1 366 ? 21.971 2.051 -21.778 1.00 70.12 366 VAL A C 1
ATOM 2768 O O . VAL A 1 366 ? 21.436 1.363 -22.634 1.00 70.12 366 VAL A O 1
ATOM 2771 N N . GLN A 1 367 ? 21.529 3.278 -21.475 1.00 71.50 367 GLN A N 1
ATOM 2772 C CA . GLN A 1 367 ? 20.340 3.970 -22.001 1.00 71.50 367 GLN A CA 1
ATOM 2773 C C . GLN A 1 367 ? 19.072 3.820 -21.141 1.00 71.50 367 GLN A C 1
ATOM 2775 O O . GLN A 1 367 ? 18.756 2.767 -20.598 1.00 71.50 367 GLN A O 1
ATOM 2780 N N . GLY A 1 368 ? 18.333 4.925 -21.063 1.00 75.44 368 GLY A N 1
ATOM 2781 C CA . GLY A 1 368 ? 16.990 5.068 -20.506 1.00 75.44 368 GLY A CA 1
ATOM 2782 C C . GLY A 1 368 ? 16.284 6.229 -21.223 1.00 75.44 368 GLY A C 1
ATOM 2783 O O . GLY A 1 368 ? 16.931 6.940 -22.005 1.00 75.44 368 GLY A O 1
ATOM 2784 N N . PRO A 1 369 ? 14.973 6.421 -21.022 1.00 86.31 369 PRO A N 1
ATOM 2785 C CA . PRO A 1 369 ? 14.216 7.493 -21.650 1.00 86.31 369 PRO A CA 1
ATOM 2786 C C . PRO A 1 369 ? 14.765 8.853 -21.228 1.00 86.31 369 PRO A C 1
ATOM 2788 O O . PRO A 1 369 ? 14.913 9.136 -20.043 1.00 86.31 369 PRO A O 1
ATOM 2791 N N . LYS A 1 370 ? 15.031 9.726 -22.200 1.00 81.88 370 LYS A N 1
ATOM 2792 C CA . LYS A 1 370 ? 15.416 11.120 -21.928 1.00 81.88 370 LYS A CA 1
ATOM 2793 C C . LYS A 1 370 ? 14.210 12.046 -21.896 1.00 81.88 370 LYS A C 1
ATOM 2795 O O . LYS A 1 370 ? 14.288 13.153 -21.373 1.00 81.88 370 LYS A O 1
ATOM 2800 N N . THR A 1 371 ? 13.103 11.604 -22.487 1.00 82.44 371 THR A N 1
ATOM 2801 C CA . THR A 1 371 ? 11.876 12.387 -22.623 1.00 82.44 371 THR A CA 1
ATOM 2802 C C . THR A 1 371 ? 10.652 11.582 -22.182 1.00 82.44 371 THR A C 1
ATOM 2804 O O . THR A 1 371 ? 10.657 10.350 -22.282 1.00 82.44 371 THR A O 1
ATOM 2807 N N . PRO A 1 372 ? 9.561 12.242 -21.753 1.00 82.12 372 PRO A N 1
ATOM 2808 C CA . PRO A 1 372 ? 8.299 11.559 -21.466 1.00 82.12 372 PRO A CA 1
ATOM 2809 C C . PRO A 1 372 ? 7.766 10.733 -22.647 1.00 82.12 372 PRO A C 1
ATOM 2811 O O . PRO A 1 372 ? 7.174 9.676 -22.455 1.00 82.12 372 PRO A O 1
ATOM 2814 N N . GLN A 1 373 ? 8.020 11.169 -23.884 1.00 84.12 373 GLN A N 1
ATOM 2815 C CA . GLN A 1 373 ? 7.603 10.466 -25.100 1.00 84.12 373 GLN A CA 1
ATOM 2816 C C . GLN A 1 373 ? 8.378 9.158 -25.335 1.00 84.12 373 GLN A C 1
ATOM 2818 O O . GLN A 1 373 ? 7.913 8.290 -26.076 1.00 84.12 373 GLN A O 1
ATOM 2823 N N . GLU A 1 374 ? 9.567 9.017 -24.749 1.00 89.38 374 GLU A N 1
ATOM 2824 C CA . GLU A 1 374 ? 10.389 7.805 -24.817 1.00 89.38 374 GLU A CA 1
ATOM 2825 C C . GLU A 1 374 ? 10.089 6.819 -23.686 1.00 89.38 374 GLU A C 1
ATOM 2827 O O . GLU A 1 374 ? 10.356 5.632 -23.847 1.00 89.38 374 GLU A O 1
ATOM 2832 N N . ALA A 1 375 ? 9.493 7.280 -22.583 1.00 89.69 375 ALA A N 1
ATOM 2833 C CA . ALA A 1 375 ? 9.317 6.519 -21.343 1.00 89.69 375 ALA A CA 1
ATOM 2834 C C . ALA A 1 375 ? 8.636 5.154 -21.504 1.00 89.69 375 ALA A C 1
ATOM 2836 O O . ALA A 1 375 ? 8.925 4.234 -20.744 1.00 89.69 375 ALA A O 1
ATOM 2837 N N . ASN A 1 376 ? 7.767 5.021 -22.509 1.00 92.75 376 ASN A N 1
ATOM 2838 C CA . ASN A 1 376 ? 6.991 3.812 -22.790 1.00 92.75 376 ASN A CA 1
ATOM 2839 C C . ASN A 1 376 ? 7.379 3.131 -24.117 1.00 92.75 376 ASN A C 1
ATOM 2841 O O . ASN A 1 376 ? 6.625 2.314 -24.645 1.00 92.75 376 ASN A O 1
ATOM 2845 N N . LYS A 1 377 ? 8.544 3.465 -24.687 1.00 93.00 377 LYS A N 1
ATOM 2846 C CA . LYS A 1 377 ? 9.068 2.788 -25.879 1.00 93.00 377 LYS A CA 1
ATOM 2847 C C . LYS A 1 377 ? 9.978 1.627 -25.473 1.00 93.00 377 LYS A C 1
ATOM 2849 O O . LYS A 1 377 ? 10.839 1.821 -24.617 1.00 93.00 377 LYS A O 1
ATOM 2854 N N . PRO A 1 378 ? 9.838 0.441 -26.094 1.00 92.75 378 PRO A N 1
ATOM 2855 C CA . PRO A 1 378 ? 10.772 -0.650 -25.869 1.00 92.75 378 PRO A CA 1
ATOM 2856 C C . PRO A 1 378 ? 12.208 -0.248 -26.199 1.00 92.75 378 PRO A C 1
ATOM 2858 O O . PRO A 1 378 ? 12.463 0.394 -27.220 1.00 92.75 378 PRO A O 1
ATOM 2861 N N . LEU A 1 379 ? 13.134 -0.672 -25.347 1.00 91.12 379 LEU A N 1
ATOM 2862 C CA . LEU A 1 379 ? 14.567 -0.478 -25.511 1.00 91.12 379 LEU A CA 1
ATOM 2863 C C . LEU A 1 379 ? 15.238 -1.840 -25.685 1.00 91.12 379 LEU A C 1
ATOM 2865 O O . LEU A 1 379 ? 14.928 -2.793 -24.971 1.00 91.12 379 LEU A O 1
ATOM 2869 N N . THR A 1 380 ? 16.169 -1.940 -26.629 1.00 92.56 380 THR A N 1
ATOM 2870 C CA . THR A 1 380 ? 16.962 -3.153 -26.845 1.00 92.56 380 THR A CA 1
ATOM 2871 C C . THR A 1 380 ? 18.407 -2.780 -27.107 1.00 92.56 380 THR A C 1
ATOM 2873 O O . THR A 1 380 ? 18.686 -1.954 -27.974 1.00 92.56 380 THR A O 1
ATOM 2876 N N . PHE A 1 381 ? 19.326 -3.410 -26.384 1.00 91.56 381 PHE A N 1
ATOM 2877 C CA . PHE A 1 381 ? 20.761 -3.229 -26.574 1.00 91.56 381 PHE A CA 1
ATOM 2878 C C . PHE A 1 381 ? 21.495 -4.561 -26.441 1.00 91.56 381 PHE A C 1
ATOM 2880 O O . PHE A 1 381 ? 20.956 -5.540 -25.927 1.00 91.56 381 PHE A O 1
ATOM 2887 N N . THR A 1 382 ? 22.723 -4.615 -26.953 1.00 90.62 382 THR A N 1
ATOM 2888 C CA . THR A 1 382 ? 23.588 -5.798 -26.874 1.00 90.62 382 THR A CA 1
ATOM 2889 C C . THR A 1 382 ? 24.957 -5.399 -26.352 1.00 90.62 382 THR A C 1
ATOM 2891 O O . THR A 1 382 ? 25.484 -4.363 -26.754 1.00 90.62 382 THR A O 1
ATOM 2894 N N . GLN A 1 383 ? 25.535 -6.226 -25.485 1.00 89.06 383 GLN A N 1
ATOM 2895 C CA . GLN A 1 383 ? 26.880 -6.029 -24.947 1.00 89.06 383 GLN A CA 1
ATOM 2896 C C . GLN A 1 383 ? 27.605 -7.370 -24.741 1.00 89.06 383 GLN A C 1
ATOM 2898 O O . GLN A 1 383 ? 26.941 -8.404 -24.621 1.00 89.06 383 GLN A O 1
ATOM 2903 N N . PRO A 1 384 ? 28.946 -7.382 -24.679 1.00 89.12 384 PRO A N 1
ATOM 2904 C CA . PRO A 1 384 ? 29.701 -8.569 -24.289 1.00 89.12 384 PRO A CA 1
ATOM 2905 C C . PRO A 1 384 ? 29.446 -8.940 -22.821 1.00 89.12 384 PRO A C 1
ATOM 2907 O O . PRO A 1 384 ? 29.493 -8.079 -21.946 1.00 89.12 384 PRO A O 1
ATOM 2910 N N . PHE A 1 385 ? 29.211 -10.221 -22.543 1.00 87.19 385 PHE A N 1
ATOM 2911 C CA . PHE A 1 385 ? 29.102 -10.747 -21.182 1.00 87.19 385 PHE A CA 1
ATOM 2912 C C . PHE A 1 385 ? 30.457 -10.758 -20.460 1.00 87.19 385 PHE A C 1
ATOM 2914 O O . PHE A 1 385 ? 31.459 -11.194 -21.030 1.00 87.19 385 PHE A O 1
ATOM 2921 N N . ALA A 1 386 ? 30.468 -10.387 -19.181 1.00 84.88 386 ALA A N 1
ATOM 2922 C CA . ALA A 1 386 ? 31.517 -10.743 -18.229 1.00 84.88 386 ALA A CA 1
ATOM 2923 C C . ALA A 1 386 ? 30.862 -11.219 -16.924 1.00 84.88 386 ALA A C 1
ATOM 2925 O O . ALA A 1 386 ? 29.706 -10.889 -16.657 1.00 84.88 386 ALA A O 1
ATOM 2926 N N . ARG A 1 387 ? 31.570 -12.047 -16.147 1.00 80.56 387 ARG A N 1
ATOM 2927 C CA . ARG A 1 387 ? 30.978 -12.830 -15.042 1.00 80.56 387 ARG A CA 1
ATOM 2928 C C . ARG A 1 387 ? 30.415 -11.955 -13.930 1.00 80.56 387 ARG A C 1
ATOM 2930 O O . ARG A 1 387 ? 29.431 -12.314 -13.300 1.00 80.56 387 ARG A O 1
ATOM 2937 N N . GLU A 1 388 ? 31.062 -10.828 -13.713 1.00 79.69 388 GLU A N 1
ATOM 2938 C CA . GLU A 1 388 ? 30.739 -9.826 -12.717 1.00 79.69 388 GLU A CA 1
ATOM 2939 C C . GLU A 1 388 ? 29.699 -8.812 -13.200 1.00 79.69 388 GLU A C 1
ATOM 2941 O O . GLU A 1 388 ? 29.301 -7.961 -12.417 1.00 79.69 388 GLU A O 1
ATOM 2946 N N . LEU A 1 389 ? 29.250 -8.861 -14.461 1.00 84.69 389 LEU A N 1
ATOM 2947 C CA . LEU A 1 389 ? 28.288 -7.877 -14.945 1.00 84.69 389 LEU A CA 1
ATOM 2948 C C . LEU A 1 389 ? 26.891 -8.130 -14.392 1.00 84.69 389 LEU A C 1
ATOM 2950 O O . LEU A 1 389 ? 26.299 -9.204 -14.551 1.00 84.69 389 LEU A O 1
ATOM 2954 N N . VAL A 1 390 ? 26.323 -7.060 -13.853 1.00 85.69 390 VAL A N 1
ATOM 2955 C CA . VAL A 1 390 ? 24.943 -7.002 -13.394 1.00 85.69 390 VAL A CA 1
ATOM 2956 C C . VAL A 1 390 ? 24.173 -5.917 -14.137 1.00 85.69 390 VAL A C 1
ATOM 2958 O O . VAL A 1 390 ? 24.702 -4.866 -14.504 1.00 85.69 390 VAL A O 1
ATOM 2961 N N . LEU A 1 391 ? 22.901 -6.201 -14.387 1.00 86.38 391 LEU A N 1
ATOM 2962 C CA . LEU A 1 391 ? 21.909 -5.227 -14.801 1.00 86.38 391 LEU A CA 1
ATOM 2963 C C . LEU A 1 391 ? 21.406 -4.520 -13.545 1.00 86.38 391 LEU A C 1
ATOM 2965 O O . LEU A 1 391 ? 20.802 -5.170 -12.694 1.00 86.38 391 LEU A O 1
ATOM 2969 N N . ASN A 1 392 ? 21.623 -3.213 -13.453 1.00 84.69 392 ASN A N 1
ATOM 2970 C CA . ASN A 1 392 ? 21.084 -2.365 -12.399 1.00 84.69 392 ASN A CA 1
ATOM 2971 C C . ASN A 1 392 ? 19.985 -1.489 -13.012 1.00 84.69 392 ASN A C 1
ATOM 2973 O O . ASN A 1 392 ? 20.229 -0.669 -13.900 1.00 84.69 392 ASN A O 1
ATOM 2977 N N . LEU A 1 393 ? 18.744 -1.732 -12.598 1.00 85.31 393 LEU A N 1
ATOM 2978 C CA . LEU A 1 393 ? 17.574 -1.004 -13.073 1.00 85.31 393 LEU A CA 1
ATOM 2979 C C . LEU A 1 393 ? 17.021 -0.174 -11.926 1.00 85.31 393 LEU A C 1
ATOM 2981 O O . LEU A 1 393 ? 16.556 -0.719 -10.929 1.00 85.31 393 LEU A O 1
ATOM 2985 N N . GLN A 1 394 ? 17.053 1.142 -12.105 1.00 84.94 394 GLN A N 1
ATOM 2986 C CA . GLN A 1 394 ? 16.508 2.121 -11.178 1.00 84.94 394 GLN A CA 1
ATOM 2987 C C . GLN A 1 394 ? 15.217 2.688 -11.734 1.00 84.94 394 GLN A C 1
ATOM 2989 O O . GLN A 1 394 ? 15.140 3.071 -12.900 1.00 84.94 394 GLN A O 1
ATOM 2994 N N . VAL A 1 395 ? 14.202 2.768 -10.888 1.00 85.38 395 VAL A N 1
ATOM 2995 C CA . VAL A 1 395 ? 12.881 3.263 -11.253 1.00 85.38 395 VAL A CA 1
ATOM 2996 C C . VAL A 1 395 ? 12.381 4.203 -10.174 1.00 85.38 395 VAL A C 1
ATOM 2998 O O . VAL A 1 395 ? 12.503 3.939 -8.981 1.00 85.38 395 VAL A O 1
ATOM 3001 N N . ARG A 1 396 ? 11.816 5.320 -10.608 1.00 83.50 396 ARG A N 1
ATOM 3002 C CA . ARG A 1 396 ? 11.291 6.394 -9.780 1.00 83.50 396 ARG A CA 1
ATOM 3003 C C . ARG A 1 396 ? 9.998 6.900 -10.395 1.00 83.50 396 ARG A C 1
ATOM 3005 O O . ARG A 1 396 ? 9.948 7.978 -10.982 1.00 83.50 396 ARG A O 1
ATOM 3012 N N . GLY A 1 397 ? 8.954 6.108 -10.238 1.00 85.88 397 GLY A N 1
ATOM 3013 C CA . GLY A 1 397 ? 7.622 6.465 -10.672 1.00 85.88 397 GLY A CA 1
ATOM 3014 C C . GLY A 1 397 ? 6.743 5.242 -10.854 1.00 85.88 397 GLY A C 1
ATOM 3015 O O . GLY A 1 397 ? 7.245 4.130 -11.036 1.00 85.88 397 GLY A O 1
ATOM 3016 N N . PRO A 1 398 ? 5.424 5.453 -10.819 1.00 89.44 398 PRO A N 1
ATOM 3017 C CA . PRO A 1 398 ? 4.478 4.423 -11.140 1.00 89.44 398 PRO A CA 1
ATOM 3018 C C . PRO A 1 398 ? 4.657 4.024 -12.604 1.00 89.44 398 PRO A C 1
ATOM 3020 O O . PRO A 1 398 ? 4.533 4.846 -13.512 1.00 89.44 398 PRO A O 1
ATOM 3023 N N . GLY A 1 399 ? 4.967 2.756 -12.819 1.00 90.38 399 GLY A N 1
ATOM 3024 C CA . GLY A 1 399 ? 5.011 2.138 -14.130 1.00 90.38 399 GLY A CA 1
ATOM 3025 C C . GLY A 1 399 ? 5.330 0.658 -14.018 1.00 90.38 399 GLY A C 1
ATOM 3026 O O . GLY A 1 399 ? 5.547 0.118 -12.931 1.00 90.38 399 GLY A O 1
ATOM 3027 N N . ARG A 1 400 ? 5.357 -0.018 -15.161 1.00 90.56 400 ARG A N 1
ATOM 3028 C CA . ARG A 1 400 ? 5.629 -1.451 -15.243 1.00 90.56 400 ARG A CA 1
ATOM 3029 C C . ARG A 1 400 ? 6.737 -1.727 -16.242 1.00 90.56 400 ARG A C 1
ATOM 3031 O O . ARG A 1 400 ? 6.742 -1.169 -17.337 1.00 90.56 400 ARG A O 1
ATOM 3038 N N . LEU A 1 401 ? 7.654 -2.622 -15.890 1.00 89.75 401 LEU A N 1
ATOM 3039 C CA . LEU A 1 401 ? 8.742 -3.061 -16.761 1.00 89.75 401 LEU A CA 1
ATOM 3040 C C . LEU A 1 401 ? 8.711 -4.570 -16.924 1.00 89.75 401 LEU A C 1
ATOM 3042 O O . LEU A 1 401 ? 8.597 -5.321 -15.961 1.00 89.75 401 LEU A O 1
ATOM 3046 N N . ARG A 1 402 ? 8.884 -5.016 -18.162 1.00 90.44 402 ARG A N 1
ATOM 3047 C CA . ARG A 1 402 ? 9.201 -6.406 -18.466 1.00 90.44 402 ARG A CA 1
ATOM 3048 C C . ARG A 1 402 ? 10.603 -6.469 -19.048 1.00 90.44 402 ARG A C 1
ATOM 3050 O O . ARG A 1 402 ? 10.910 -5.744 -19.994 1.00 90.44 402 ARG A O 1
ATOM 3057 N N . VAL A 1 403 ? 11.438 -7.326 -18.473 1.00 88.69 403 VAL A N 1
ATOM 3058 C CA . VAL A 1 403 ? 12.854 -7.448 -18.827 1.00 88.69 403 VAL A CA 1
ATOM 3059 C C . VAL A 1 403 ? 13.112 -8.824 -19.424 1.00 88.69 403 VAL A C 1
ATOM 3061 O O . VAL A 1 403 ? 12.689 -9.844 -18.876 1.00 88.69 403 VAL A O 1
ATOM 3064 N N . LEU A 1 404 ? 13.796 -8.847 -20.566 1.00 89.62 404 LEU A N 1
ATOM 3065 C CA . LEU A 1 404 ? 14.209 -10.067 -21.240 1.00 89.62 404 LEU A CA 1
ATOM 3066 C C . LEU A 1 404 ? 15.722 -10.054 -21.447 1.00 89.62 404 LEU A C 1
ATOM 3068 O O . LEU A 1 404 ? 16.267 -9.080 -21.965 1.00 89.62 404 LEU A O 1
ATOM 3072 N N . ILE A 1 405 ? 16.375 -11.162 -21.113 1.00 89.00 405 ILE A N 1
ATOM 3073 C CA . ILE A 1 405 ? 17.791 -11.413 -21.393 1.00 89.00 405 ILE A CA 1
ATOM 3074 C C . ILE A 1 405 ? 17.853 -12.530 -22.436 1.00 89.00 405 ILE A C 1
ATOM 3076 O O . ILE A 1 405 ? 17.328 -13.619 -22.218 1.00 89.00 405 ILE A O 1
ATOM 3080 N N . ASN A 1 406 ? 18.416 -12.245 -23.612 1.00 90.88 406 ASN A N 1
ATOM 3081 C CA . ASN A 1 406 ? 18.397 -13.121 -24.793 1.00 90.88 406 ASN A CA 1
ATOM 3082 C C . ASN A 1 406 ? 16.993 -13.662 -25.130 1.00 90.88 406 ASN A C 1
ATOM 3084 O O . ASN A 1 406 ? 16.819 -14.823 -25.495 1.00 90.88 406 ASN A O 1
ATOM 3088 N N . GLY A 1 407 ? 15.968 -12.818 -24.974 1.00 88.25 407 GLY A N 1
ATOM 3089 C CA . GLY A 1 407 ? 14.570 -13.187 -25.216 1.00 88.25 407 GLY A CA 1
ATOM 3090 C C . GLY A 1 407 ? 13.928 -14.047 -24.119 1.00 88.25 407 GLY A C 1
ATOM 3091 O O . GLY A 1 407 ? 12.734 -14.331 -24.205 1.00 88.25 407 GLY A O 1
ATOM 3092 N N . LYS A 1 408 ? 14.670 -14.428 -23.071 1.00 87.12 408 LYS A N 1
ATOM 3093 C CA . LYS A 1 408 ? 14.130 -15.097 -21.885 1.00 87.12 408 LYS A CA 1
ATOM 3094 C C . LYS A 1 408 ? 13.660 -14.054 -20.879 1.00 87.12 408 LYS A C 1
ATOM 3096 O O . LYS A 1 408 ? 14.420 -13.183 -20.473 1.00 87.12 408 LYS A O 1
ATOM 3101 N N . ASP A 1 409 ? 12.401 -14.162 -20.483 1.00 86.25 409 ASP A N 1
ATOM 3102 C CA . ASP A 1 409 ? 11.796 -13.316 -19.461 1.00 86.25 409 ASP A CA 1
ATOM 3103 C C . ASP A 1 409 ? 12.390 -13.620 -18.078 1.00 86.25 409 ASP A C 1
ATOM 3105 O O . ASP A 1 409 ? 12.423 -14.783 -17.657 1.00 86.25 409 ASP A O 1
ATOM 3109 N N . ILE A 1 410 ? 12.861 -12.583 -17.385 1.00 80.44 410 ILE A N 1
ATOM 3110 C CA . ILE A 1 410 ? 13.426 -12.719 -16.036 1.00 80.44 410 ILE A CA 1
ATOM 3111 C C . ILE A 1 410 ? 12.429 -12.368 -14.931 1.00 80.44 410 ILE A C 1
ATOM 3113 O O . ILE A 1 410 ? 12.731 -12.599 -13.769 1.00 80.44 410 ILE A O 1
ATOM 3117 N N . GLY A 1 411 ? 11.235 -11.866 -15.261 1.00 75.81 411 GLY A N 1
ATOM 3118 C CA . GLY A 1 411 ? 10.244 -11.426 -14.280 1.00 75.81 411 GLY A CA 1
ATOM 3119 C C . GLY A 1 411 ? 9.926 -12.509 -13.250 1.00 75.81 411 GLY A C 1
ATOM 3120 O O . GLY A 1 411 ? 9.997 -12.254 -12.062 1.00 75.81 411 GLY A O 1
ATOM 3121 N N . ARG A 1 412 ? 9.708 -13.759 -13.679 1.00 69.81 412 ARG A N 1
ATOM 3122 C CA . ARG A 1 412 ? 9.430 -14.891 -12.763 1.00 69.81 412 ARG A CA 1
ATOM 3123 C C . ARG A 1 412 ? 10.603 -15.320 -11.873 1.00 69.81 412 ARG A C 1
ATOM 3125 O O . ARG A 1 412 ? 10.424 -16.187 -11.030 1.00 69.81 412 ARG A O 1
ATOM 3132 N N . GLN A 1 413 ? 11.807 -14.828 -12.146 1.00 69.44 413 GLN A N 1
ATOM 3133 C CA . GLN A 1 413 ? 12.994 -15.096 -11.328 1.00 69.44 413 GLN A CA 1
ATOM 3134 C C . GLN A 1 413 ? 13.177 -14.018 -10.253 1.00 69.44 413 GLN A C 1
ATOM 3136 O O . GLN A 1 413 ? 13.983 -14.192 -9.344 1.00 69.44 413 GLN A O 1
ATOM 3141 N N . LEU A 1 414 ? 12.442 -12.911 -10.373 1.00 64.31 414 LEU A N 1
ATOM 3142 C CA . LEU A 1 414 ? 12.376 -11.842 -9.393 1.00 64.31 414 LEU A CA 1
ATOM 3143 C C . LEU A 1 414 ? 11.241 -12.126 -8.405 1.00 64.31 414 LEU A C 1
ATOM 3145 O O . LEU A 1 414 ? 10.324 -12.890 -8.700 1.00 64.31 414 LEU A O 1
ATOM 3149 N N . ASP A 1 415 ? 11.334 -11.517 -7.228 1.00 58.66 415 ASP A N 1
ATOM 3150 C CA . ASP A 1 415 ? 10.423 -11.758 -6.111 1.00 58.66 415 ASP A CA 1
ATOM 3151 C C . ASP A 1 415 ? 8.946 -11.511 -6.490 1.00 58.66 415 ASP A C 1
ATOM 3153 O O . ASP A 1 415 ? 8.601 -10.488 -7.093 1.00 58.66 415 ASP A O 1
ATOM 3157 N N . ASP A 1 416 ? 8.067 -12.449 -6.120 1.00 57.19 416 ASP A N 1
ATOM 3158 C CA . ASP A 1 416 ? 6.670 -12.523 -6.573 1.00 57.19 416 ASP A CA 1
ATOM 3159 C C . ASP A 1 416 ? 5.852 -11.281 -6.171 1.00 57.19 416 ASP A C 1
ATOM 3161 O O . ASP A 1 416 ? 4.893 -10.928 -6.856 1.00 57.19 416 ASP A O 1
ATOM 3165 N N . TRP A 1 417 ? 6.217 -10.568 -5.095 1.00 57.03 417 TRP A N 1
ATOM 3166 C CA . TRP A 1 417 ? 5.492 -9.356 -4.671 1.00 57.03 417 TRP A CA 1
ATOM 3167 C C . TRP A 1 417 ? 5.676 -8.159 -5.607 1.00 57.03 417 TRP A C 1
ATOM 3169 O O . TRP A 1 417 ? 4.829 -7.264 -5.615 1.00 57.03 417 TRP A O 1
ATOM 3179 N N . MET A 1 418 ? 6.768 -8.116 -6.375 1.00 60.78 418 MET A N 1
ATOM 3180 C CA . MET A 1 418 ? 6.989 -7.066 -7.372 1.00 60.78 418 MET A CA 1
ATOM 3181 C C . MET A 1 418 ? 6.237 -7.350 -8.674 1.00 60.78 418 MET A C 1
ATOM 3183 O O . MET A 1 418 ? 6.140 -6.468 -9.533 1.00 60.78 418 MET A O 1
ATOM 3187 N N . LEU A 1 419 ? 5.718 -8.566 -8.847 1.00 57.91 419 LEU A N 1
ATOM 3188 C CA . LEU A 1 419 ? 5.049 -8.981 -10.065 1.00 57.91 419 LEU A CA 1
ATOM 3189 C C . LEU A 1 419 ? 3.570 -8.608 -10.024 1.00 57.91 419 LEU A C 1
ATOM 3191 O O . LEU A 1 419 ? 2.830 -8.959 -9.108 1.00 57.91 419 LEU A O 1
ATOM 3195 N N . THR A 1 420 ? 3.118 -7.934 -11.078 1.00 58.06 420 THR A N 1
ATOM 3196 C CA . THR A 1 420 ? 1.698 -7.929 -11.440 1.00 58.06 420 THR A CA 1
ATOM 3197 C C . THR A 1 420 ? 1.489 -8.790 -12.681 1.00 58.06 420 THR A C 1
ATOM 3199 O O . THR A 1 420 ? 2.447 -9.211 -13.334 1.00 58.06 420 THR A O 1
ATOM 3202 N N . GLU A 1 421 ? 0.223 -9.118 -12.951 1.00 56.09 421 GLU A N 1
ATOM 3203 C CA . GLU A 1 421 ? -0.268 -9.921 -14.078 1.00 56.09 421 GLU A CA 1
ATOM 3204 C C . GLU A 1 421 ? 0.705 -10.041 -15.271 1.00 56.09 421 GLU A C 1
ATOM 3206 O O . GLU A 1 421 ? 1.085 -9.057 -15.905 1.00 56.09 421 GLU A O 1
ATOM 3211 N N . GLY A 1 422 ? 1.069 -11.274 -15.636 1.00 60.19 422 GLY A N 1
ATOM 3212 C CA . GLY A 1 422 ? 1.746 -11.531 -16.912 1.00 60.19 422 GLY A CA 1
ATOM 3213 C C . GLY A 1 422 ? 3.216 -11.097 -16.993 1.00 60.19 422 GLY A C 1
ATOM 3214 O O . GLY A 1 422 ? 3.622 -10.646 -18.060 1.00 60.19 422 GLY A O 1
ATOM 3215 N N . THR A 1 423 ? 3.980 -11.293 -15.905 1.00 74.94 423 THR A N 1
ATOM 3216 C CA . THR A 1 423 ? 5.454 -11.134 -15.773 1.00 74.94 423 THR A CA 1
ATOM 3217 C C . THR A 1 423 ? 6.002 -9.705 -15.771 1.00 74.94 423 THR A C 1
ATOM 3219 O O . THR A 1 423 ? 7.215 -9.509 -15.869 1.00 74.94 423 THR A O 1
ATOM 3222 N N . PHE A 1 424 ? 5.141 -8.700 -15.607 1.00 86.06 424 PHE A N 1
ATOM 3223 C CA . PHE A 1 424 ? 5.582 -7.319 -15.431 1.00 86.06 424 PHE A CA 1
ATOM 3224 C C . PHE A 1 424 ? 5.985 -7.038 -13.982 1.00 86.06 424 PHE A C 1
ATOM 3226 O O . PHE A 1 424 ? 5.220 -7.265 -13.047 1.00 86.06 424 PHE A O 1
ATOM 3233 N N . ILE A 1 425 ? 7.169 -6.458 -13.821 1.00 84.06 425 ILE A N 1
ATOM 3234 C CA . ILE A 1 425 ? 7.653 -5.875 -12.573 1.00 84.06 425 ILE A CA 1
ATOM 3235 C C . ILE A 1 425 ? 6.977 -4.515 -12.420 1.00 84.06 425 ILE A C 1
ATOM 3237 O O . ILE A 1 425 ? 7.016 -3.703 -13.346 1.00 84.06 425 ILE A O 1
ATOM 3241 N N . SER A 1 426 ? 6.343 -4.269 -11.282 1.00 86.19 426 SER A N 1
ATOM 3242 C CA . SER A 1 426 ? 5.525 -3.077 -11.055 1.00 86.19 426 SER A CA 1
ATOM 3243 C C . SER A 1 426 ? 6.145 -2.160 -10.017 1.00 86.19 426 SER A C 1
ATOM 3245 O O . SER A 1 426 ? 6.572 -2.594 -8.949 1.00 86.19 426 SER A O 1
ATOM 3247 N N . PHE A 1 427 ? 6.147 -0.876 -10.339 1.00 86.62 427 PHE A N 1
ATOM 3248 C CA . PHE A 1 427 ? 6.630 0.211 -9.503 1.00 86.62 427 PHE A CA 1
ATOM 3249 C C . PHE A 1 427 ? 5.435 1.105 -9.216 1.00 86.62 427 PHE A C 1
ATOM 3251 O O . PHE A 1 427 ? 4.662 1.398 -10.121 1.00 86.62 427 PHE A O 1
ATOM 3258 N N . TRP A 1 428 ? 5.229 1.480 -7.958 1.00 85.38 428 TRP A N 1
ATOM 3259 C CA . TRP A 1 428 ? 3.923 1.976 -7.500 1.00 85.38 428 TRP A CA 1
ATOM 3260 C C . TRP A 1 428 ? 3.927 3.437 -7.064 1.00 85.38 428 TRP A C 1
ATOM 3262 O O . TRP A 1 428 ? 2.877 4.071 -6.997 1.00 85.38 428 TRP A O 1
ATOM 3272 N N . ASP A 1 429 ? 5.101 3.974 -6.752 1.00 83.19 429 ASP A N 1
ATOM 3273 C CA . ASP A 1 429 ? 5.276 5.343 -6.298 1.00 83.19 429 ASP A CA 1
ATOM 3274 C C . ASP A 1 429 ? 6.578 5.935 -6.858 1.00 83.19 429 ASP A C 1
ATOM 3276 O O . ASP A 1 429 ? 7.285 5.320 -7.656 1.00 83.19 429 ASP A O 1
ATOM 3280 N N . TYR A 1 430 ? 6.867 7.176 -6.473 1.00 82.06 430 TYR A N 1
ATOM 3281 C CA . TYR A 1 430 ? 8.059 7.906 -6.899 1.00 82.06 430 TYR A CA 1
ATOM 3282 C C . TYR A 1 430 ? 9.245 7.729 -5.939 1.00 82.06 430 TYR A C 1
ATOM 3284 O O . TYR A 1 430 ? 10.181 8.530 -5.969 1.00 82.06 430 TYR A O 1
ATOM 3292 N N . ARG A 1 431 ? 9.240 6.707 -5.071 1.00 77.88 431 ARG A N 1
ATOM 3293 C CA . ARG A 1 431 ? 10.445 6.328 -4.325 1.00 77.88 431 ARG A CA 1
ATOM 3294 C C . ARG A 1 431 ? 11.397 5.626 -5.283 1.00 77.88 431 ARG A C 1
ATOM 3296 O O . ARG A 1 431 ? 10.991 4.750 -6.044 1.00 77.88 431 ARG A O 1
ATOM 3303 N N . SER A 1 432 ? 12.670 6.011 -5.229 1.00 76.19 432 SER A N 1
ATOM 3304 C CA . SER A 1 432 ? 13.700 5.336 -6.015 1.00 76.19 432 SER A CA 1
ATOM 3305 C C . SER A 1 432 ? 13.789 3.879 -5.571 1.00 76.19 432 SER A C 1
ATOM 3307 O O . SER A 1 432 ? 14.025 3.594 -4.396 1.00 76.19 432 SER A O 1
ATOM 3309 N N . THR A 1 433 ? 13.544 2.974 -6.510 1.00 76.19 433 THR A N 1
ATOM 3310 C CA . THR A 1 433 ? 13.625 1.530 -6.317 1.00 76.19 433 THR A CA 1
ATOM 3311 C C . THR A 1 433 ? 14.605 0.986 -7.339 1.00 76.19 433 THR A C 1
ATOM 3313 O O . THR A 1 433 ? 14.457 1.233 -8.534 1.00 76.19 433 THR A O 1
ATOM 3316 N N . GLY A 1 434 ? 15.616 0.266 -6.863 1.00 75.25 434 GLY A N 1
ATOM 3317 C CA . GLY A 1 434 ? 16.617 -0.380 -7.700 1.00 75.25 434 GLY A CA 1
ATOM 3318 C C . GLY A 1 434 ? 16.518 -1.893 -7.590 1.00 75.25 434 GLY A C 1
ATOM 3319 O O . GLY A 1 434 ? 16.212 -2.407 -6.513 1.00 75.25 434 GLY A O 1
ATOM 3320 N N . PHE A 1 435 ? 16.815 -2.606 -8.670 1.00 76.44 435 PHE A N 1
ATOM 3321 C CA . PHE A 1 435 ? 17.164 -4.018 -8.574 1.00 76.44 435 PHE A CA 1
ATOM 3322 C C . PHE A 1 435 ? 18.411 -4.328 -9.390 1.00 76.44 435 PHE A C 1
ATOM 3324 O O . PHE A 1 435 ? 18.642 -3.750 -10.453 1.00 76.44 435 PHE A O 1
ATOM 3331 N N . THR A 1 436 ? 19.179 -5.283 -8.878 1.00 79.81 436 THR A N 1
ATOM 3332 C CA . THR A 1 436 ? 20.411 -5.778 -9.480 1.00 79.81 436 THR A CA 1
ATOM 3333 C C . THR A 1 436 ? 20.195 -7.230 -9.871 1.00 79.81 436 THR A C 1
ATOM 3335 O O . THR A 1 436 ? 19.786 -8.034 -9.036 1.00 79.81 436 THR A O 1
ATOM 3338 N N . HIS A 1 437 ? 20.448 -7.579 -11.130 1.00 83.00 437 HIS A N 1
ATOM 3339 C CA . HIS A 1 437 ? 20.295 -8.948 -11.617 1.00 83.00 437 HIS A CA 1
ATOM 3340 C C . HIS A 1 437 ? 21.501 -9.362 -12.467 1.00 83.00 437 HIS A C 1
ATOM 3342 O O . HIS A 1 437 ? 21.920 -8.581 -13.324 1.00 83.00 437 HIS A O 1
ATOM 3348 N N . PRO A 1 438 ? 22.051 -10.579 -12.304 1.00 85.44 438 PRO A N 1
ATOM 3349 C CA . PRO A 1 438 ? 23.118 -11.071 -13.167 1.00 85.44 438 PRO A CA 1
ATOM 3350 C C . PRO A 1 438 ? 22.721 -11.034 -14.641 1.00 85.44 438 PRO A C 1
ATOM 3352 O O . PRO A 1 438 ? 21.587 -11.358 -15.005 1.00 85.44 438 PRO A O 1
ATOM 3355 N N . LEU A 1 439 ? 23.670 -10.656 -15.493 1.00 86.88 439 LEU A N 1
ATOM 3356 C CA . LEU A 1 439 ? 23.461 -10.593 -16.940 1.00 86.88 439 LEU A CA 1
ATOM 3357 C C . LEU A 1 439 ? 23.631 -11.937 -17.654 1.00 86.88 439 LEU A C 1
ATOM 3359 O O . LEU A 1 439 ? 23.515 -11.969 -18.876 1.00 86.88 439 LEU A O 1
ATOM 3363 N N . ASP A 1 440 ? 23.896 -13.034 -16.936 1.00 85.00 440 ASP A N 1
ATOM 3364 C CA . ASP A 1 440 ? 24.013 -14.363 -17.543 1.00 85.00 440 ASP A CA 1
ATOM 3365 C C . ASP A 1 440 ? 22.639 -14.836 -18.085 1.00 85.00 440 ASP A C 1
ATOM 3367 O O . ASP A 1 440 ? 21.705 -15.046 -17.309 1.00 85.00 440 ASP A O 1
ATOM 3371 N N . PRO A 1 441 ? 22.484 -15.058 -19.405 1.00 76.62 441 PRO A N 1
ATOM 3372 C CA . PRO A 1 441 ? 21.258 -15.600 -20.004 1.00 76.62 441 PRO A CA 1
ATOM 3373 C C . PRO A 1 441 ? 20.827 -16.963 -19.452 1.00 76.62 441 PRO A C 1
ATOM 3375 O O . PRO A 1 441 ? 19.642 -17.317 -19.474 1.00 76.62 441 PRO A O 1
ATOM 3378 N N . ALA A 1 442 ? 21.799 -17.748 -19.003 1.00 75.62 442 ALA A N 1
ATOM 3379 C CA . ALA A 1 442 ? 21.603 -19.070 -18.444 1.00 75.62 442 ALA A CA 1
ATOM 3380 C C . ALA A 1 442 ? 21.503 -19.046 -16.917 1.00 75.62 442 ALA A C 1
ATOM 3382 O O . ALA A 1 442 ? 21.457 -20.110 -16.306 1.00 75.62 442 ALA A O 1
ATOM 3383 N N . PHE A 1 443 ? 21.410 -17.856 -16.312 1.00 74.12 443 PHE A N 1
ATOM 3384 C CA . PHE A 1 443 ? 21.208 -17.717 -14.881 1.00 74.12 443 PHE A CA 1
ATOM 3385 C C . PHE A 1 443 ? 20.008 -18.553 -14.418 1.00 74.12 443 PHE A C 1
ATOM 3387 O O . PHE A 1 443 ? 18.885 -18.448 -14.937 1.00 74.12 443 PHE A O 1
ATOM 3394 N N . THR A 1 444 ? 20.286 -19.410 -13.442 1.00 62.34 444 THR A N 1
ATOM 3395 C CA . THR A 1 444 ? 19.313 -20.193 -12.689 1.00 62.34 444 THR A CA 1
ATOM 3396 C C . THR A 1 444 ? 19.658 -20.064 -11.218 1.00 62.34 444 THR A C 1
ATOM 3398 O O . THR A 1 444 ? 20.791 -20.339 -10.828 1.00 62.34 444 THR A O 1
ATOM 3401 N N . VAL A 1 445 ? 18.684 -19.664 -10.406 1.00 57.28 445 VAL A N 1
ATOM 3402 C CA . VAL A 1 445 ? 18.820 -19.679 -8.949 1.00 57.28 445 VAL A CA 1
ATOM 3403 C C . VAL A 1 445 ? 18.619 -21.121 -8.478 1.00 57.28 445 VAL A C 1
ATOM 3405 O O . VAL A 1 445 ? 17.523 -21.663 -8.629 1.00 57.28 445 VAL A O 1
ATOM 3408 N N . ASP A 1 446 ? 19.658 -21.762 -7.939 1.00 47.25 446 ASP A N 1
ATOM 3409 C CA . ASP A 1 446 ? 19.488 -23.000 -7.167 1.00 47.25 446 ASP A CA 1
ATOM 3410 C C . ASP A 1 446 ? 18.828 -22.646 -5.813 1.00 47.25 446 ASP A C 1
ATOM 3412 O O . ASP A 1 446 ? 19.199 -21.626 -5.222 1.00 47.25 446 ASP A O 1
ATOM 3416 N N . PRO A 1 447 ? 17.877 -23.440 -5.276 1.00 38.53 447 PRO A N 1
ATOM 3417 C CA . PRO A 1 447 ? 17.336 -23.264 -3.921 1.00 38.53 447 PRO A CA 1
ATOM 3418 C C . PRO A 1 447 ? 18.379 -23.116 -2.789 1.00 38.53 447 PRO A C 1
ATOM 3420 O O . PRO A 1 447 ? 18.022 -22.640 -1.713 1.00 38.53 447 PRO A O 1
ATOM 3423 N N . ALA A 1 448 ? 19.649 -23.480 -2.999 1.00 42.50 448 ALA A N 1
ATOM 3424 C CA . ALA A 1 448 ? 20.750 -23.241 -2.058 1.00 42.50 448 ALA A CA 1
ATOM 3425 C C . ALA A 1 448 ? 21.478 -21.882 -2.219 1.00 42.50 448 ALA A C 1
ATOM 3427 O O . ALA A 1 448 ? 22.431 -21.614 -1.487 1.00 42.50 448 ALA A O 1
ATOM 3428 N N . GLY A 1 449 ? 21.071 -21.026 -3.164 1.00 46.53 449 GLY A N 1
ATOM 3429 C CA . GLY A 1 449 ? 21.667 -19.702 -3.398 1.00 46.53 449 GLY A CA 1
ATOM 3430 C C . GLY A 1 449 ? 23.017 -19.714 -4.128 1.00 46.53 449 GLY A C 1
ATOM 3431 O O . GLY A 1 449 ? 23.670 -18.676 -4.220 1.00 46.53 449 GLY A O 1
ATOM 3432 N N . ALA A 1 450 ? 23.449 -20.865 -4.651 1.00 47.31 450 ALA A N 1
ATOM 3433 C CA . ALA A 1 450 ? 24.641 -20.963 -5.487 1.00 47.31 450 ALA A CA 1
ATOM 3434 C C . ALA A 1 450 ? 24.333 -20.500 -6.920 1.00 47.31 450 ALA A C 1
ATOM 3436 O O . ALA A 1 450 ? 23.313 -20.876 -7.499 1.00 47.31 450 ALA A O 1
ATOM 3437 N N . THR A 1 451 ? 25.221 -19.687 -7.490 1.00 55.94 451 THR A N 1
ATOM 3438 C CA . THR A 1 451 ? 25.122 -19.203 -8.867 1.00 55.94 451 THR A CA 1
ATOM 3439 C C . THR A 1 451 ? 26.000 -20.059 -9.774 1.00 55.94 451 THR A C 1
ATOM 3441 O O . THR A 1 451 ? 27.213 -20.132 -9.584 1.00 55.94 451 THR A O 1
ATOM 3444 N N . ASP A 1 452 ? 25.397 -20.720 -10.762 1.00 57.56 452 ASP A N 1
ATOM 3445 C CA . ASP A 1 452 ? 26.150 -21.427 -11.800 1.00 57.56 452 ASP A CA 1
ATOM 3446 C C . ASP A 1 452 ? 26.169 -20.567 -13.068 1.00 57.56 452 ASP A C 1
ATOM 3448 O O . ASP A 1 452 ? 25.134 -20.316 -13.690 1.00 57.56 452 ASP A O 1
ATOM 3452 N N . VAL A 1 453 ? 27.348 -20.037 -13.401 1.00 63.41 453 VAL A N 1
ATOM 3453 C CA . VAL A 1 453 ? 27.548 -19.151 -14.555 1.00 63.41 453 VAL A CA 1
ATOM 3454 C C . VAL A 1 453 ? 28.026 -19.998 -15.722 1.00 63.41 453 VAL A C 1
ATOM 3456 O O . VAL A 1 453 ? 29.158 -20.489 -15.719 1.00 63.41 453 VAL A O 1
ATOM 3459 N N . THR A 1 454 ? 27.183 -20.162 -16.737 1.00 69.44 454 THR A N 1
ATOM 3460 C CA . THR A 1 454 ? 27.457 -21.089 -17.852 1.00 69.44 454 THR A CA 1
ATOM 3461 C C . THR A 1 454 ? 27.751 -20.379 -19.171 1.00 69.44 454 THR A C 1
ATOM 3463 O O . THR A 1 454 ? 28.276 -20.996 -20.101 1.00 69.44 454 THR A O 1
ATOM 3466 N N . THR A 1 455 ? 27.502 -19.069 -19.253 1.00 81.31 455 THR A N 1
ATOM 3467 C CA . THR A 1 455 ? 27.787 -18.285 -20.460 1.00 81.31 455 THR A CA 1
ATOM 3468 C C . THR A 1 455 ? 29.282 -17.933 -20.565 1.00 81.31 455 THR A C 1
ATOM 3470 O O . THR A 1 455 ? 29.857 -17.377 -19.625 1.00 81.31 455 THR A O 1
ATOM 3473 N N . PRO A 1 456 ? 29.960 -18.216 -21.698 1.00 85.06 456 PRO A N 1
ATOM 3474 C CA . PRO A 1 456 ? 31.364 -17.847 -21.879 1.00 85.06 456 PRO A CA 1
ATOM 3475 C C . PRO A 1 456 ? 31.568 -16.319 -21.885 1.00 85.06 456 PRO A C 1
ATOM 3477 O O . PRO A 1 456 ? 30.820 -15.625 -22.585 1.00 85.06 456 PRO A O 1
ATOM 3480 N N . PRO A 1 457 ? 32.591 -15.775 -21.191 1.00 86.94 457 PRO A N 1
ATOM 3481 C CA . PRO A 1 457 ? 32.943 -14.357 -21.278 1.00 86.94 457 PRO A CA 1
ATOM 3482 C C . PRO A 1 457 ? 33.156 -13.899 -22.727 1.00 86.94 457 PRO A C 1
ATOM 3484 O O . PRO A 1 457 ? 33.710 -14.630 -23.547 1.00 86.94 457 PRO A O 1
ATOM 3487 N N . GLY A 1 458 ? 32.703 -12.688 -23.046 1.00 86.31 458 GLY A N 1
ATOM 3488 C CA . GLY A 1 458 ? 32.726 -12.118 -24.394 1.00 86.31 458 GLY A CA 1
ATOM 3489 C C . GLY A 1 458 ? 31.544 -12.519 -25.284 1.00 86.31 458 GLY A C 1
ATOM 3490 O O . GLY A 1 458 ? 31.360 -11.907 -26.336 1.00 86.31 458 GLY A O 1
ATOM 3491 N N . SER A 1 459 ? 30.716 -13.491 -24.877 1.00 89.75 459 SER A N 1
ATOM 3492 C CA . SER A 1 459 ? 29.490 -13.838 -25.612 1.00 89.75 459 SER A CA 1
ATOM 3493 C C . SER A 1 459 ? 28.530 -12.642 -25.656 1.00 89.75 459 SER A C 1
ATOM 3495 O O . SER A 1 459 ? 28.382 -11.958 -24.641 1.00 89.75 459 SER A O 1
ATOM 3497 N N . PRO A 1 460 ? 27.861 -12.365 -26.790 1.00 90.88 460 PRO A N 1
ATOM 3498 C CA . PRO A 1 460 ? 26.899 -11.274 -26.863 1.00 90.88 460 PRO A CA 1
ATOM 3499 C C . PRO A 1 460 ? 25.652 -11.591 -26.029 1.00 90.88 460 PRO A C 1
ATOM 3501 O O . PRO A 1 460 ? 25.061 -12.665 -26.153 1.00 90.88 460 PRO A O 1
ATOM 3504 N N . VAL A 1 461 ? 25.234 -10.625 -25.214 1.00 90.19 461 VAL A N 1
ATOM 3505 C CA . VAL A 1 461 ? 23.988 -10.663 -24.446 1.00 90.19 461 VAL A CA 1
ATOM 3506 C C . VAL A 1 461 ? 23.103 -9.512 -24.889 1.00 90.19 461 VAL A C 1
ATOM 3508 O O . VAL A 1 461 ? 23.512 -8.352 -24.845 1.00 90.19 461 VAL A O 1
ATOM 3511 N N . THR A 1 462 ? 21.889 -9.837 -25.316 1.00 92.31 462 THR A N 1
ATOM 3512 C CA . THR A 1 462 ? 20.850 -8.889 -25.707 1.00 92.31 462 THR A CA 1
ATOM 3513 C C . THR A 1 462 ? 19.888 -8.677 -24.547 1.00 92.31 462 THR A C 1
ATOM 3515 O O . THR A 1 462 ? 19.245 -9.618 -24.083 1.00 92.31 462 THR A O 1
ATOM 3518 N N . VAL A 1 463 ? 19.739 -7.430 -24.115 1.00 91.44 463 VAL A N 1
ATOM 3519 C CA . VAL A 1 463 ? 18.781 -7.027 -23.083 1.00 91.44 463 VAL A CA 1
ATOM 3520 C C . VAL A 1 463 ? 17.643 -6.273 -23.754 1.00 91.44 463 VAL A C 1
ATOM 3522 O O . VAL A 1 463 ? 17.877 -5.366 -24.551 1.00 91.44 463 VAL A O 1
ATOM 3525 N N . THR A 1 464 ? 16.405 -6.660 -23.454 1.00 92.69 464 THR A N 1
ATOM 3526 C CA . THR A 1 464 ? 15.193 -5.979 -23.922 1.00 92.69 464 THR A CA 1
ATOM 3527 C C . THR A 1 464 ? 14.354 -5.529 -22.740 1.00 92.69 464 THR A C 1
ATOM 3529 O O . THR A 1 464 ? 14.062 -6.318 -21.844 1.00 92.69 464 THR A O 1
ATOM 3532 N N . ILE A 1 465 ? 13.937 -4.270 -22.770 1.00 91.62 465 ILE A N 1
ATOM 3533 C CA . ILE A 1 465 ? 13.151 -3.612 -21.732 1.00 91.62 465 ILE A CA 1
ATOM 3534 C C . ILE A 1 465 ? 11.861 -3.141 -22.373 1.00 91.62 465 ILE A C 1
ATOM 3536 O O . ILE A 1 465 ? 11.881 -2.412 -23.364 1.00 91.62 465 ILE A O 1
ATOM 3540 N N . ILE A 1 466 ? 10.739 -3.576 -21.819 1.00 92.75 466 ILE A N 1
ATOM 3541 C CA . ILE A 1 466 ? 9.408 -3.263 -22.326 1.00 92.75 466 ILE A CA 1
ATOM 3542 C C . ILE A 1 466 ? 8.674 -2.475 -21.235 1.00 92.75 466 ILE A C 1
ATOM 3544 O O . ILE A 1 466 ? 8.088 -3.090 -20.341 1.00 92.75 466 ILE A O 1
ATOM 3548 N N . PRO A 1 467 ? 8.735 -1.133 -21.274 1.00 92.38 467 PRO A N 1
ATOM 3549 C CA . PRO A 1 467 ? 8.031 -0.267 -20.336 1.00 92.38 467 PRO A CA 1
ATOM 3550 C C . PRO A 1 467 ? 6.560 -0.062 -20.684 1.00 92.38 467 PRO A C 1
ATOM 3552 O O . PRO A 1 467 ? 6.173 -0.087 -21.855 1.00 92.38 467 PRO A O 1
ATOM 3555 N N . ARG A 1 468 ? 5.750 0.165 -19.646 1.00 91.25 468 ARG A N 1
ATOM 3556 C CA . ARG A 1 468 ? 4.342 0.565 -19.722 1.00 91.25 468 ARG A CA 1
ATOM 3557 C C . ARG A 1 468 ? 3.981 1.510 -18.579 1.00 91.25 468 ARG A C 1
ATOM 3559 O O . ARG A 1 468 ? 4.552 1.424 -17.496 1.00 91.25 468 ARG A O 1
ATOM 3566 N N . ASP A 1 469 ? 2.988 2.356 -18.834 1.00 91.06 469 ASP A N 1
ATOM 3567 C CA . ASP A 1 469 ? 2.295 3.202 -17.853 1.00 91.06 469 ASP A CA 1
ATOM 3568 C C . ASP A 1 469 ? 3.145 4.268 -17.142 1.00 91.06 469 ASP A C 1
ATOM 3570 O O . ASP A 1 469 ? 2.652 4.940 -16.239 1.00 91.06 469 ASP A O 1
ATOM 3574 N N . PHE A 1 470 ? 4.389 4.489 -17.575 1.00 90.38 470 PHE A N 1
ATOM 3575 C CA . PHE A 1 470 ? 5.224 5.552 -17.024 1.00 90.38 470 PHE A CA 1
ATOM 3576 C C . PHE A 1 470 ? 4.710 6.929 -17.438 1.00 90.38 470 PHE A C 1
ATOM 3578 O O . PHE A 1 470 ? 4.402 7.167 -18.609 1.00 90.38 470 PHE A O 1
ATOM 3585 N N . GLN A 1 471 ? 4.668 7.859 -16.484 1.00 86.75 471 GLN A N 1
ATOM 3586 C CA . GLN A 1 471 ? 4.203 9.231 -16.715 1.00 86.75 471 GLN A CA 1
ATOM 3587 C C . GLN A 1 471 ? 5.313 10.156 -17.245 1.00 86.75 471 GLN A C 1
ATOM 3589 O O . GLN A 1 471 ? 5.027 11.240 -17.751 1.00 86.75 471 GLN A O 1
ATOM 3594 N N . GLY A 1 472 ? 6.577 9.739 -17.166 1.00 87.44 472 GLY A N 1
ATOM 3595 C CA . GLY A 1 472 ? 7.715 10.456 -17.737 1.00 87.44 472 GLY A CA 1
ATOM 3596 C C . GLY A 1 472 ? 9.002 9.630 -17.684 1.00 87.44 472 GLY A C 1
ATOM 3597 O O . GLY A 1 472 ? 8.917 8.409 -17.560 1.00 87.44 472 GLY A O 1
ATOM 3598 N N . PRO A 1 473 ? 10.191 10.247 -17.835 1.00 87.19 473 PRO A N 1
ATOM 3599 C CA . PRO A 1 473 ? 11.481 9.549 -17.898 1.00 87.19 473 PRO A CA 1
ATOM 3600 C C . PRO A 1 473 ? 11.916 9.020 -16.516 1.00 87.19 473 PRO A C 1
ATOM 3602 O O . PRO A 1 473 ? 12.889 9.469 -15.919 1.00 87.19 473 PRO A O 1
ATOM 3605 N N . ASP A 1 474 ? 11.134 8.085 -15.988 1.00 86.12 474 ASP A N 1
ATOM 3606 C CA . ASP A 1 474 ? 11.134 7.644 -14.592 1.00 86.12 474 ASP A CA 1
ATOM 3607 C C . ASP A 1 474 ? 11.918 6.365 -14.360 1.00 86.12 474 ASP A C 1
ATOM 3609 O O . ASP A 1 474 ? 11.810 5.764 -13.297 1.00 86.12 474 ASP A O 1
ATOM 3613 N N . TRP A 1 475 ? 12.701 5.913 -15.328 1.00 88.25 475 TRP A N 1
ATOM 3614 C CA . TRP A 1 475 ? 13.547 4.747 -15.150 1.00 88.25 475 TRP A CA 1
ATOM 3615 C C . TRP A 1 475 ? 14.878 4.924 -15.863 1.00 88.25 475 TRP A C 1
ATOM 3617 O O . TRP A 1 475 ? 14.977 5.612 -16.880 1.00 88.25 475 TRP A O 1
ATOM 3627 N N . GLN A 1 476 ? 15.903 4.280 -15.324 1.00 86.69 476 GLN A N 1
ATOM 3628 C CA . GLN A 1 476 ? 17.245 4.269 -15.868 1.00 86.69 476 GLN A CA 1
ATOM 3629 C C . GLN A 1 476 ? 17.875 2.894 -15.703 1.00 86.69 476 GLN A C 1
ATOM 3631 O O . GLN A 1 476 ? 17.630 2.187 -14.729 1.00 86.69 476 GLN A O 1
ATOM 3636 N N . ILE A 1 477 ? 18.718 2.536 -16.667 1.00 86.56 477 ILE A N 1
ATOM 3637 C CA . ILE A 1 477 ? 19.477 1.297 -16.643 1.00 86.56 477 ILE A CA 1
ATOM 3638 C C . ILE A 1 477 ? 20.959 1.603 -16.688 1.00 86.56 477 ILE A C 1
ATOM 3640 O O . ILE A 1 477 ? 21.444 2.334 -17.562 1.00 86.56 477 ILE A O 1
ATOM 3644 N N . THR A 1 478 ? 21.678 0.973 -15.774 1.00 86.56 478 THR A N 1
ATOM 3645 C CA . THR A 1 478 ? 23.123 0.863 -15.824 1.00 86.56 478 THR A CA 1
ATOM 3646 C C . THR A 1 478 ? 23.517 -0.602 -15.928 1.00 86.56 478 THR A C 1
ATOM 3648 O O . THR A 1 478 ? 22.819 -1.514 -15.477 1.00 86.56 478 THR A O 1
ATOM 3651 N N . VAL A 1 479 ? 24.629 -0.836 -16.608 1.00 86.00 479 VAL A N 1
ATOM 3652 C CA . VAL A 1 479 ? 25.322 -2.113 -16.558 1.00 86.00 479 VAL A CA 1
ATOM 3653 C C . VAL A 1 479 ? 26.709 -1.831 -16.040 1.00 86.00 479 VAL A C 1
ATOM 3655 O O . VAL A 1 479 ? 27.428 -0.997 -16.592 1.00 86.00 479 VAL A O 1
ATOM 3658 N N . GLY A 1 480 ? 27.105 -2.568 -15.020 1.00 83.38 480 GLY A N 1
ATOM 3659 C CA . GLY A 1 480 ? 28.452 -2.499 -14.498 1.00 83.38 480 GLY A CA 1
ATOM 3660 C C . GLY A 1 480 ? 28.831 -3.754 -13.736 1.00 83.38 480 GLY A C 1
ATOM 3661 O O . GLY A 1 480 ? 28.037 -4.697 -13.669 1.00 83.38 480 GLY A O 1
ATOM 3662 N N . PRO A 1 481 ? 30.058 -3.778 -13.201 1.00 78.31 481 PRO A N 1
ATOM 3663 C CA . PRO A 1 481 ? 30.490 -4.834 -12.303 1.00 78.31 481 PRO A CA 1
ATOM 3664 C C . PRO A 1 481 ? 29.630 -4.840 -11.032 1.00 78.31 481 PRO A C 1
ATOM 3666 O O . PRO A 1 481 ? 29.185 -3.789 -10.572 1.00 78.31 481 PRO A O 1
ATOM 3669 N N . ASP A 1 482 ? 29.411 -6.022 -10.461 1.00 69.69 482 ASP A N 1
ATOM 3670 C CA . ASP A 1 482 ? 28.675 -6.211 -9.215 1.00 69.69 482 ASP A CA 1
ATOM 3671 C C . ASP A 1 482 ? 29.328 -5.404 -8.073 1.00 69.69 482 ASP A C 1
ATOM 3673 O O . ASP A 1 482 ? 30.472 -5.688 -7.697 1.00 69.69 482 ASP A O 1
ATOM 3677 N N . PRO A 1 483 ? 28.628 -4.413 -7.487 1.00 59.00 483 PRO A N 1
ATOM 3678 C CA . PRO A 1 483 ? 29.173 -3.578 -6.420 1.00 59.00 483 PRO A CA 1
ATOM 3679 C C . PRO A 1 483 ? 29.450 -4.348 -5.119 1.00 59.00 483 PRO A C 1
ATOM 3681 O O . PRO A 1 483 ? 30.167 -3.836 -4.263 1.00 59.00 483 PRO A O 1
ATOM 3684 N N . GLY A 1 484 ? 28.910 -5.561 -4.944 1.00 56.94 484 GLY A N 1
ATOM 3685 C CA . GLY A 1 484 ? 29.251 -6.448 -3.826 1.00 56.94 484 GLY A CA 1
ATOM 3686 C C . GLY A 1 484 ? 30.566 -7.210 -4.018 1.00 56.94 484 GLY A C 1
ATOM 3687 O O . GLY A 1 484 ? 31.080 -7.800 -3.068 1.00 56.94 484 GLY A O 1
ATOM 3688 N N . ASN A 1 485 ? 31.123 -7.183 -5.230 1.00 51.06 485 ASN A N 1
ATOM 3689 C CA . ASN A 1 485 ? 32.260 -7.991 -5.655 1.00 51.06 485 ASN A CA 1
ATOM 3690 C C . ASN A 1 485 ? 33.434 -7.097 -6.087 1.00 51.06 485 ASN A C 1
ATOM 3692 O O . ASN A 1 485 ? 34.057 -7.303 -7.129 1.00 51.06 485 ASN A O 1
ATOM 3696 N N . VAL A 1 486 ? 33.716 -6.062 -5.288 1.00 38.72 486 VAL A N 1
ATOM 3697 C CA . VAL A 1 486 ? 34.867 -5.170 -5.489 1.00 38.72 486 VAL A CA 1
ATOM 3698 C C . VAL A 1 486 ? 36.133 -5.891 -5.012 1.00 38.72 486 VAL A C 1
ATOM 3700 O O . VAL A 1 486 ? 36.578 -5.716 -3.877 1.00 38.72 486 VAL A O 1
ATOM 3703 N N . GLY A 1 487 ? 36.645 -6.778 -5.864 1.00 32.81 487 GLY A N 1
ATOM 3704 C CA .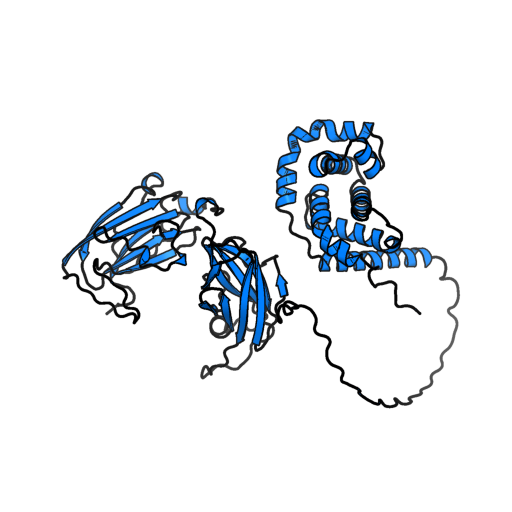 GLY A 1 487 ? 37.964 -7.405 -5.748 1.00 32.81 487 GLY A CA 1
ATOM 3705 C C . GLY A 1 487 ? 39.047 -6.596 -6.444 1.00 32.81 487 GLY A C 1
ATOM 3706 O O . GLY A 1 487 ? 38.764 -6.073 -7.545 1.00 32.81 487 GLY A O 1
#

pLDDT: mean 71.95, std 17.04, range [28.59, 93.0]

Radius of gyration: 31.93 Å; chains: 1; bounding box: 81×59×96 Å